Protein 7M52 (pdb70)

InterPro domains:
  IPR002552 Spike glycoprotein S2, coronavirus [PF01601] (779-1315)
  IPR018548 Spike (S) protein S1 subunit, receptor-binding domain, betacoronavirus [PF09408] (399-517)
  IPR018548 Spike (S) protein S1 subunit, receptor-binding domain, betacoronavirus [PS51921] (386-592)
  IPR032500 Spike glycoprotein S1, N-terminal domain, betacoronavirus-like [PF16451] (56-389)
  IPR032500 Spike glycoprotein S1, N-terminal domain, betacoronavirus-like [PS51922] (21-356)
  IPR036326 Spike S1 subunit, receptor binding domain superfamily, betacoronavirus [SSF143587] (387-581)
  IPR042578 Spike glycoprotein, betacoronavirus [MF_04099] (2-1352)
  IPR043002 Spike glycoprotein, N-terminal domain superfamily [G3DSA:2.60.120.960] (36-359)
  IPR043473 Spike glycoprotein S2 superfamily, coronavirus [SSF111474] (982-1099)
  IPR043473 Spike glycoprotein S2 superfamily, coronavirus [SSF111474] (1244-1295)
  IPR043614 Spike glycoprotein S2, coronavirus, C-terminal [PF19214] (1317-1352)
  IPR044337 Spike (S) protein S1 subunit, N-terminal domain, MERS-CoV-like [cd21626] (28-355)
  IPR044378 Spike (S) protein S1 subunit, receptor-binding domain, HKU4-like [cd21487] (373-591)
  IPR044873 Spike glycoprotein S2, coronavirus, heptad repeat 1 [PS51923] (969-1074)
  IPR044874 Spike glycoprotein S2, coronavirus, heptad repeat 2 [PS51924] (1227-1308)

Secondary structure (DSSP, 8-state):
-HHHHHHHHT-/--EEEE---EEE-TT--EEEEEEEESS-GGGSEEEEEEEEETTEEEEEEEE-TTT--EEE-TTTBTTEEEEEEGGGTEEEEEE-S--GGG-EEEEEEEESSTT----EE---EEEEE-SSPPBPPEEEEE---TTSEETTEEEEEEEEEEEBSSPPEEEEGGGTB-TTEEEPPPEE-TTS-EEEEEEEEEEGGGTTT---EEEEEEGGGTEEEEEE----/---EEEE-SEEEEETT--EEEEEEESS--EETTTTEE-EEEEEE-TTS--EEEEETTTEEPTT--TTEEEEEETTEEEEEESS--GGG-EEEEEEE-SSS-EE---EEEEEE---BPPEEEEEPPPHHHHHTTEEEEEEEEEEEBSS--EEEEEETTEEP-SSEEEEEPPPPTTT--EEEEEEEEEEHHHHTT-SEEEEEEE-TT-SS-EEEEEETT-

B-factor: mean 26.5, std 10.98, range [8.75, 75.26]

Solvent-accessible surface area: 19134 Å² total; per-residue (Å²): 131,32,23,90,89,0,71,78,39,22,119,163,36,83,8,54,12,41,27,28,48,40,26,116,76,59,40,56,14,144,6,26,0,100,3,44,55,42,79,9,42,87,45,31,0,0,0,0,16,16,59,113,46,60,36,13,68,4,0,0,0,0,27,2,157,71,30,34,33,19,55,6,156,91,9,59,67,43,3,60,9,62,31,52,119,113,43,25,10,0,46,0,71,1,45,66,2,59,67,128,9,37,9,46,1,12,0,0,24,0,93,16,24,13,34,0,0,34,80,12,1,107,11,1,28,2,28,7,20,83,72,79,60,79,24,14,47,9,16,29,4,18,3,38,112,18,0,54,38,87,50,45,0,0,0,0,0,6,0,20,36,0,18,1,71,42,12,80,24,42,2,42,98,41,93,33,99,81,41,40,22,51,4,59,23,29,103,25,131,79,29,32,42,11,14,5,0,1,0,39,9,72,42,107,25,33,82,112,85,61,16,50,0,16,0,66,0,123,25,26,130,22,80,48,102,45,104,2,95,59,217,126,4,116,14,87,20,52,54,74,54,40,45,14,40,65,47,77,137,5,71,1,26,0,107,8,73,98,54,0,75,10,86,96,58,119,64,22,4,0,0,0,0,8,17,51,56,94,100,24,6,103,4,1,0,35,73,3,68,44,99,43,108,72,12,46,121,42,4,53,3,50,38,76,38,50,78,2,36,0,25,0,60,49,2,73,21,68,1,10,4,23,0,0,0,0,0,0,26,21,9,7,20,20,2,37,4,0,89,2,45,4,98,84,103,74,20,42,13,46,8,2,0,0,47,12,15,122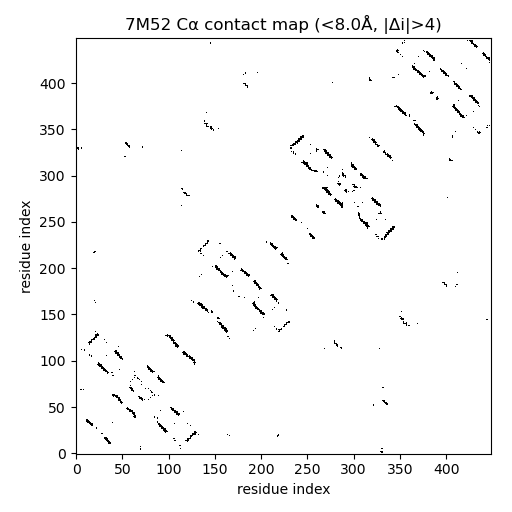,93,2,32,88,84,35,40,0,1,0,0,0,0,0,11,48,0,33,26,108,122,27,114,19,52,7,46,6,67,134,55,101,42,106,84,40,55,66,84,19,35,10,96,11,42,49,177,55,5,5,15,0,7,9,2,25,0,50,18,52,73,66,56,7,91,136,61,115,48,0,8,0,32,0,68,8,125,32,38,126,74,72,46,74,71,46,24,46,75,78,170

Organism: Bat coronavirus HKU4 (NCBI:txid694007)

Sequence (449 aa):
DFKDELEEFFKEVQLQQSGPVLVVKPGASSVRMSCKASGYTITDYYLNWVKQSSHHGGKKSLEWLGVLNPYSGGSSLYSQTFKGKATLTVDRSSSTAYLELNSLTSSEDSAVYYCCARQLGRGNGLDYWGQGTSVTVSSSVSTTKGPSVFPLAPSSKSTSGGTAALGCCLVKDYFPEPVTVSWNSGALTSSSGVHTFPAVLQSSSGLYSSSLSSSVVVTTVPSSSSLGTQTTYICCNVNNHKPSNTKVDKRRVEEPKNIMMTTQSSPSSSSLAVSAGEKVVTTMSSCKSSQSVLHSSDQKNYLAWYQQKPGQSSPKLLIYWASTRESGVPDRFTTGSGSGTDFTLTISSSVQQAEDLAVYFCHQYLSSSYTFGGGTKLEIKRTVAAPSVFIFPPSDEQLKSGTASVVCCLLNNNNFYPRREAKVQWKVDNNALQSSGNSQESVVTTEQDSSKDSTYSLSSTLTLSKADYEKHKKVYACCEVTTHQGLSSSPVTKSFNRGE

Radius of gyration: 24.26 Å; Cα contacts (8 Å, |Δi|>4): 1339; chains: 3; bounding box: 52×43×77 Å

Structure (mmCIF, N/CA/C/O backbone):
data_7M52
#
_entry.id   7M52
#
_cell.length_a   93.590
_cell.length_b   60.600
_cell.length_c   79.765
_cell.angle_alpha   90.000
_cell.angle_beta   93.800
_cell.angle_gamma   90.000
#
_symmetry.space_group_name_H-M   'C 1 2 1'
#
loop_
_entity.id
_entity.type
_entity.pdbx_description
1 polymer 'Spike glycoprotein stem helix peptide'
2 polymer 'B6 antigen-binding (Fab) fragment heavy chain'
3 polymer 'B6 antigen-binding (Fab) fragment light chain'
4 non-polymer GLYCEROL
5 water water
#
loop_
_atom_site.group_PDB
_atom_site.id
_atom_site.type_symbol
_atom_site.label_atom_id
_atom_site.label_alt_id
_atom_site.label_comp_id
_atom_site.label_asym_id
_atom_site.label_entity_id
_atom_site.label_seq_id
_atom_site.pdbx_PDB_ins_code
_atom_site.Cartn_x
_atom_site.Cartn_y
_atom_site.Cartn_z
_atom_site.occupancy
_atom_site.B_iso_or_equiv
_atom_site.auth_seq_id
_atom_site.auth_comp_id
_atom_site.auth_asym_id
_atom_site.auth_atom_id
_atom_site.pdbx_PDB_model_num
ATOM 1 N N . ASP A 1 1 ? 12.134 18.835 44.868 1.00 58.94 1231 ASP A N 1
ATOM 2 C CA . ASP A 1 1 ? 12.277 19.054 43.439 1.00 59.52 1231 ASP A CA 1
ATOM 3 C C . ASP A 1 1 ? 12.124 17.730 42.687 1.00 54.84 1231 ASP A C 1
ATOM 4 O O . ASP A 1 1 ? 11.560 16.755 43.226 1.00 48.27 1231 ASP A O 1
ATOM 9 N N . PHE A 1 2 ? 12.647 17.682 41.458 1.00 58.18 1232 PHE A N 1
ATOM 10 C CA . PHE A 1 2 ? 12.342 16.541 40.605 1.00 47.48 1232 PHE A CA 1
ATOM 11 C C . PHE A 1 2 ? 12.878 15.247 41.202 1.00 48.78 1232 PHE A C 1
ATOM 12 O O . PHE A 1 2 ? 12.204 14.208 41.166 1.00 44.76 1232 PHE A O 1
ATOM 20 N N . LYS A 1 3 ? 14.062 15.300 41.815 1.00 48.39 1233 LYS A N 1
ATOM 21 C CA . LYS A 1 3 ? 14.570 14.109 42.477 1.00 46.19 1233 LYS A CA 1
ATOM 22 C C . LYS A 1 3 ? 13.577 13.598 43.513 1.00 46.33 1233 LYS A C 1
ATOM 23 O O . LYS A 1 3 ? 13.349 12.387 43.627 1.00 45.62 1233 LYS A O 1
ATOM 25 N N . ASP A 1 4 ? 12.935 14.512 44.238 1.00 47.37 1234 ASP A N 1
ATOM 26 C CA . ASP A 1 4 ? 11.926 14.100 45.205 1.00 47.61 1234 ASP A CA 1
ATOM 27 C C . ASP A 1 4 ? 10.719 13.477 44.508 1.00 46.48 1234 ASP A C 1
ATOM 28 O O . ASP A 1 4 ? 10.183 12.461 44.972 1.00 46.20 1234 ASP A O 1
ATOM 33 N N . GLU A 1 5 ? 10.325 14.035 43.353 1.00 46.01 1235 GLU A N 1
ATOM 34 C CA . GLU A 1 5 ? 9.204 13.486 42.595 1.00 45.21 1235 GLU A CA 1
ATOM 35 C C . GLU A 1 5 ? 9.488 12.065 42.146 1.00 46.82 1235 GLU A C 1
ATOM 36 O O . GLU A 1 5 ? 8.588 11.213 42.161 1.00 44.25 1235 GLU A O 1
ATOM 42 N N . LEU A 1 6 ? 10.734 11.794 41.727 1.00 43.57 1236 LEU A N 1
ATOM 43 C CA . LEU A 1 6 ? 11.098 10.448 41.280 1.00 42.73 1236 LEU A CA 1
ATOM 44 C C . LEU A 1 6 ? 11.073 9.481 42.452 1.00 43.24 1236 LEU A C 1
ATOM 45 O O . LEU A 1 6 ? 10.673 8.320 42.310 1.00 43.01 1236 LEU A O 1
ATOM 50 N N . GLU A 1 7 ? 11.505 9.941 43.615 1.00 44.21 1237 GLU A N 1
ATOM 51 C CA . GLU A 1 7 ? 11.508 9.068 44.787 1.00 50.91 1237 GLU A CA 1
ATOM 52 C C . GLU A 1 7 ? 10.086 8.618 45.120 1.00 47.36 1237 GLU A C 1
ATOM 53 O O . GLU A 1 7 ? 9.807 7.416 45.245 1.00 46.37 1237 GLU A O 1
ATOM 59 N N . GLU A 1 8 ? 9.163 9.574 45.187 1.00 45.39 1238 GLU A N 1
ATOM 60 C CA . GLU A 1 8 ? 7.760 9.270 45.466 1.00 48.64 1238 GLU A CA 1
ATOM 61 C C . GLU A 1 8 ? 7.121 8.435 44.363 1.00 47.62 1238 GLU A C 1
ATOM 62 O O . GLU A 1 8 ? 6.293 7.568 44.655 1.00 48.14 1238 GLU A O 1
ATOM 64 N N . PHE A 1 9 ? 7.513 8.638 43.090 1.00 44.29 1239 PHE A N 1
ATOM 65 C CA . PHE A 1 9 ? 6.862 7.897 42.022 1.00 43.87 1239 PHE A CA 1
ATOM 66 C C . PHE A 1 9 ? 7.230 6.416 42.074 1.00 46.88 1239 PHE A C 1
ATOM 67 O O . PHE A 1 9 ? 6.410 5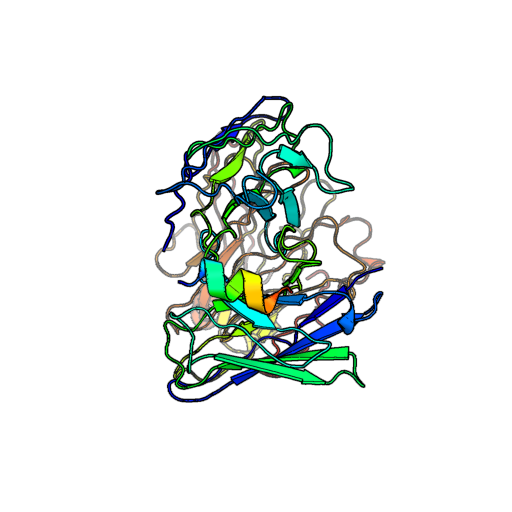.555 41.729 1.00 44.95 1239 PHE A O 1
ATOM 75 N N . PHE A 1 10 ? 8.475 6.105 42.453 1.00 43.58 1240 PHE A N 1
ATOM 76 C CA . PHE A 1 10 ? 9.022 4.762 42.435 1.00 43.65 1240 PHE A CA 1
ATOM 77 C C . PHE A 1 10 ? 8.783 4.005 43.727 1.00 46.28 1240 PHE A C 1
ATOM 78 O O . PHE A 1 10 ? 9.196 2.845 43.826 1.00 50.72 1240 PHE A O 1
ATOM 86 N N . LYS A 1 11 ? 8.099 4.625 44.671 1.00 51.32 1241 LYS A N 1
ATOM 87 C CA . LYS A 1 11 ? 7.834 4.065 46.009 1.00 58.39 1241 LYS A CA 1
ATOM 88 C C . LYS A 1 11 ? 6.973 2.796 45.995 1.00 58.20 1241 LYS A C 1
ATOM 89 O O . LYS A 1 11 ? 6.115 2.618 45.116 1.00 60.37 1241 LYS A O 1
ATOM 91 N N . GLU B 2 1 ? 11.670 -14.900 25.305 1.00 49.07 3 GLU H N 1
ATOM 92 C CA . GLU B 2 1 ? 12.595 -13.805 25.599 1.00 40.00 3 GLU H CA 1
ATOM 93 C C . GLU B 2 1 ? 11.850 -12.468 25.659 1.00 39.49 3 GLU H C 1
ATOM 94 O O . GLU B 2 1 ? 10.770 -12.324 25.090 1.00 40.02 3 GLU H O 1
ATOM 100 N N . VAL B 2 2 ? 12.430 -11.490 26.355 1.00 40.92 4 VAL H N 1
ATOM 101 C CA . VAL B 2 2 ? 11.793 -10.183 26.512 1.00 43.79 4 VAL H CA 1
ATOM 102 C C . VAL B 2 2 ? 11.727 -9.438 25.181 1.00 33.57 4 VAL H C 1
ATOM 103 O O . VAL B 2 2 ? 12.700 -9.378 24.414 1.00 33.20 4 VAL H O 1
ATOM 107 N N . GLN B 2 3 ? 10.591 -8.802 24.919 1.00 31.56 5 GLN H N 1
ATOM 108 C CA . GLN B 2 3 ? 10.460 -8.001 23.715 1.00 36.29 5 GLN H CA 1
ATOM 109 C C . GLN B 2 3 ? 9.618 -6.772 24.020 1.00 27.36 5 GLN H C 1
ATOM 110 O O . GLN B 2 3 ? 8.689 -6.846 24.837 1.00 29.52 5 GLN H O 1
ATOM 116 N N . LEU B 2 4 ? 9.976 -5.645 23.374 1.00 27.77 6 LEU H N 1
ATOM 117 C CA . LEU B 2 4 ? 9.190 -4.416 23.382 1.00 25.45 6 LEU H CA 1
ATOM 118 C C . LEU B 2 4 ? 8.969 -4.050 21.917 1.00 25.09 6 LEU H C 1
ATOM 119 O O . LEU B 2 4 ? 9.882 -3.580 21.240 1.00 27.07 6 LEU H O 1
ATOM 124 N N . GLN B 2 5 ? 7.766 -4.292 21.405 1.00 26.89 7 GLN H N 1
ATOM 125 C CA . GLN B 2 5 ? 7.454 -4.156 19.983 1.00 24.59 7 GLN H CA 1
ATOM 126 C C . GLN B 2 5 ? 6.719 -2.836 19.778 1.00 22.09 7 GLN H C 1
ATOM 127 O O . GLN B 2 5 ? 5.595 -2.677 20.263 1.00 27.93 7 GLN H O 1
ATOM 129 N N . GLN B 2 6 ? 7.355 -1.891 19.109 1.00 20.43 8 GLN H N 1
ATOM 130 C CA . GLN B 2 6 ? 6.750 -0.572 18.941 1.00 23.86 8 GLN H CA 1
ATOM 131 C C . GLN B 2 6 ? 6.089 -0.475 17.575 1.00 24.74 8 GLN H C 1
ATOM 132 O O . GLN B 2 6 ? 6.478 -1.152 16.625 1.00 26.89 8 GLN H O 1
ATOM 138 N N . SER B 2 7 ? 5.100 0.416 17.472 1.00 24.23 9 SER H N 1
ATOM 139 C CA . SER B 2 7 ? 4.375 0.558 16.220 1.00 22.58 9 SER H CA 1
ATOM 140 C C . SER B 2 7 ? 5.235 1.245 15.171 1.00 23.10 9 SER H C 1
ATOM 141 O O . SER B 2 7 ? 6.323 1.763 15.436 1.00 20.78 9 SER H O 1
ATOM 144 N N . GLY B 2 8 ? 4.730 1.240 13.952 1.00 23.67 10 GLY H N 1
ATOM 145 C CA . GLY B 2 8 ? 5.579 1.593 12.844 1.00 19.95 10 GLY H CA 1
ATOM 146 C C . GLY B 2 8 ? 5.681 3.083 12.606 1.00 21.62 10 GLY H C 1
ATOM 147 O O . GLY B 2 8 ? 5.077 3.923 13.302 1.00 18.29 10 GLY H O 1
ATOM 148 N N . PRO B 2 9 ? 6.455 3.434 11.590 1.00 18.61 11 PRO H N 1
ATOM 149 C CA . PRO B 2 9 ? 6.762 4.839 11.366 1.00 16.57 11 PRO H CA 1
ATOM 150 C C . PRO B 2 9 ? 5.543 5.570 10.836 1.00 17.20 11 PRO H C 1
ATOM 151 O O . PRO B 2 9 ? 4.647 4.995 10.191 1.00 19.72 11 PRO H O 1
ATOM 155 N N . VAL B 2 10 ? 5.502 6.871 11.102 1.00 16.97 12 VAL H N 1
ATOM 156 C CA . VAL B 2 10 ? 4.355 7.686 10.731 1.00 20.53 12 VAL H CA 1
ATOM 157 C C . VAL B 2 10 ? 4.831 9.033 10.229 1.00 23.37 12 VAL H C 1
ATOM 158 O O . VAL B 2 10 ? 5.904 9.526 10.611 1.00 23.51 12 VAL H O 1
ATOM 162 N N . LEU B 2 11 ? 4.006 9.609 9.369 1.00 18.36 13 LEU H N 1
ATOM 163 C CA . LEU B 2 11 ? 4.096 10.976 8.894 1.00 17.33 13 LEU H CA 1
ATOM 164 C C . LEU B 2 11 ? 2.892 11.724 9.410 1.00 17.75 13 LEU H C 1
ATOM 165 O O . LEU B 2 11 ? 1.760 11.256 9.225 1.00 22.84 13 LEU H O 1
ATOM 170 N N . VAL B 2 12 ? 3.115 12.876 10.049 1.00 19.56 14 VAL H N 1
ATOM 171 C CA A VAL B 2 12 ? 2.000 13.690 10.522 0.63 24.32 14 VAL H CA 1
ATOM 172 C CA B VAL B 2 12 ? 2.054 13.697 10.636 0.37 24.44 14 VAL H CA 1
ATOM 173 C C . VAL B 2 12 ? 2.282 15.153 10.250 1.00 23.24 14 VAL H C 1
ATOM 174 O O . VAL B 2 12 ? 3.427 15.572 10.077 1.00 21.62 14 VAL H O 1
ATOM 181 N N . LYS B 2 13 ? 1.192 15.931 10.138 1.00 27.09 15 LYS H N 1
ATOM 182 C CA . LYS B 2 13 ? 1.343 17.324 9.774 1.00 21.91 15 LYS H CA 1
ATOM 183 C C . LYS B 2 13 ? 1.596 18.165 11.011 1.00 24.61 15 LYS H C 1
ATOM 184 O O . LYS B 2 13 ? 1.160 17.816 12.115 1.00 26.23 15 LYS H O 1
ATOM 190 N N . PRO B 2 14 ? 2.232 19.320 10.854 1.00 21.93 16 PRO H N 1
ATOM 191 C CA . PRO B 2 14 ? 2.351 20.252 11.994 1.00 22.67 16 PRO H CA 1
ATOM 192 C C . PRO B 2 14 ? 0.995 20.568 12.590 1.00 25.27 16 PRO H C 1
ATOM 193 O O . PRO B 2 14 ? 0.026 20.814 11.864 1.00 25.76 16 PRO H O 1
ATOM 197 N N . GLY B 2 15 ? 0.956 20.605 13.927 1.00 30.52 17 GLY H N 1
ATOM 198 C CA . GLY B 2 15 ? -0.252 20.917 14.672 1.00 30.09 17 GLY H CA 1
ATOM 199 C C . GLY B 2 15 ? -1.079 19.705 15.036 1.00 30.13 17 GLY H C 1
ATOM 200 O O . GLY B 2 15 ? -1.984 19.821 15.883 1.00 36.08 17 GLY H O 1
ATOM 201 N N . ALA B 2 16 ? -0.808 18.551 14.413 1.00 29.52 18 ALA H N 1
ATOM 202 C CA . ALA B 2 16 ? -1.617 17.372 14.656 1.00 27.50 18 ALA H CA 1
ATOM 203 C C . ALA B 2 16 ? -1.090 16.670 15.898 1.00 30.74 18 ALA H C 1
ATOM 204 O O . ALA B 2 16 ? -0.100 17.103 16.491 1.00 29.54 18 ALA H O 1
ATOM 206 N N . SER B 2 17 ? -1.768 15.598 16.301 1.00 28.44 19 SER H N 1
ATOM 207 C CA A SER B 2 17 ? -1.326 14.722 17.377 0.71 30.72 19 SER H CA 1
ATOM 208 C CA B SER B 2 17 ? -1.324 14.726 17.376 0.29 30.73 19 SER H CA 1
ATOM 209 C C . SER B 2 17 ? -0.974 13.353 16.817 1.00 34.36 19 SER H C 1
ATOM 210 O O . SER B 2 17 ? -1.387 12.980 15.723 1.00 29.72 19 SER H O 1
ATOM 215 N N . VAL B 2 18 ? -0.229 12.583 17.580 1.00 25.74 20 VAL H N 1
ATOM 216 C CA . VAL B 2 18 ? 0.076 11.222 17.159 1.00 27.46 20 VAL H CA 1
ATOM 217 C C . VAL B 2 18 ? 0.099 10.342 18.395 1.00 24.32 20 VAL H C 1
ATOM 218 O O . VAL B 2 18 ? 0.603 10.760 19.438 1.00 29.87 20 VAL H O 1
ATOM 222 N N . ARG B 2 19 ? -0.395 9.110 18.258 1.00 27.49 21 ARG H N 1
ATOM 223 C CA . ARG B 2 19 ? -0.260 8.099 19.303 1.00 26.88 21 ARG H CA 1
ATOM 224 C C . ARG B 2 19 ? 0.479 6.881 18.768 1.00 26.33 21 ARG H C 1
ATOM 225 O O . ARG B 2 19 ? 0.178 6.408 17.656 1.00 27.64 21 ARG H O 1
ATOM 233 N N . MET B 2 20 ? 1.443 6.375 19.547 1.00 22.61 22 MET H N 1
ATOM 234 C CA . MET B 2 20 ? 2.233 5.207 19.165 1.00 26.13 22 MET H CA 1
ATOM 235 C C . MET B 2 20 ? 2.206 4.228 20.323 1.00 25.78 22 MET H C 1
ATOM 236 O O . MET B 2 20 ? 1.906 4.615 21.446 1.00 26.51 22 MET H O 1
ATOM 241 N N . SER B 2 21 ? 2.523 2.962 20.037 1.00 24.28 23 SER H N 1
ATOM 242 C CA . SER B 2 21 ? 2.314 1.863 20.986 1.00 24.10 23 SER H CA 1
ATOM 243 C C . SER B 2 21 ? 3.607 1.094 21.167 1.00 24.03 23 SER H C 1
ATOM 244 O O . SER B 2 21 ? 4.482 1.119 20.316 1.00 24.85 23 SER H O 1
ATOM 247 N N . CYS B 2 22 ? 3.673 0.383 22.294 1.00 26.38 24 CYS H N 1
ATOM 248 C CA . CYS B 2 22 ? 4.850 -0.353 22.739 1.00 24.81 24 CYS H CA 1
ATOM 249 C C . CYS B 2 22 ? 4.316 -1.592 23.453 1.00 25.63 24 CYS H C 1
ATOM 250 O O . CYS B 2 22 ? 3.730 -1.472 24.524 1.00 29.68 24 CYS H O 1
ATOM 253 N N . LYS B 2 23 ? 4.428 -2.771 22.822 1.00 28.97 25 LYS H N 1
ATOM 254 C CA . LYS B 2 23 ? 3.780 -3.987 23.321 1.00 28.19 25 LYS H CA 1
ATOM 255 C C . LYS B 2 23 ? 4.857 -4.840 23.956 1.00 31.96 25 LYS H C 1
ATOM 256 O O . LYS B 2 23 ? 5.811 -5.217 23.281 1.00 29.44 25 LYS H O 1
ATOM 262 N N . ALA B 2 24 ? 4.665 -5.193 25.225 1.00 29.70 26 ALA H N 1
ATOM 263 C CA . ALA B 2 24 ? 5.623 -6.004 25.947 1.00 30.06 26 ALA H CA 1
ATOM 264 C C . ALA B 2 24 ? 5.242 -7.460 25.810 1.00 32.01 26 ALA H C 1
ATOM 265 O O . ALA B 2 24 ? 4.078 -7.816 25.975 1.00 36.27 26 ALA H O 1
ATOM 267 N N . SER B 2 25 ? 6.226 -8.299 25.515 1.00 32.47 27 SER H N 1
ATOM 268 C CA . SER B 2 25 ? 6.021 -9.734 25.587 1.00 37.69 27 SER H CA 1
ATOM 269 C C . SER B 2 25 ? 7.246 -10.382 26.213 1.00 38.60 27 SER H C 1
ATOM 270 O O . SER B 2 25 ? 8.306 -9.772 26.351 1.00 32.45 27 SER H O 1
ATOM 273 N N . GLY B 2 26 ? 7.090 -11.643 26.592 1.00 42.00 28 GLY H N 1
ATOM 274 C CA . GLY B 2 26 ? 8.160 -12.344 27.255 1.00 46.38 28 GLY H CA 1
ATOM 275 C C . GLY B 2 26 ? 8.320 -11.988 28.709 1.00 37.85 28 GLY H C 1
ATOM 276 O O . GLY B 2 26 ? 9.241 -12.514 29.357 1.00 39.96 28 GLY H O 1
ATOM 277 N N . TYR B 2 27 ? 7.479 -11.099 29.237 1.00 42.24 29 TYR H N 1
ATOM 278 C CA . TYR B 2 27 ? 7.500 -10.749 30.658 1.00 38.80 29 TYR H CA 1
ATOM 279 C C . TYR B 2 27 ? 6.177 -10.078 31.003 1.00 48.70 29 TYR H C 1
ATOM 280 O O . TYR B 2 27 ? 5.366 -9.772 30.127 1.00 45.82 29 TYR H O 1
ATOM 289 N N . THR B 2 28 ? 5.959 -9.867 32.297 1.00 44.12 30 THR H N 1
ATOM 290 C CA . THR B 2 28 ? 4.715 -9.286 32.802 1.00 45.64 30 THR H CA 1
ATOM 291 C C . THR B 2 28 ? 4.846 -7.765 32.824 1.00 46.21 30 THR H C 1
ATOM 292 O O . THR B 2 28 ? 5.611 -7.214 33.620 1.00 42.38 30 THR H O 1
ATOM 296 N N . ILE B 2 29 ? 4.059 -7.084 31.987 1.00 43.08 31 ILE H N 1
ATOM 297 C CA . ILE B 2 29 ? 4.260 -5.650 31.767 1.00 41.47 31 ILE H CA 1
ATOM 298 C C . ILE B 2 29 ? 4.225 -4.838 33.072 1.00 38.43 31 ILE H C 1
ATOM 299 O O . ILE B 2 29 ? 4.941 -3.828 33.203 1.00 37.09 31 ILE H O 1
ATOM 304 N N . THR B 2 30 ? 3.408 -5.236 34.037 1.00 44.84 32 THR H N 1
ATOM 305 C CA . THR B 2 30 ? 3.301 -4.485 35.288 1.00 39.87 32 THR H CA 1
ATOM 306 C C . THR B 2 30 ? 4.504 -4.670 36.213 1.00 49.00 32 THR H C 1
ATOM 307 O O . THR B 2 30 ? 4.562 -4.016 37.263 1.00 43.46 32 THR H O 1
ATOM 311 N N . ASP B 2 31 ? 5.476 -5.514 35.854 1.00 39.33 33 ASP H N 1
ATOM 312 C CA . ASP B 2 31 ? 6.615 -5.764 36.734 1.00 40.11 33 ASP H CA 1
ATOM 313 C C . ASP B 2 31 ? 7.751 -4.753 36.575 1.00 43.59 33 ASP H C 1
ATOM 314 O O . ASP B 2 31 ? 8.689 -4.790 37.386 1.00 38.93 33 ASP H O 1
ATOM 319 N N . TYR B 2 32 ? 7.685 -3.878 35.555 1.00 34.93 34 TYR H N 1
ATOM 320 C CA . TYR B 2 32 ? 8.730 -2.920 35.175 1.00 32.72 34 TYR H CA 1
ATOM 321 C C . TYR B 2 32 ? 8.097 -1.569 34.889 1.00 31.92 34 TYR H C 1
ATOM 322 O O . TYR B 2 32 ? 7.028 -1.501 34.290 1.00 34.63 34 TYR H O 1
ATOM 331 N N . TYR B 2 33 ? 8.770 -0.486 35.263 1.00 34.94 35 TYR H N 1
ATOM 332 C CA . TYR B 2 33 ? 8.308 0.795 34.742 1.00 35.42 35 TYR H CA 1
ATOM 333 C C . TYR B 2 33 ? 8.666 0.897 33.263 1.00 28.09 35 TYR H C 1
ATOM 334 O O . TYR B 2 33 ? 9.458 0.109 32.729 1.00 27.35 35 TYR H O 1
ATOM 343 N N . LEU B 2 34 ? 8.023 1.843 32.581 1.00 27.45 36 LEU H N 1
ATOM 344 C CA . LEU B 2 34 ? 8.275 2.039 31.165 1.00 25.77 36 LEU H CA 1
ATOM 345 C C . LEU B 2 34 ? 8.593 3.499 30.902 1.00 25.13 36 LEU H C 1
ATOM 346 O O . LEU B 2 34 ? 7.733 4.361 31.114 1.00 29.40 36 LEU H O 1
ATOM 351 N N . ASN B 2 35 ? 9.787 3.763 30.359 1.00 24.15 37 ASN H N 1
ATOM 352 C CA . ASN B 2 35 ? 10.240 5.099 29.996 1.00 23.40 37 ASN H CA 1
ATOM 353 C C . ASN B 2 35 ? 10.058 5.358 28.498 1.00 21.89 37 ASN H C 1
ATOM 354 O O . ASN B 2 35 ? 10.077 4.440 27.669 1.00 21.88 37 ASN H O 1
ATOM 359 N N . TRP B 2 36 ? 9.951 6.628 28.142 1.00 21.70 38 TRP H N 1
ATOM 360 C CA . TRP B 2 36 ? 9.968 7.009 26.731 1.00 19.88 38 TRP H CA 1
ATOM 361 C C . TRP B 2 36 ? 11.091 8.016 26.530 1.00 18.59 38 TRP H C 1
ATOM 362 O O . TRP B 2 36 ? 11.267 8.925 27.356 1.00 19.63 38 TRP H O 1
ATOM 373 N N . VAL B 2 37 ? 11.887 7.816 25.491 1.00 17.75 39 VAL H N 1
ATOM 374 C CA . VAL B 2 37 ? 13.098 8.587 25.241 1.00 17.29 39 VAL H CA 1
ATOM 375 C C . VAL B 2 37 ? 13.139 8.929 23.754 1.00 21.68 39 VAL H C 1
ATOM 376 O O . VAL B 2 37 ? 12.951 8.035 22.930 1.00 22.73 39 VAL H O 1
ATOM 380 N N . LYS B 2 38 ? 13.386 10.209 23.420 1.00 17.19 40 LYS H N 1
ATOM 381 C CA . LYS B 2 38 ? 13.454 10.733 22.039 1.00 18.38 40 LYS H CA 1
ATOM 382 C C . LYS B 2 38 ? 14.898 10.677 21.556 1.00 22.16 40 LYS H C 1
ATOM 383 O O . LYS B 2 38 ? 15.817 11.052 22.295 1.00 21.44 40 LYS H O 1
ATOM 389 N N . GLN B 2 39 ? 15.095 10.261 20.299 1.00 16.17 41 GLN H N 1
ATOM 390 C CA . GLN B 2 39 ? 16.414 10.319 19.679 1.00 17.46 41 GLN H CA 1
ATOM 391 C C . GLN B 2 39 ? 16.266 11.102 18.388 1.00 17.84 41 GLN H C 1
ATOM 392 O O . GLN B 2 39 ? 15.618 10.634 17.447 1.00 17.66 41 GLN H O 1
ATOM 398 N N A SER B 2 40 ? 16.678 12.378 18.423 0.56 22.41 42 SER H N 1
ATOM 399 N N B SER B 2 40 ? 17.058 12.155 18.285 0.44 22.18 42 SER H N 1
ATOM 400 C CA A SER B 2 40 ? 16.493 13.287 17.296 0.56 27.86 42 SER H CA 1
ATOM 401 C CA B SER B 2 40 ? 17.143 12.993 17.107 0.44 24.16 42 SER H CA 1
ATOM 402 C C A SER B 2 40 ? 17.500 13.008 16.196 0.56 24.26 42 SER H C 1
ATOM 403 C C B SER B 2 40 ? 18.430 12.708 16.342 0.44 21.03 42 SER H C 1
ATOM 404 O O A SER B 2 40 ? 17.206 13.185 14.995 0.56 21.64 42 SER H O 1
ATOM 405 O O B SER B 2 40 ? 19.505 12.545 16.932 0.44 24.24 42 SER H O 1
ATOM 410 N N A HIS B 2 41 ? 18.691 12.588 16.594 0.56 19.75 43 HIS H N 1
ATOM 411 N N B HIS B 2 41 ? 18.298 12.644 15.012 0.44 27.08 43 HIS H N 1
ATOM 412 C CA A HIS B 2 41 ? 19.738 12.122 15.695 0.56 23.57 43 HIS H CA 1
ATOM 413 C CA B HIS B 2 41 ? 19.409 12.462 14.074 0.44 25.79 43 HIS H CA 1
ATOM 414 C C A HIS B 2 41 ? 20.649 11.218 16.516 0.56 19.23 43 HIS H C 1
ATOM 415 C C B HIS B 2 41 ? 20.355 11.332 14.495 0.44 24.34 43 HIS H C 1
ATOM 416 O O A HIS B 2 41 ? 20.457 11.066 17.718 0.56 17.11 43 HIS H O 1
ATOM 417 O O B HIS B 2 41 ? 21.578 11.422 14.350 0.44 28.53 43 HIS H O 1
ATOM 430 N N A GLY B 2 42 ? 21.666 10.644 15.860 0.56 22.84 44 GLY H N 1
ATOM 431 N N B GLY B 2 42 ? 19.761 10.231 14.968 0.44 22.61 44 GLY H N 1
ATOM 432 C CA A GLY B 2 42 ? 22.481 9.579 16.424 0.56 18.49 44 GLY H CA 1
ATOM 433 C CA B GLY B 2 42 ? 20.462 9.009 15.324 0.44 25.00 44 GLY H CA 1
ATOM 434 C C A GLY B 2 42 ? 23.231 9.951 17.682 0.56 24.75 44 GLY H C 1
ATOM 435 C C B GLY B 2 42 ? 21.424 9.099 16.489 0.44 17.60 44 GLY H C 1
ATOM 436 O O A GLY B 2 42 ? 23.593 9.065 18.465 0.56 20.59 44 GLY H O 1
ATOM 437 O O B GLY B 2 42 ? 22.258 8.208 16.638 0.44 24.28 44 GLY H O 1
ATOM 438 N N A LYS B 2 43 ? 23.484 11.235 17.899 0.56 20.81 45 LYS H N 1
ATOM 439 N N B LYS B 2 43 ? 21.328 10.128 17.348 0.44 21.67 45 LYS H N 1
ATOM 440 C CA A LYS B 2 43 ? 24.199 11.672 19.087 0.56 25.42 45 LYS H CA 1
ATOM 441 C CA B LYS B 2 43 ? 22.378 10.370 18.352 0.44 22.27 45 LYS H CA 1
ATOM 442 C C A LYS B 2 43 ? 23.290 12.411 20.048 0.56 19.89 45 LYS H C 1
ATOM 443 C C B LYS B 2 43 ? 21.871 10.841 19.715 0.44 20.67 45 LYS H C 1
ATOM 444 O O A LYS B 2 43 ? 23.783 13.283 20.770 0.56 21.02 45 LYS H O 1
ATOM 445 O O B LYS B 2 43 ? 21.544 10.006 20.565 0.44 18.36 45 LYS H O 1
ATOM 456 N N . SER B 2 44 ? 21.963 12.150 20.005 1.00 22.99 46 SER H N 1
ATOM 457 C CA . SER B 2 44 ? 21.116 12.818 20.991 1.00 24.23 46 SER H CA 1
ATOM 458 C C . SER B 2 44 ? 19.989 11.973 21.558 1.00 28.83 46 SER H C 1
ATOM 459 O O . SER B 2 44 ? 19.175 11.452 20.803 1.00 33.61 46 SER H O 1
ATOM 462 N N . LEU B 2 45 ? 19.905 11.882 22.881 1.00 18.54 47 LEU H N 1
ATOM 463 C CA . LEU B 2 45 ? 18.822 11.239 23.598 1.00 19.43 47 LEU H CA 1
ATOM 464 C C . LEU B 2 45 ? 18.198 12.237 24.571 1.00 19.12 47 LEU H C 1
ATOM 465 O O . LEU B 2 45 ? 18.911 12.972 25.273 1.00 22.82 47 LEU H O 1
ATOM 470 N N . GLU B 2 46 ? 16.859 12.248 24.638 1.00 20.20 48 GLU H N 1
ATOM 471 C CA . GLU B 2 46 ? 16.138 13.136 25.545 1.00 20.34 48 GLU H CA 1
ATOM 472 C C . GLU B 2 46 ? 14.959 12.406 26.202 1.00 21.02 48 GLU H C 1
ATOM 473 O O . GLU B 2 46 ? 14.176 11.762 25.497 1.00 21.34 48 GLU H O 1
ATOM 479 N N . TRP B 2 47 ? 14.866 12.432 27.551 1.00 19.43 49 TRP H N 1
ATOM 480 C CA . TRP B 2 47 ? 13.839 11.696 28.249 1.00 20.41 49 TRP H CA 1
ATOM 481 C C . TRP B 2 47 ? 12.536 12.463 28.212 1.00 23.05 49 TRP H C 1
ATOM 482 O O . TRP B 2 47 ? 12.505 13.663 28.526 1.00 23.12 49 TRP H O 1
ATOM 493 N N . LEU B 2 48 ? 11.444 11.743 27.976 1.00 23.49 50 LEU H N 1
ATOM 494 C CA . LEU B 2 48 ? 10.112 12.345 28.055 1.00 25.52 50 LEU H CA 1
ATOM 495 C C . LEU B 2 48 ? 9.441 12.161 29.405 1.00 26.19 50 LEU H C 1
ATOM 496 O O . LEU B 2 48 ? 8.784 13.087 29.920 1.00 26.74 50 LEU H O 1
ATOM 501 N N . GLY B 2 49 ? 9.579 10.982 29.978 1.00 25.68 51 GLY H N 1
ATOM 502 C CA . GLY B 2 49 ? 8.857 10.639 31.189 1.00 28.72 51 GLY H CA 1
ATOM 503 C C . GLY B 2 49 ? 8.767 9.137 31.368 1.00 24.68 51 GLY H C 1
ATOM 504 O O . GLY B 2 49 ? 9.266 8.372 30.563 1.00 23.85 51 GLY H O 1
ATOM 505 N N . VAL B 2 50 ? 8.080 8.730 32.445 1.00 27.32 52 VAL H N 1
ATOM 506 C CA . VAL B 2 50 ? 7.997 7.320 32.820 1.00 26.31 52 VAL H CA 1
ATOM 507 C C . VAL B 2 50 ? 6.578 6.953 33.279 1.00 29.01 52 VAL H C 1
ATOM 508 O O . VAL B 2 50 ? 5.904 7.716 33.981 1.00 29.67 52 VAL H O 1
ATOM 512 N N . LEU B 2 51 ? 6.129 5.767 32.852 1.00 28.04 53 LEU H N 1
ATOM 513 C CA . LEU B 2 51 ? 4.824 5.200 33.153 1.00 30.21 53 LEU H CA 1
ATOM 514 C C . LEU B 2 51 ? 5.009 4.065 34.145 1.00 31.74 53 LEU H C 1
ATOM 515 O O . LEU B 2 51 ? 5.973 3.288 34.047 1.00 32.07 53 LEU H O 1
ATOM 520 N N . ASN B 2 52 ? 4.087 3.978 35.106 1.00 33.08 54 ASN H N 1
ATOM 521 C CA . ASN B 2 52 ? 3.948 2.822 35.966 1.00 34.69 54 ASN H CA 1
ATOM 522 C C . ASN B 2 52 ? 2.830 1.975 35.383 1.00 35.70 54 ASN H C 1
ATOM 523 O O . ASN B 2 52 ? 1.653 2.360 35.496 1.00 41.53 54 ASN H O 1
ATOM 528 N N . PRO B 2 53 ? 3.124 0.865 34.690 1.00 35.52 55 PRO H N 1
ATOM 529 C CA . PRO B 2 53 ? 2.037 0.159 33.997 1.00 38.86 55 PRO H CA 1
ATOM 530 C C . PRO B 2 53 ? 1.075 -0.497 34.961 1.00 47.83 55 PRO H C 1
ATOM 531 O O . PRO B 2 53 ? -0.101 -0.702 34.617 1.00 42.97 55 PRO H O 1
ATOM 535 N N . TYR B 2 54 ? 1.537 -0.811 36.175 1.00 39.93 56 TYR H N 1
ATOM 536 C CA . TYR B 2 54 ? 0.640 -1.374 37.176 1.00 50.99 56 TYR H CA 1
ATOM 537 C C . TYR B 2 54 ? -0.445 -0.376 37.551 1.00 46.50 56 TYR H C 1
ATOM 538 O O . TYR B 2 54 ? -1.643 -0.675 37.458 1.00 53.60 56 TYR H O 1
ATOM 547 N N . SER B 2 55 ? -0.055 0.819 37.977 1.00 43.09 57 SER H N 1
ATOM 548 C CA . SER B 2 55 ? -1.049 1.787 38.430 1.00 44.46 57 SER H CA 1
ATOM 549 C C . SER B 2 55 ? -1.652 2.598 37.294 1.00 43.45 57 SER H C 1
ATOM 550 O O . SER B 2 55 ? -2.779 3.074 37.418 1.00 45.00 57 SER H O 1
ATOM 553 N N . GLY B 2 56 ? -0.898 2.810 36.205 1.00 40.98 58 GLY H N 1
ATOM 554 C CA . GLY B 2 56 ? -1.319 3.730 35.178 1.00 39.94 58 GLY H CA 1
ATOM 555 C C . GLY B 2 56 ? -0.828 5.150 35.352 1.00 38.94 58 GLY H C 1
ATOM 556 O O . GLY B 2 56 ? -1.064 5.979 34.466 1.00 40.59 58 GLY H O 1
ATOM 557 N N . GLY B 2 57 ? -0.187 5.476 36.475 1.00 39.31 59 GLY H N 1
ATOM 558 C CA . GLY B 2 57 ? 0.290 6.826 36.660 1.00 38.59 59 GLY H CA 1
ATOM 559 C C . GLY B 2 57 ? 1.615 7.079 35.953 1.00 36.12 59 GLY H C 1
ATOM 560 O O . GLY B 2 57 ? 2.377 6.159 35.646 1.00 39.46 59 GLY H O 1
ATOM 561 N N . SER B 2 58 ? 1.914 8.358 35.748 1.00 35.32 60 SER H N 1
ATOM 562 C CA A SER B 2 58 ? 3.111 8.723 35.002 0.44 36.33 60 SER H CA 1
ATOM 563 C CA B SER B 2 58 ? 3.070 8.767 34.953 0.56 36.30 60 SER H CA 1
ATOM 564 C C . SER B 2 58 ? 3.763 9.949 35.621 1.00 34.53 60 SER H C 1
ATOM 565 O O . SER B 2 58 ? 3.124 10.740 36.288 1.00 34.77 60 SER H O 1
ATOM 570 N N . LEU B 2 59 ? 5.065 10.071 35.401 1.00 34.41 61 LEU H N 1
ATOM 571 C CA . LEU B 2 59 ? 5.840 11.247 35.774 1.00 31.34 61 LEU H CA 1
ATOM 572 C C . LEU B 2 59 ? 6.539 11.789 34.533 1.00 35.10 61 LEU H C 1
ATOM 573 O O . LEU B 2 59 ? 7.227 11.041 33.823 1.00 31.04 61 LEU H O 1
ATOM 578 N N . TYR B 2 60 ? 6.323 13.065 34.227 1.00 31.35 62 TYR H N 1
ATOM 579 C CA . TYR B 2 60 ? 6.799 13.657 32.975 1.00 30.08 62 TYR H CA 1
ATOM 580 C C . TYR B 2 60 ? 7.947 14.615 33.226 1.00 34.67 62 TYR H C 1
ATOM 581 O O . TYR B 2 60 ? 7.936 15.365 34.219 1.00 31.41 62 TYR H O 1
ATOM 590 N N . SER B 2 61 ? 8.921 14.607 32.333 1.00 35.55 63 SER H N 1
ATOM 591 C CA . SER B 2 61 ? 9.877 15.708 32.289 1.00 28.62 63 SER H CA 1
ATOM 592 C C . SER B 2 61 ? 9.117 17.018 32.128 1.00 36.03 63 SER H C 1
ATOM 593 O O . SER B 2 61 ? 8.086 17.082 31.445 1.00 32.27 63 SER H O 1
ATOM 596 N N . GLN B 2 62 ? 9.587 18.053 32.829 1.00 33.46 64 GLN H N 1
ATOM 597 C CA . GLN B 2 62 ? 9.051 19.397 32.617 1.00 37.89 64 GLN H CA 1
ATOM 598 C C . GLN B 2 62 ? 9.045 19.781 31.147 1.00 42.35 64 GLN H C 1
ATOM 599 O O . GLN B 2 62 ? 8.181 20.554 30.706 1.00 38.93 64 GLN H O 1
ATOM 605 N N . THR B 2 63 ? 10.033 19.297 30.386 1.00 32.64 65 THR H N 1
ATOM 606 C CA . THR B 2 63 ? 10.115 19.628 28.971 1.00 41.18 65 THR H CA 1
ATOM 607 C C . THR B 2 63 ? 8.891 19.129 28.224 1.00 38.02 65 THR H C 1
ATOM 608 O O . THR B 2 63 ? 8.445 19.768 27.257 1.00 36.48 65 THR H O 1
ATOM 612 N N . PHE B 2 64 ? 8.320 18.008 28.663 1.00 33.74 66 PHE H N 1
ATOM 613 C CA . PHE B 2 64 ? 7.252 17.365 27.913 1.00 32.24 66 PHE H CA 1
ATOM 614 C C . PHE B 2 64 ? 5.913 17.385 28.630 1.00 30.36 66 PHE H C 1
ATOM 615 O O . PHE B 2 64 ? 4.934 16.867 28.092 1.00 38.21 66 PHE H O 1
ATOM 623 N N . LYS B 2 65 ? 5.830 17.963 29.835 1.00 33.49 67 LYS H N 1
ATOM 624 C CA . LYS B 2 65 ? 4.573 17.950 30.560 1.00 37.13 67 LYS H CA 1
ATOM 625 C C . LYS B 2 65 ? 3.537 18.706 29.744 1.00 41.70 67 LYS H C 1
ATOM 626 O O . LYS B 2 65 ? 3.811 19.792 29.210 1.00 42.78 67 LYS H O 1
ATOM 628 N N . GLY B 2 66 ? 2.379 18.067 29.549 1.00 43.71 68 GLY H N 1
ATOM 629 C CA . GLY B 2 66 ? 1.337 18.621 28.702 1.00 48.04 68 GLY H CA 1
ATOM 630 C C . GLY B 2 66 ? 1.558 18.437 27.215 1.00 46.40 68 GLY H C 1
ATOM 631 O O . GLY B 2 66 ? 0.610 18.603 26.437 1.00 54.06 68 GLY H O 1
ATOM 632 N N . LYS B 2 67 ? 2.777 18.103 26.785 1.00 37.46 69 LYS H N 1
ATOM 633 C CA . LYS B 2 67 ? 3.029 17.768 25.387 1.00 40.42 69 LYS H CA 1
ATOM 634 C C . LYS B 2 67 ? 2.866 16.273 25.133 1.00 45.41 69 LYS H C 1
ATOM 635 O O . LYS B 2 67 ? 2.351 15.860 24.091 1.00 44.00 69 LYS H O 1
ATOM 641 N N . ALA B 2 68 ? 3.338 15.459 26.063 1.00 32.69 70 ALA H N 1
ATOM 642 C CA . ALA B 2 68 ? 3.280 14.017 25.973 1.00 31.67 70 ALA H CA 1
ATOM 643 C C . ALA B 2 68 ? 2.215 13.500 26.924 1.00 29.90 70 ALA H C 1
ATOM 644 O O . ALA B 2 68 ? 1.963 14.095 27.971 1.00 35.23 70 ALA H O 1
ATOM 646 N N . THR B 2 69 ? 1.577 12.388 26.561 1.00 30.07 71 THR H N 1
ATOM 647 C CA . THR B 2 69 ? 0.632 11.729 27.467 1.00 34.52 71 THR H CA 1
ATOM 648 C C . THR B 2 69 ? 0.907 10.234 27.434 1.00 34.43 71 THR H C 1
ATOM 649 O O . THR B 2 69 ? 0.870 9.634 26.354 1.00 30.80 71 THR H O 1
ATOM 653 N N . LEU B 2 70 ? 1.180 9.631 28.598 1.00 28.86 72 LEU H N 1
ATOM 654 C CA . LEU B 2 70 ? 1.461 8.206 28.704 1.00 30.94 72 LEU H CA 1
ATOM 655 C C . LEU B 2 70 ? 0.230 7.455 29.172 1.00 30.68 72 LEU H C 1
ATOM 656 O O . LEU B 2 70 ? -0.410 7.846 30.161 1.00 32.89 72 LEU H O 1
ATOM 661 N N . THR B 2 71 ? -0.081 6.353 28.496 1.00 35.93 73 THR H N 1
ATOM 662 C CA . THR B 2 71 ? -1.158 5.489 28.937 1.00 32.71 73 THR H CA 1
ATOM 663 C C . THR B 2 71 ? -0.784 4.022 28.771 1.00 32.58 73 THR H C 1
ATOM 664 O O . THR B 2 71 ? 0.247 3.675 28.176 1.00 33.56 73 THR H O 1
ATOM 668 N N . VAL B 2 72 ? -1.664 3.146 29.290 1.00 34.63 74 VAL H N 1
ATOM 669 C CA . VAL B 2 72 ? -1.428 1.704 29.240 1.00 37.84 74 VAL H CA 1
ATOM 670 C C . VAL B 2 72 ? -2.736 0.946 29.057 1.00 37.17 74 VAL H C 1
ATOM 671 O O . VAL B 2 72 ? -3.795 1.374 29.513 1.00 42.63 74 VAL H O 1
ATOM 675 N N . ASP B 2 73 ? -2.663 -0.160 28.312 1.00 39.37 75 ASP H N 1
ATOM 676 C CA . ASP B 2 73 ? -3.731 -1.162 28.272 1.00 44.88 75 ASP H CA 1
ATOM 677 C C . ASP B 2 73 ? -3.124 -2.479 28.747 1.00 43.68 75 ASP H C 1
ATOM 678 O O . ASP B 2 73 ? -2.452 -3.182 27.982 1.00 44.70 75 ASP H O 1
ATOM 683 N N . ARG B 2 74 ? -3.394 -2.826 30.005 1.00 46.24 76 ARG H N 1
ATOM 684 C CA . ARG B 2 74 ? -2.786 -4.001 30.610 1.00 42.72 76 ARG H CA 1
ATOM 685 C C . ARG B 2 74 ? -3.300 -5.291 29.991 1.00 48.63 76 ARG H C 1
ATOM 686 O O . ARG B 2 74 ? -2.549 -6.266 29.899 1.00 46.91 76 ARG H O 1
ATOM 694 N N . SER B 2 75 ? -4.549 -5.301 29.522 1.00 45.80 77 SER H N 1
ATOM 695 C CA . SER B 2 75 ? -5.132 -6.529 28.993 1.00 47.68 77 SER H CA 1
ATOM 696 C C . SER B 2 75 ? -4.422 -6.992 27.730 1.00 52.27 77 SER H C 1
ATOM 697 O O . SER B 2 75 ? -4.373 -8.198 27.457 1.00 49.57 77 SER H O 1
ATOM 700 N N . SER B 2 76 ? -3.872 -6.060 26.951 1.00 43.34 78 SER H N 1
ATOM 701 C CA . SER B 2 76 ? -3.122 -6.390 25.746 1.00 41.60 78 SER H CA 1
ATOM 702 C C . SER B 2 76 ? -1.634 -6.091 25.913 1.00 39.24 78 SER H C 1
ATOM 703 O O . SER B 2 76 ? -0.879 -6.126 24.929 1.00 38.74 78 SER H O 1
ATOM 706 N N . SER B 2 77 ? -1.198 -5.838 27.153 1.00 41.91 79 SER H N 1
ATOM 707 C CA . SER B 2 77 ? 0.218 -5.680 27.478 1.00 41.71 79 SER H CA 1
ATOM 708 C C . SER B 2 77 ? 0.849 -4.566 26.657 1.00 39.90 79 SER H C 1
ATOM 709 O O . SER B 2 77 ? 1.979 -4.695 26.163 1.00 35.21 79 SER H O 1
ATOM 712 N N . THR B 2 78 ? 0.135 -3.451 26.511 1.00 34.45 80 THR H N 1
ATOM 713 C CA . THR B 2 78 ? 0.563 -2.417 25.558 1.00 32.23 80 THR H CA 1
ATOM 714 C C . THR B 2 78 ? 0.531 -1.032 26.194 1.00 32.12 80 THR H C 1
ATOM 715 O O . THR B 2 78 ? -0.494 -0.615 26.744 1.00 34.31 80 THR H O 1
ATOM 719 N N . ALA B 2 79 ? 1.629 -0.297 26.058 1.00 32.45 81 ALA H N 1
ATOM 720 C CA . ALA B 2 79 ? 1.717 1.086 26.497 1.00 30.31 81 ALA H CA 1
ATOM 721 C C . ALA B 2 79 ? 1.666 2.023 25.294 1.00 28.50 81 ALA H C 1
ATOM 722 O O . ALA B 2 79 ? 2.033 1.655 24.158 1.00 31.00 81 ALA H O 1
ATOM 724 N N . TYR B 2 80 ? 1.262 3.266 25.556 1.00 29.74 82 TYR H N 1
ATOM 725 C CA . TYR B 2 80 ? 1.059 4.240 24.494 1.00 29.36 82 TYR H CA 1
ATOM 726 C C . TYR B 2 80 ? 1.683 5.580 24.859 1.00 27.04 82 TYR H C 1
ATOM 727 O O . TYR B 2 80 ? 1.601 6.031 25.996 1.00 29.56 82 TYR H O 1
ATOM 736 N N . LEU B 2 81 ? 2.201 6.273 23.866 1.00 24.34 83 LEU H N 1
ATOM 737 C CA . LEU B 2 81 ? 2.662 7.640 23.996 1.00 25.58 83 LEU H CA 1
ATOM 738 C C . LEU B 2 81 ? 1.865 8.449 22.984 1.00 28.19 83 LEU H C 1
ATOM 739 O O . LEU B 2 81 ? 1.783 8.059 21.814 1.00 25.15 83 LEU H O 1
ATOM 744 N N . GLU B 2 82 ? 1.194 9.496 23.454 1.00 28.42 84 GLU H N 1
ATOM 745 C CA . GLU B 2 82 ? 0.533 10.445 22.572 1.00 25.14 84 GLU H CA 1
ATOM 746 C C . GLU B 2 82 ? 1.277 11.770 22.691 1.00 27.25 84 GLU H C 1
ATOM 747 O O . GLU B 2 82 ? 1.595 12.201 23.800 1.00 32.90 84 GLU H O 1
ATOM 753 N N . LEU B 2 83 ? 1.522 12.429 21.561 1.00 27.02 85 LEU H N 1
ATOM 754 C CA . LEU B 2 83 ? 2.195 13.722 21.522 1.00 23.16 85 LEU H CA 1
ATOM 755 C C . LEU B 2 83 ? 1.269 14.697 20.829 1.00 29.50 85 LEU H C 1
ATOM 756 O O . LEU B 2 83 ? 0.682 14.342 19.802 1.00 27.52 85 LEU H O 1
ATOM 761 N N . ASN B 2 84 ? 1.099 15.897 21.393 1.00 31.43 86 ASN H N 1
ATOM 762 C CA . ASN B 2 84 ? 0.194 16.866 20.786 1.00 26.27 86 ASN H CA 1
ATOM 763 C C . ASN B 2 84 ? 0.948 18.064 20.222 1.00 28.71 86 ASN H C 1
ATOM 764 O O . ASN B 2 84 ? 2.150 18.213 20.402 1.00 28.98 86 ASN H O 1
ATOM 769 N N . SER B 2 85 ? 0.217 18.920 19.499 1.00 28.86 87 SER H N 1
ATOM 770 C CA . SER B 2 85 ? 0.752 20.197 19.010 1.00 32.49 87 SER H CA 1
ATOM 771 C C . SER B 2 85 ? 2.083 20.012 18.276 1.00 30.31 87 SER H C 1
ATOM 772 O O . SER B 2 85 ? 3.065 20.708 18.531 1.00 31.57 87 SER H O 1
ATOM 775 N N . LEU B 2 86 ? 2.125 19.077 17.333 1.00 29.00 88 LEU H N 1
ATOM 776 C CA . LEU B 2 86 ? 3.433 18.669 16.825 1.00 23.72 88 LEU H CA 1
ATOM 777 C C . LEU B 2 86 ? 4.074 19.754 15.965 1.00 27.48 88 LEU H C 1
ATOM 778 O O . LEU B 2 86 ? 3.400 20.447 15.197 1.00 29.41 88 LEU H O 1
ATOM 783 N N . THR B 2 87 ? 5.397 19.888 16.102 1.00 24.70 89 THR H N 1
ATOM 784 C CA . THR B 2 87 ? 6.233 20.733 15.254 1.00 30.44 89 THR H CA 1
ATOM 785 C C . THR B 2 87 ? 7.317 19.831 14.733 1.00 25.66 89 THR H C 1
ATOM 786 O O . THR B 2 87 ? 7.252 18.638 14.792 1.00 26.18 89 THR H O 1
ATOM 790 N N A SER B 2 88 ? 7.979 20.512 13.791 0.66 32.29 90 SER H N 1
ATOM 791 N N B SER B 2 88 ? 8.010 20.499 13.805 0.34 32.39 90 SER H N 1
ATOM 792 C CA A SER B 2 88 ? 9.065 19.901 13.052 0.66 36.11 90 SER H CA 1
ATOM 793 C CA B SER B 2 88 ? 9.078 19.866 13.059 0.34 36.09 90 SER H CA 1
ATOM 794 C C A SER B 2 88 ? 10.227 19.640 13.979 0.66 37.55 90 SER H C 1
ATOM 795 C C B SER B 2 88 ? 10.262 19.646 13.967 0.34 37.53 90 SER H C 1
ATOM 796 O O A SER B 2 88 ? 10.978 18.681 13.774 0.66 41.36 90 SER H O 1
ATOM 797 O O B SER B 2 88 ? 11.061 18.731 13.738 0.34 41.16 90 SER H O 1
ATOM 802 N N . GLU B 2 89 ? 10.360 20.422 15.038 1.00 30.07 91 GLU H N 1
ATOM 803 C CA . GLU B 2 89 ? 11.287 19.927 16.056 1.00 33.66 91 GLU H CA 1
ATOM 804 C C . GLU B 2 89 ? 10.850 18.644 16.789 1.00 35.34 91 GLU H C 1
ATOM 805 O O . GLU B 2 89 ? 11.643 18.100 17.573 1.00 38.96 91 GLU H O 1
ATOM 811 N N . ASP B 2 90 ? 9.647 18.120 16.567 1.00 23.89 92 ASP H N 1
ATOM 812 C CA . ASP B 2 90 ? 9.261 16.874 17.204 1.00 19.48 92 ASP H CA 1
ATOM 813 C C . ASP B 2 90 ? 9.594 15.640 16.356 1.00 19.28 92 ASP H C 1
ATOM 814 O O . ASP B 2 90 ? 9.352 14.502 16.804 1.00 20.54 92 ASP H O 1
ATOM 819 N N . SER B 2 91 ? 10.112 15.809 15.122 1.00 16.97 93 SER H N 1
ATOM 820 C CA . SER B 2 91 ? 10.505 14.663 14.320 1.00 14.75 93 SER H CA 1
ATOM 821 C C . SER B 2 91 ? 11.687 13.954 14.952 1.00 19.20 93 SER H C 1
ATOM 822 O O . SER B 2 91 ? 12.712 14.593 15.244 1.00 18.21 93 SER H O 1
ATOM 825 N N . ALA B 2 92 ? 11.533 12.661 15.220 1.00 16.64 94 ALA H N 1
ATOM 826 C CA . ALA B 2 92 ? 12.551 11.932 15.951 1.00 18.16 94 ALA H CA 1
ATOM 827 C C . ALA B 2 92 ? 12.137 10.469 15.979 1.00 12.86 94 ALA H C 1
ATOM 828 O O . ALA B 2 92 ? 11.008 10.103 15.608 1.00 15.52 94 ALA H O 1
ATOM 830 N N . VAL B 2 93 ? 13.054 9.630 16.466 1.00 14.56 95 VAL H N 1
ATOM 831 C CA . VAL B 2 93 ? 12.712 8.276 16.856 1.00 14.41 95 VAL H CA 1
ATOM 832 C C . VAL B 2 93 ? 12.378 8.284 18.332 1.00 17.77 95 VAL H C 1
ATOM 833 O O . VAL B 2 93 ? 13.152 8.786 19.150 1.00 18.27 95 VAL H O 1
ATOM 837 N N . TYR B 2 94 ? 11.253 7.685 18.686 1.00 14.76 96 TYR H N 1
ATOM 838 C CA . TYR B 2 94 ? 10.808 7.602 20.078 1.00 15.43 96 TYR H CA 1
ATOM 839 C C . TYR B 2 94 ? 10.898 6.147 20.547 1.00 17.94 96 TYR H C 1
ATOM 840 O O . TYR B 2 94 ? 10.318 5.244 19.915 1.00 19.44 96 TYR H O 1
ATOM 849 N N . TYR B 2 95 ? 11.676 5.925 21.591 1.00 17.06 97 TYR H N 1
ATOM 850 C CA . TYR B 2 95 ? 1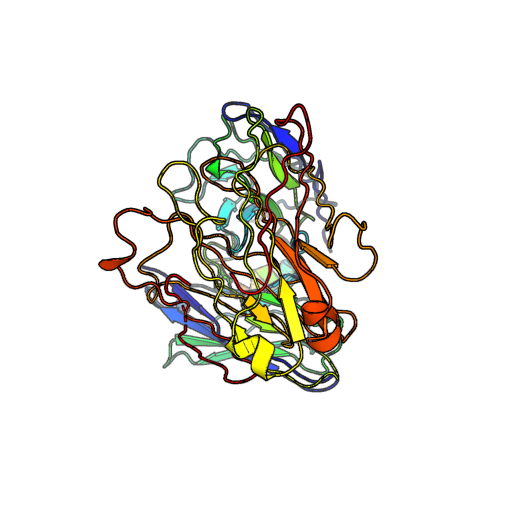1.864 4.601 22.175 1.00 16.21 97 TYR H CA 1
ATOM 851 C C . TYR B 2 95 ? 11.071 4.413 23.443 1.00 21.78 97 TYR H C 1
ATOM 852 O O . TYR B 2 95 ? 10.951 5.350 24.224 1.00 20.28 97 TYR H O 1
ATOM 861 N N . CYS B 2 96 ? 10.500 3.218 23.632 1.00 17.74 98 CYS H N 1
ATOM 862 C CA A CYS B 2 96 ? 10.050 2.824 24.965 0.80 19.44 98 CYS H CA 1
ATOM 863 C CA B CYS B 2 96 ? 10.019 2.766 24.929 0.20 19.55 98 CYS H CA 1
ATOM 864 C C . CYS B 2 96 ? 11.167 1.990 25.579 1.00 20.59 98 CYS H C 1
ATOM 865 O O . CYS B 2 96 ? 11.897 1.295 24.880 1.00 20.54 98 CYS H O 1
ATOM 870 N N . ALA B 2 97 ? 11.373 2.133 26.895 1.00 21.90 99 ALA H N 1
ATOM 871 C CA . ALA B 2 97 ? 12.465 1.370 27.519 1.00 20.27 99 ALA H CA 1
ATOM 872 C C . ALA B 2 97 ? 12.149 1.036 28.966 1.00 26.19 99 ALA H C 1
ATOM 873 O O . ALA B 2 97 ? 11.773 1.914 29.738 1.00 24.53 99 ALA H O 1
ATOM 875 N N . ARG B 2 98 ? 12.273 -0.229 29.334 1.00 22.32 100 ARG H N 1
ATOM 876 C CA . ARG B 2 98 ? 11.776 -0.633 30.636 1.00 27.15 100 ARG H CA 1
ATOM 877 C C . ARG B 2 98 ? 12.839 -0.405 31.694 1.00 25.60 100 ARG H C 1
ATOM 878 O O . ARG B 2 98 ? 14.037 -0.299 31.404 1.00 25.44 100 ARG H O 1
ATOM 886 N N . GLN B 2 99 ? 12.367 -0.245 32.917 1.00 25.63 101 GLN H N 1
ATOM 887 C CA . GLN B 2 99 ? 13.213 0.058 34.059 1.00 29.65 101 GLN H CA 1
ATOM 888 C C . GLN B 2 99 ? 12.590 -0.643 35.256 1.00 28.29 101 GLN H C 1
ATOM 889 O O . GLN B 2 99 ? 11.410 -0.391 35.554 1.00 30.64 101 GLN H O 1
ATOM 895 N N . LEU B 2 100 ? 13.366 -1.518 35.912 1.00 29.03 102 LEU H N 1
ATOM 896 C CA . LEU B 2 100 ? 12.830 -2.322 37.008 1.00 35.10 102 LEU H CA 1
ATOM 897 C C . LEU B 2 100 ? 12.398 -1.438 38.176 1.00 32.30 102 LEU H C 1
ATOM 898 O O . LEU B 2 100 ? 11.287 -1.588 38.721 1.00 38.23 102 LEU H O 1
ATOM 903 N N . GLY B 2 101 ? 13.268 -0.530 38.599 1.00 33.55 103 GLY H N 1
ATOM 904 C CA . GLY B 2 101 ? 12.997 0.270 39.773 1.00 35.03 103 GLY H CA 1
ATOM 905 C C . GLY B 2 101 ? 13.848 1.522 39.764 1.00 32.73 103 GLY H C 1
ATOM 906 O O . GLY B 2 101 ? 14.671 1.744 38.879 1.00 29.95 103 GLY H O 1
ATOM 907 N N . ARG B 2 102 ? 13.658 2.330 40.807 1.00 36.32 104 ARG H N 1
ATOM 908 C CA . ARG B 2 102 ? 14.324 3.630 40.929 1.00 32.06 104 ARG H CA 1
ATOM 909 C C . ARG B 2 102 ? 15.800 3.563 40.588 1.00 30.90 104 ARG H C 1
ATOM 910 O O . ARG B 2 102 ? 16.321 4.423 39.876 1.00 29.57 104 ARG H O 1
ATOM 918 N N . GLY B 2 103 ? 16.496 2.580 41.124 1.00 31.63 105 GLY H N 1
ATOM 919 C CA . GLY B 2 103 ? 17.927 2.636 41.011 1.00 34.01 105 GLY H CA 1
ATOM 920 C C . GLY B 2 103 ? 18.451 1.963 39.775 1.00 29.67 105 GLY H C 1
ATOM 921 O O . GLY B 2 103 ? 19.667 1.852 39.594 1.00 33.27 105 GLY H O 1
ATOM 922 N N . ASN B 2 104 ? 17.573 1.445 38.936 1.00 31.14 106 ASN H N 1
ATOM 923 C CA . ASN B 2 104 ? 18.053 0.680 37.790 1.00 31.79 106 ASN H CA 1
ATOM 924 C C . ASN B 2 104 ? 18.256 1.539 36.552 1.00 27.66 106 ASN H C 1
ATOM 925 O O . ASN B 2 104 ? 17.659 2.606 36.384 1.00 26.85 106 ASN H O 1
ATOM 930 N N . GLY B 2 105 ? 19.106 1.026 35.675 1.00 25.89 107 GLY H N 1
ATOM 931 C CA . GLY B 2 105 ? 19.233 1.528 34.319 1.00 23.03 107 GLY H CA 1
ATOM 932 C C . GLY B 2 105 ? 18.042 1.089 33.447 1.00 30.07 107 GLY H C 1
ATOM 933 O O . GLY B 2 105 ? 17.156 0.316 33.846 1.00 27.00 107 GLY H O 1
ATOM 934 N N . LEU B 2 106 ? 18.020 1.617 32.242 1.00 23.20 108 LEU H N 1
ATOM 935 C CA . LEU B 2 106 ? 16.983 1.279 31.249 1.00 23.48 108 LEU H CA 1
ATOM 936 C C . LEU B 2 106 ? 17.451 0.005 30.539 1.00 22.52 108 LEU H C 1
ATOM 937 O O . LEU B 2 106 ? 18.286 0.052 29.636 1.00 20.64 108 LEU H O 1
ATOM 942 N N . ASP B 2 107 ? 16.973 -1.151 31.023 1.00 25.35 109 ASP H N 1
ATOM 943 C CA . ASP B 2 107 ? 17.643 -2.404 30.722 1.00 22.30 109 ASP H CA 1
ATOM 944 C C . ASP B 2 107 ? 17.211 -3.027 29.409 1.00 27.53 109 ASP H C 1
ATOM 945 O O . ASP B 2 107 ? 17.917 -3.901 28.908 1.00 27.51 109 ASP H O 1
ATOM 950 N N . TYR B 2 108 ? 16.076 -2.611 28.835 1.00 22.72 110 TYR H N 1
ATOM 951 C CA . TYR B 2 108 ? 15.652 -3.162 27.551 1.00 21.03 110 TYR H CA 1
ATOM 952 C C . TYR B 2 108 ? 14.890 -2.068 26.829 1.00 23.59 110 TYR H C 1
ATOM 953 O O . TYR B 2 108 ? 13.976 -1.470 27.409 1.00 24.61 110 TYR H O 1
ATOM 962 N N . TRP B 2 109 ? 15.256 -1.855 25.570 1.00 21.64 111 TRP H N 1
ATOM 963 C CA . TRP B 2 109 ? 14.708 -0.787 24.735 1.00 19.95 111 TRP H CA 1
ATOM 964 C C . TRP B 2 109 ? 13.968 -1.383 23.546 1.00 20.63 111 TRP H C 1
ATOM 965 O O . TRP B 2 109 ? 14.476 -2.313 22.913 1.00 23.32 111 TRP H O 1
ATOM 976 N N . GLY B 2 110 ? 12.791 -0.832 23.225 1.00 20.04 112 GLY H N 1
ATOM 977 C CA . GLY B 2 110 ? 12.085 -1.209 22.009 1.00 20.46 112 GLY H CA 1
ATOM 978 C C . GLY B 2 110 ? 12.836 -0.703 20.801 1.00 20.99 112 GLY H C 1
ATOM 979 O O . GLY B 2 110 ? 13.884 -0.072 20.911 1.00 19.85 112 GLY H O 1
ATOM 980 N N . GLN B 2 111 ? 12.325 -1.045 19.604 1.00 20.32 113 GLN H N 1
ATOM 981 C CA . GLN B 2 111 ? 13.111 -0.758 18.413 1.00 18.26 113 GLN H CA 1
ATOM 982 C C . GLN B 2 111 ? 12.912 0.665 17.935 1.00 19.37 113 GLN H C 1
ATOM 983 O O . GLN B 2 111 ? 13.610 1.104 17.003 1.00 19.75 113 GLN H O 1
ATOM 989 N N . GLY B 2 112 ? 12.030 1.408 18.586 1.00 18.55 114 GLY H N 1
ATOM 990 C CA . GLY B 2 112 ? 11.815 2.817 18.231 1.00 16.63 114 GLY H CA 1
ATOM 991 C C . GLY B 2 112 ? 10.737 2.987 17.190 1.00 19.60 114 GLY H C 1
ATOM 992 O O . GLY B 2 112 ? 10.515 2.136 16.341 1.00 21.70 114 GLY H O 1
ATOM 993 N N . THR B 2 113 ? 10.020 4.099 17.295 1.00 16.52 115 THR H N 1
ATOM 994 C CA . THR B 2 113 ? 9.035 4.514 16.298 1.00 17.31 115 THR H CA 1
ATOM 995 C C . THR B 2 113 ? 9.497 5.829 15.696 1.00 17.36 115 THR H C 1
ATOM 996 O O . THR B 2 113 ? 9.671 6.802 16.428 1.00 16.06 115 THR H O 1
ATOM 1000 N N . SER B 2 114 ? 9.671 5.865 14.363 1.00 15.08 116 SER H N 1
ATOM 1001 C CA . SER B 2 114 ? 10.087 7.079 13.693 1.00 15.83 116 SER H CA 1
ATOM 1002 C C . SER B 2 114 ? 8.864 7.941 13.418 1.00 17.31 116 SER H C 1
ATOM 1003 O O . SER B 2 114 ? 7.957 7.508 12.725 1.00 18.32 116 SER H O 1
ATOM 1006 N N . VAL B 2 115 ? 8.871 9.172 13.917 1.00 14.36 117 VAL H N 1
ATOM 1007 C CA . VAL B 2 115 ? 7.807 10.143 13.637 1.00 14.56 117 VAL H CA 1
ATOM 1008 C C . VAL B 2 115 ? 8.415 11.251 12.794 1.00 14.90 117 VAL H C 1
ATOM 1009 O O . VAL B 2 115 ? 9.403 11.881 13.213 1.00 16.15 117 VAL H O 1
ATOM 1013 N N . THR B 2 116 ? 7.853 11.508 11.597 1.00 14.35 118 THR H N 1
ATOM 1014 C CA . THR B 2 116 ? 8.247 12.688 10.825 1.00 13.50 118 THR H CA 1
ATOM 1015 C C . THR B 2 116 ? 7.115 13.676 10.849 1.00 16.01 118 THR H C 1
ATOM 1016 O O . THR B 2 116 ? 5.980 13.316 10.541 1.00 16.67 118 THR H O 1
ATOM 1020 N N . VAL B 2 117 ? 7.393 14.918 11.242 1.00 16.92 119 VAL H N 1
ATOM 1021 C CA . VAL B 2 117 ? 6.387 15.969 11.208 1.00 16.21 119 VAL H CA 1
ATOM 1022 C C . VAL B 2 117 ? 6.703 16.861 10.028 1.00 21.32 119 VAL H C 1
ATOM 1023 O O . VAL B 2 117 ? 7.760 17.501 9.990 1.00 21.34 119 VAL H O 1
ATOM 1027 N N . SER B 2 118 ? 5.771 16.962 9.092 1.00 17.63 120 SER H N 1
ATOM 1028 C CA . SER B 2 118 ? 6.066 17.675 7.852 1.00 18.23 120 SER H CA 1
ATOM 1029 C C . SER B 2 118 ? 4.769 18.025 7.168 1.00 20.92 120 SER H C 1
ATOM 1030 O O . SER B 2 118 ? 3.784 17.306 7.297 1.00 21.27 120 SER H O 1
ATOM 1033 N N . SER B 2 119 ? 4.775 19.151 6.444 1.00 23.62 121 SER H N 1
ATOM 1034 C CA A SER B 2 119 ? 3.667 19.476 5.543 0.59 23.77 121 SER H CA 1
ATOM 1035 C CA B SER B 2 119 ? 3.644 19.438 5.563 0.41 23.82 121 SER H CA 1
ATOM 1036 C C . SER B 2 119 ? 3.715 18.673 4.240 1.00 24.89 121 SER H C 1
ATOM 1037 O O . SER B 2 119 ? 2.711 18.660 3.511 1.00 27.11 121 SER H O 1
ATOM 1042 N N . VAL B 2 120 ? 4.849 18.056 3.906 1.00 21.86 122 VAL H N 1
ATOM 1043 C CA . VAL B 2 120 ? 4.990 17.268 2.673 1.00 20.08 122 VAL H CA 1
ATOM 1044 C C . VAL B 2 120 ? 4.193 15.974 2.770 1.00 23.24 122 VAL H C 1
ATOM 1045 O O . VAL B 2 120 ? 4.200 15.306 3.805 1.00 24.18 122 VAL H O 1
ATOM 1049 N N . SER B 2 121 ? 3.472 15.622 1.702 1.00 23.79 123 SER H N 1
ATOM 1050 C CA . SER B 2 121 ? 2.638 14.438 1.692 1.00 26.65 123 SER H CA 1
ATOM 1051 C C . SER B 2 121 ? 3.502 13.213 1.470 1.00 18.81 123 SER H C 1
ATOM 1052 O O . SER B 2 121 ? 4.593 13.295 0.890 1.00 20.99 123 SER H O 1
ATOM 1055 N N A THR B 2 122 ? 2.986 12.064 1.905 0.65 21.58 124 THR H N 1
ATOM 1056 N N B THR B 2 122 ? 3.008 12.066 1.926 0.35 21.60 124 THR H N 1
ATOM 1057 C CA A THR B 2 122 ? 3.690 10.822 1.682 0.65 20.57 124 THR H CA 1
ATOM 1058 C CA B THR B 2 122 ? 3.754 10.848 1.697 0.35 20.78 124 THR H CA 1
ATOM 1059 C C A THR B 2 122 ? 3.795 10.510 0.203 0.65 19.67 124 THR H C 1
ATOM 1060 C C B THR B 2 122 ? 3.826 10.546 0.213 0.35 19.77 124 THR H C 1
ATOM 1061 O O A THR B 2 122 ? 2.919 10.894 -0.593 0.65 22.27 124 THR H O 1
ATOM 1062 O O B THR B 2 122 ? 2.969 10.971 -0.579 0.35 22.20 124 THR H O 1
ATOM 1069 N N . LYS B 2 123 ? 4.911 9.883 -0.160 1.00 19.58 125 LYS H N 1
ATOM 1070 C CA . LYS B 2 123 ? 5.084 9.338 -1.503 1.00 19.62 125 LYS H CA 1
ATOM 1071 C C . LYS B 2 123 ? 5.701 7.974 -1.408 1.00 16.69 125 LYS H C 1
ATOM 1072 O O . LYS B 2 123 ? 6.735 7.797 -0.759 1.00 16.73 125 LYS H O 1
ATOM 1078 N N . GLY B 2 124 ? 5.112 7.000 -2.104 1.00 18.57 126 GLY H N 1
ATOM 1079 C CA . GLY B 2 124 ? 5.671 5.673 -2.070 1.00 16.83 126 GLY H CA 1
ATOM 1080 C C . GLY B 2 124 ? 6.733 5.471 -3.141 1.00 19.79 126 GLY H C 1
ATOM 1081 O O . GLY B 2 124 ? 6.622 6.043 -4.236 1.00 23.47 126 GLY H O 1
ATOM 1082 N N . PRO B 2 125 ? 7.731 4.611 -2.874 1.00 19.96 127 PRO H N 1
ATOM 1083 C CA . PRO B 2 125 ? 8.846 4.458 -3.811 1.00 20.54 127 PRO H CA 1
ATOM 1084 C C . PRO B 2 125 ? 8.505 3.572 -4.981 1.00 20.89 127 PRO H C 1
ATOM 1085 O O . PRO B 2 125 ? 7.586 2.751 -4.934 1.00 20.09 127 PRO H O 1
ATOM 1089 N N . SER B 2 126 ? 9.226 3.801 -6.066 1.00 18.69 128 SER H N 1
ATOM 1090 C CA . SER B 2 126 ? 9.357 2.788 -7.073 1.00 16.03 128 SER H CA 1
ATOM 1091 C C . SER B 2 126 ? 10.500 1.879 -6.701 1.00 18.90 128 SER H C 1
ATOM 1092 O O . SER B 2 126 ? 11.477 2.326 -6.105 1.00 21.16 128 SER H O 1
ATOM 1095 N N . VAL B 2 127 ? 10.371 0.590 -6.998 1.00 15.52 129 VAL H N 1
ATOM 1096 C CA . VAL B 2 127 ? 11.420 -0.375 -6.711 1.00 14.28 129 VAL H CA 1
ATOM 1097 C C . VAL B 2 127 ? 11.890 -0.969 -8.023 1.00 15.53 129 VAL H C 1
ATOM 1098 O O . VAL B 2 127 ? 11.084 -1.529 -8.779 1.00 20.67 129 VAL H O 1
ATOM 1102 N N . PHE B 2 128 ? 13.204 -0.847 -8.290 1.00 15.96 130 PHE H N 1
ATOM 1103 C CA . PHE B 2 128 ? 13.775 -1.284 -9.557 1.00 13.99 130 PHE H CA 1
ATOM 1104 C C . PHE B 2 128 ? 14.901 -2.247 -9.266 1.00 14.59 130 PHE H C 1
ATOM 1105 O O . PHE B 2 128 ? 15.652 -2.073 -8.296 1.00 14.57 130 PHE H O 1
ATOM 1113 N N . PRO B 2 129 ? 15.047 -3.293 -10.046 1.00 14.61 131 PRO H N 1
ATOM 1114 C CA . PRO B 2 129 ? 16.149 -4.217 -9.829 1.00 14.70 131 PRO H CA 1
ATOM 1115 C C . PRO B 2 129 ? 17.472 -3.572 -10.223 1.00 14.06 131 PRO H C 1
ATOM 1116 O O . PRO B 2 129 ? 17.557 -2.816 -11.189 1.00 16.86 131 PRO H O 1
ATOM 1120 N N . LEU B 2 130 ? 18.532 -4.019 -9.539 1.00 13.96 132 LEU H N 1
ATOM 1121 C CA . LEU B 2 130 ? 19.930 -3.786 -9.890 1.00 15.10 132 LEU H CA 1
ATOM 1122 C C . LEU B 2 130 ? 20.453 -5.160 -10.282 1.00 14.68 132 LEU H C 1
ATOM 1123 O O . LEU B 2 130 ? 20.836 -5.966 -9.458 1.00 14.45 132 LEU H O 1
ATOM 1128 N N . ALA B 2 131 ? 20.436 -5.419 -11.579 1.00 17.69 133 ALA H N 1
ATOM 1129 C CA . ALA B 2 131 ? 20.594 -6.833 -11.948 1.00 19.75 133 ALA H CA 1
ATOM 1130 C C . ALA B 2 131 ? 22.061 -7.193 -12.127 1.00 23.23 133 ALA H C 1
ATOM 1131 O O . ALA B 2 131 ? 22.804 -6.451 -12.816 1.00 27.33 133 ALA H O 1
ATOM 1133 N N . PRO B 2 132 ? 22.408 -8.407 -11.676 1.00 25.92 134 PRO H N 1
ATOM 1134 C CA . PRO B 2 132 ? 23.805 -8.836 -11.759 1.00 31.59 134 PRO H CA 1
ATOM 1135 C C . PRO B 2 132 ? 24.171 -9.066 -13.201 1.00 33.94 134 PRO H C 1
ATOM 1136 O O . PRO B 2 132 ? 23.377 -9.595 -13.992 1.00 28.88 134 PRO H O 1
ATOM 1140 N N . SER B 2 133 ? 25.385 -8.675 -13.541 1.00 35.95 135 SER H N 1
ATOM 1141 C CA . SER B 2 133 ? 25.815 -8.765 -14.920 1.00 35.90 135 SER H CA 1
ATOM 1142 C C . SER B 2 133 ? 27.306 -9.064 -14.951 1.00 52.67 135 SER H C 1
ATOM 1143 O O . SER B 2 133 ? 27.951 -9.223 -13.911 1.00 40.14 135 SER H O 1
ATOM 1146 N N . SER B 2 134 ? 27.860 -9.111 -16.167 1.00 39.72 136 SER H N 1
ATOM 1147 C CA . SER B 2 134 ? 29.297 -9.219 -16.290 1.00 38.67 136 SER H CA 1
ATOM 1148 C C . SER B 2 134 ? 30.033 -8.014 -15.708 1.00 48.66 136 SER H C 1
ATOM 1149 O O . SER B 2 134 ? 31.259 -8.077 -15.554 1.00 57.38 136 SER H O 1
ATOM 1152 N N . LYS B 2 135 ? 29.343 -6.916 -15.396 1.00 38.40 137 LYS H N 1
ATOM 1153 C CA . LYS B 2 135 ? 30.024 -5.742 -14.857 1.00 35.53 137 LYS H CA 1
ATOM 1154 C C . LYS B 2 135 ? 29.684 -5.543 -13.398 1.00 43.25 137 LYS H C 1
ATOM 1155 O O . LYS B 2 135 ? 29.997 -4.490 -12.822 1.00 25.14 137 LYS H O 1
ATOM 1157 N N . SER B 2 136 ? 29.035 -6.537 -12.795 1.00 34.34 138 SER H N 1
ATOM 1158 C CA . SER B 2 136 ? 28.862 -6.568 -11.360 1.00 30.22 138 SER H CA 1
ATOM 1159 C C . SER B 2 136 ? 29.357 -7.912 -10.825 1.00 49.32 138 SER H C 1
ATOM 1160 O O . SER B 2 136 ? 28.730 -8.518 -9.937 1.00 33.90 138 SER H O 1
ATOM 1163 N N . THR B 2 137 ? 30.520 -8.376 -11.328 1.00 38.48 139 THR H N 1
ATOM 1164 C CA . THR B 2 137 ? 31.128 -9.596 -10.803 1.00 47.12 139 THR H CA 1
ATOM 1165 C C . THR B 2 137 ? 32.573 -9.340 -10.413 1.00 49.34 139 THR H C 1
ATOM 1166 O O . THR B 2 137 ? 33.325 -8.675 -11.128 1.00 43.38 139 THR H O 1
ATOM 1170 N N . SER B 2 138 ? 32.977 -9.929 -9.309 1.00 31.60 140 SER H N 1
ATOM 1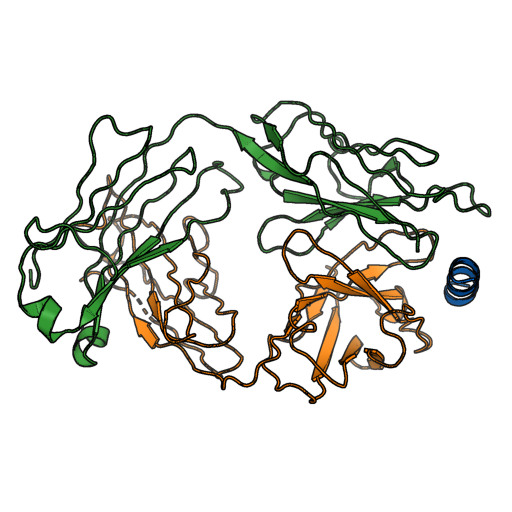171 C CA . SER B 2 138 ? 34.369 -9.844 -8.895 1.00 40.04 140 SER H CA 1
ATOM 1172 C C . SER B 2 138 ? 34.746 -11.245 -8.456 1.00 37.86 140 SER H C 1
ATOM 1173 O O . SER B 2 138 ? 34.189 -11.751 -7.478 1.00 31.00 140 SER H O 1
ATOM 1175 N N . GLY B 2 139 ? 35.624 -11.896 -9.224 1.00 43.38 141 GLY H N 1
ATOM 1176 C CA . GLY B 2 139 ? 36.288 -13.084 -8.772 1.00 33.78 141 GLY H CA 1
ATOM 1177 C C . GLY B 2 139 ? 35.324 -14.095 -8.203 1.00 38.31 141 GLY H C 1
ATOM 1178 O O . GLY B 2 139 ? 35.466 -14.515 -7.047 1.00 26.70 141 GLY H O 1
ATOM 1179 N N . GLY B 2 140 ? 34.340 -14.487 -9.029 1.00 27.31 142 GLY H N 1
ATOM 1180 C CA . GLY B 2 140 ? 33.382 -15.507 -8.711 1.00 23.29 142 GLY H CA 1
ATOM 1181 C C . GLY B 2 140 ? 32.202 -15.011 -7.920 1.00 24.71 142 GLY H C 1
ATOM 1182 O O . GLY B 2 140 ? 31.378 -15.829 -7.472 1.00 26.22 142 GLY H O 1
ATOM 1183 N N . THR B 2 141 ? 32.101 -13.714 -7.672 1.00 24.10 143 THR H N 1
ATOM 1184 C CA . THR B 2 141 ? 30.976 -13.164 -6.931 1.00 20.82 143 THR H CA 1
ATOM 1185 C C . THR B 2 141 ? 30.234 -12.214 -7.837 1.00 20.01 143 THR H C 1
ATOM 1186 O O . THR B 2 141 ? 30.808 -11.646 -8.777 1.00 25.07 143 THR H O 1
ATOM 1190 N N . ALA B 2 142 ? 28.954 -12.113 -7.579 1.00 16.09 144 ALA H N 1
ATOM 1191 C CA . ALA B 2 142 ? 28.081 -11.203 -8.284 1.00 19.74 144 ALA H CA 1
ATOM 1192 C C . ALA B 2 142 ? 27.417 -10.300 -7.276 1.00 17.90 144 ALA H C 1
ATOM 1193 O O . ALA B 2 142 ? 26.947 -10.751 -6.247 1.00 17.23 144 ALA H O 1
ATOM 1195 N N . ALA B 2 143 ? 27.324 -9.034 -7.611 1.00 16.33 145 ALA H N 1
ATOM 1196 C CA . ALA B 2 143 ? 26.515 -8.109 -6.831 1.00 12.97 145 ALA H CA 1
ATOM 1197 C C . ALA B 2 143 ? 25.148 -7.937 -7.487 1.00 12.31 145 ALA H C 1
ATOM 1198 O O . ALA B 2 143 ? 25.037 -7.888 -8.714 1.00 15.68 145 ALA H O 1
ATOM 1200 N N . LEU B 2 144 ? 24.113 -7.874 -6.670 1.00 13.01 146 LEU H N 1
ATOM 1201 C CA . LEU B 2 144 ? 22.784 -7.585 -7.167 1.00 11.58 146 LEU H CA 1
ATOM 1202 C C . LEU B 2 144 ? 22.065 -6.684 -6.159 1.00 14.34 146 LEU H C 1
ATOM 1203 O O . LEU B 2 144 ? 22.526 -6.550 -5.040 1.00 14.75 146 LEU H O 1
ATOM 1208 N N . GLY B 2 145 ? 20.939 -6.075 -6.508 1.00 10.76 147 GLY H N 1
ATOM 1209 C CA . GLY B 2 145 ? 20.350 -5.159 -5.540 1.00 13.15 147 GLY H CA 1
ATOM 1210 C C . GLY B 2 145 ? 18.984 -4.699 -5.972 1.00 14.21 147 GLY H C 1
ATOM 1211 O O . GLY B 2 145 ? 18.418 -5.169 -6.976 1.00 14.53 147 GLY H O 1
ATOM 1212 N N . CYS B 2 146 ? 18.483 -3.726 -5.218 1.00 12.33 148 CYS H N 1
ATOM 1213 C CA A CYS B 2 146 ? 17.270 -3.025 -5.592 0.80 13.41 148 CYS H CA 1
ATOM 1214 C CA B CYS B 2 146 ? 17.302 -3.017 -5.666 0.20 13.38 148 CYS H CA 1
ATOM 1215 C C . CYS B 2 146 ? 17.467 -1.553 -5.328 1.00 13.95 148 CYS H C 1
ATOM 1216 O O . CYS B 2 146 ? 18.066 -1.193 -4.314 1.00 14.06 148 CYS H O 1
ATOM 1221 N N . LEU B 2 147 ? 16.946 -0.736 -6.213 1.00 12.76 149 LEU H N 1
ATOM 1222 C CA . LEU B 2 147 ? 16.954 0.721 -6.090 1.00 12.83 149 LEU H CA 1
ATOM 1223 C C . LEU B 2 147 ? 15.543 1.112 -5.686 1.00 14.15 149 LEU H C 1
ATOM 1224 O O . LEU B 2 147 ? 14.575 0.779 -6.365 1.00 16.07 149 LEU H O 1
ATOM 1229 N N . VAL B 2 148 ? 15.430 1.788 -4.565 1.00 12.07 150 VAL H N 1
ATOM 1230 C CA . VAL B 2 148 ? 14.153 2.204 -3.962 1.00 12.11 150 VAL H CA 1
ATOM 1231 C C . VAL B 2 148 ? 14.100 3.716 -4.132 1.00 14.76 150 VAL H C 1
ATOM 1232 O O . VAL B 2 148 ? 14.683 4.463 -3.348 1.00 14.58 150 VAL H O 1
ATOM 1236 N N . LYS B 2 149 ? 13.389 4.200 -5.132 1.00 13.75 151 LYS H N 1
ATOM 1237 C CA . LYS B 2 149 ? 13.535 5.567 -5.605 1.00 15.04 151 LYS H CA 1
ATOM 1238 C C . LYS B 2 149 ? 12.287 6.376 -5.355 1.00 19.30 151 LYS H C 1
ATOM 1239 O O . LYS B 2 149 ? 11.163 5.904 -5.586 1.00 19.37 151 LYS H O 1
ATOM 1245 N N . ASP B 2 150 ? 12.495 7.607 -4.886 1.00 19.29 152 ASP H N 1
ATOM 1246 C CA . ASP B 2 150 ? 11.472 8.656 -4.844 1.00 17.77 152 ASP H CA 1
ATOM 1247 C C . ASP B 2 150 ? 10.402 8.412 -3.777 1.00 17.25 152 ASP H C 1
ATOM 1248 O O . ASP B 2 150 ? 9.233 8.202 -4.111 1.00 21.14 152 ASP H O 1
ATOM 1253 N N . TYR B 2 151 ? 10.754 8.438 -2.495 1.00 17.42 153 TYR H N 1
ATOM 1254 C CA . TYR B 2 151 ? 9.742 8.231 -1.454 1.00 16.79 153 TYR H CA 1
ATOM 1255 C C . TYR B 2 151 ? 9.846 9.304 -0.391 1.00 15.44 153 TYR H C 1
ATOM 1256 O O . TYR B 2 151 ? 10.842 10.020 -0.287 1.00 16.87 153 TYR H O 1
ATOM 1265 N N . PHE B 2 152 ? 8.785 9.381 0.422 1.00 15.31 154 PHE H N 1
ATOM 1266 C CA . PHE B 2 152 ? 8.803 10.291 1.548 1.00 16.28 154 PHE H CA 1
ATOM 1267 C C . PHE B 2 152 ? 7.783 9.817 2.553 1.00 14.52 154 PHE H C 1
ATOM 1268 O O . PHE B 2 152 ? 6.667 9.477 2.162 1.00 14.54 154 PHE H O 1
ATOM 1276 N N . PRO B 2 153 ? 8.085 9.861 3.861 1.00 13.22 155 PRO H N 1
ATOM 1277 C CA . PRO B 2 153 ? 9.305 10.251 4.570 1.00 15.99 155 PRO H CA 1
ATOM 1278 C C . PRO B 2 153 ? 10.192 9.018 4.695 1.00 14.87 155 PRO H C 1
ATOM 1279 O O . PRO B 2 153 ? 9.877 7.940 4.187 1.00 16.24 155 PRO H O 1
ATOM 1283 N N . GLU B 2 154 ? 11.280 9.121 5.444 1.00 13.12 156 GLU H N 1
ATOM 1284 C CA . GLU B 2 154 ? 11.947 7.949 5.897 1.00 12.89 156 GLU H CA 1
ATOM 1285 C C . GLU B 2 154 ? 11.135 7.326 7.008 1.00 14.09 156 GLU H C 1
ATOM 1286 O O . GLU B 2 154 ? 10.305 8.009 7.619 1.00 16.70 156 GLU H O 1
ATOM 1292 N N . PRO B 2 155 ? 11.327 6.023 7.265 1.00 15.12 157 PRO H N 1
ATOM 1293 C CA . PRO B 2 155 ? 12.253 5.091 6.627 1.00 12.07 157 PRO H CA 1
ATOM 1294 C C . PRO B 2 155 ? 11.600 4.148 5.658 1.00 16.77 157 PRO H C 1
ATOM 1295 O O . PRO B 2 155 ? 10.398 3.938 5.731 1.00 17.65 157 PRO H O 1
ATOM 1299 N N . VAL B 2 156 ? 12.418 3.618 4.705 1.00 20.01 158 VAL H N 1
ATOM 1300 C CA . VAL B 2 156 ? 12.144 2.393 3.950 1.00 16.25 158 VAL H CA 1
ATOM 1301 C C . VAL B 2 156 ? 12.903 1.291 4.670 1.00 25.68 158 VAL H C 1
ATOM 1302 O O . VAL B 2 156 ? 14.078 1.510 5.033 1.00 23.87 158 VAL H O 1
ATOM 1306 N N . THR B 2 157 ? 12.296 0.101 4.819 1.00 20.11 159 THR H N 1
ATOM 1307 C CA . THR B 2 157 ? 13.045 -1.080 5.266 1.00 20.01 159 THR H CA 1
ATOM 1308 C C . THR B 2 157 ? 13.167 -2.046 4.108 1.00 20.24 159 THR H C 1
ATOM 1309 O O . THR B 2 157 ? 12.228 -2.190 3.301 1.00 19.58 159 THR H O 1
ATOM 1313 N N . VAL B 2 158 ? 14.311 -2.712 4.020 1.00 13.94 160 VAL H N 1
ATOM 1314 C CA . VAL B 2 158 ? 14.544 -3.660 2.958 1.00 11.29 160 VAL H CA 1
ATOM 1315 C C . VAL B 2 158 ? 15.057 -4.927 3.577 1.00 16.81 160 VAL H C 1
ATOM 1316 O O . VAL B 2 158 ? 15.971 -4.889 4.408 1.00 18.13 160 VAL H O 1
ATOM 1320 N N . SER B 2 159 ? 14.432 -6.053 3.221 1.00 14.31 161 SER H N 1
ATOM 1321 C CA . SER B 2 159 ? 15.051 -7.335 3.537 1.00 16.88 161 SER H CA 1
ATOM 1322 C C . SER B 2 159 ? 15.246 -8.083 2.239 1.00 17.04 161 SER H C 1
ATOM 1323 O O . SER B 2 159 ? 14.791 -7.656 1.184 1.00 14.60 161 SER H O 1
ATOM 1326 N N . TRP B 2 160 ? 15.953 -9.193 2.330 1.00 13.82 162 TRP H N 1
A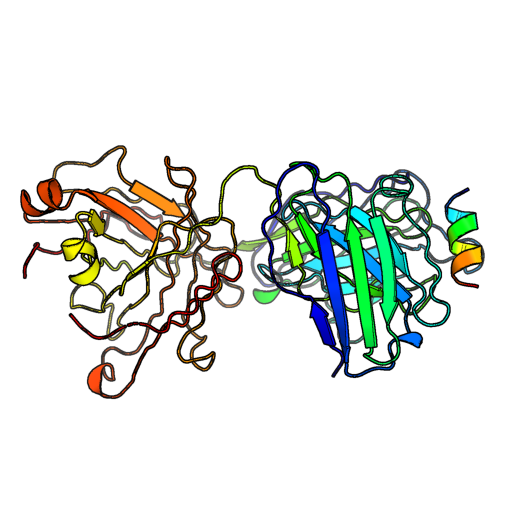TOM 1327 C CA . TRP B 2 160 ? 16.190 -10.079 1.191 1.00 13.72 162 TRP H CA 1
ATOM 1328 C C . TRP B 2 160 ? 15.665 -11.459 1.534 1.00 13.95 162 TRP H C 1
ATOM 1329 O O . TRP B 2 160 ? 15.941 -11.996 2.609 1.00 15.34 162 TRP H O 1
ATOM 1340 N N . ASN B 2 161 ? 14.936 -12.064 0.591 1.00 13.11 163 ASN H N 1
ATOM 1341 C CA . ASN B 2 161 ? 14.361 -13.421 0.767 1.00 15.58 163 ASN H CA 1
ATOM 1342 C C . ASN B 2 161 ? 13.674 -13.564 2.120 1.00 18.41 163 ASN H C 1
ATOM 1343 O O . ASN B 2 161 ? 13.880 -14.542 2.861 1.00 20.01 163 ASN H O 1
ATOM 1348 N N . SER B 2 162 ? 12.860 -12.555 2.435 1.00 18.18 164 SER H N 1
ATOM 1349 C CA . SER B 2 162 ? 12.084 -12.537 3.669 1.00 19.06 164 SER H CA 1
ATOM 1350 C C . SER B 2 162 ? 12.959 -12.744 4.894 1.00 20.41 164 SER H C 1
ATOM 1351 O O . SER B 2 162 ? 12.501 -13.349 5.878 1.00 27.44 164 SER H O 1
ATOM 1354 N N . GLY B 2 163 ? 14.184 -12.225 4.854 1.00 18.86 165 GLY H N 1
ATOM 1355 C CA . GLY B 2 163 ? 15.083 -12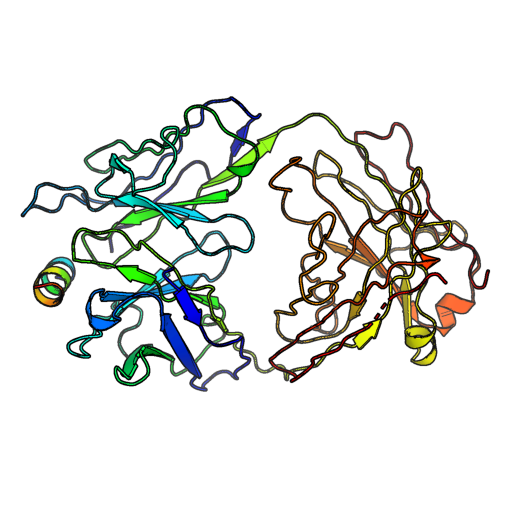.257 6.003 1.00 20.22 165 GLY H CA 1
ATOM 1356 C C . GLY B 2 163 ? 15.968 -13.485 6.034 1.00 20.79 165 GLY H C 1
ATOM 1357 O O . GLY B 2 163 ? 16.805 -13.598 6.947 1.00 25.35 165 GLY H O 1
ATOM 1358 N N . ALA B 2 164 ? 15.831 -14.402 5.057 1.00 20.64 166 ALA H N 1
ATOM 1359 C CA . ALA B 2 164 ? 16.760 -15.520 5.045 1.00 20.60 166 ALA H CA 1
ATOM 1360 C C . ALA B 2 164 ? 18.130 -15.192 4.479 1.00 18.78 166 ALA H C 1
ATOM 1361 O O . ALA B 2 164 ? 19.070 -16.013 4.593 1.00 17.87 166 ALA H O 1
ATOM 1363 N N . LEU B 2 165 ? 18.281 -14.025 3.826 1.00 15.97 167 LEU H N 1
ATOM 1364 C CA . LEU B 2 165 ? 19.542 -13.660 3.230 1.00 15.24 167 LEU H CA 1
ATOM 1365 C C . LEU B 2 165 ? 19.933 -12.369 3.932 1.00 17.90 167 LEU H C 1
ATOM 1366 O O . LEU B 2 165 ? 19.284 -11.342 3.713 1.00 19.62 167 LEU H O 1
ATOM 1371 N N . THR B 2 166 ? 20.899 -12.450 4.833 1.00 18.50 168 THR H N 1
ATOM 1372 C CA . THR B 2 166 ? 21.454 -11.260 5.486 1.00 16.80 168 THR H CA 1
ATOM 1373 C C . THR B 2 166 ? 22.935 -11.104 5.256 1.00 21.32 168 THR H C 1
ATOM 1374 O O . THR B 2 166 ? 23.453 -9.975 5.293 1.00 19.26 168 THR H O 1
ATOM 1378 N N . SER B 2 167 ? 23.660 -12.170 5.045 1.00 17.95 169 SER H N 1
ATOM 1379 C CA A SER B 2 167 ? 25.105 -12.033 4.879 0.28 20.99 169 SER H CA 1
ATOM 1380 C CA B SER B 2 167 ? 25.093 -12.026 4.886 0.22 21.01 169 SER H CA 1
ATOM 1381 C CA C SER B 2 167 ? 25.103 -12.020 4.892 0.50 20.90 169 SER H CA 1
ATOM 1382 C C . SER B 2 167 ? 25.402 -11.264 3.600 1.00 23.84 169 SER H C 1
ATOM 1383 O O . SER B 2 167 ? 24.770 -11.493 2.557 1.00 22.61 169 SER H O 1
ATOM 1390 N N . GLY B 2 168 ? 26.337 -10.313 3.687 1.00 21.15 170 GLY H N 1
ATOM 1391 C CA . GLY B 2 168 ? 26.740 -9.653 2.449 1.00 21.05 170 GLY H CA 1
ATOM 1392 C C . GLY B 2 168 ? 25.804 -8.538 1.984 1.00 20.38 170 GLY H C 1
ATOM 1393 O O . GLY B 2 168 ? 25.985 -8.021 0.867 1.00 20.15 170 GLY H O 1
ATOM 1394 N N . VAL B 2 169 ? 24.803 -8.179 2.783 1.00 16.31 171 VAL H N 1
ATOM 1395 C CA . VAL B 2 169 ? 23.824 -7.168 2.396 1.00 14.64 171 VAL H CA 1
ATOM 1396 C C . VAL B 2 169 ? 24.336 -5.818 2.832 1.00 15.53 171 VAL H C 1
ATOM 1397 O O . VAL B 2 169 ? 24.828 -5.671 3.943 1.00 18.01 171 VAL H O 1
ATOM 1401 N N . HIS B 2 170 ? 24.185 -4.801 1.973 1.00 13.79 172 HIS H N 1
ATOM 1402 C CA . HIS B 2 170 ? 24.428 -3.432 2.393 1.00 14.23 172 HIS H CA 1
ATOM 1403 C C . HIS B 2 170 ? 23.226 -2.619 1.977 1.00 13.99 172 HIS H C 1
ATOM 1404 O O . HIS B 2 170 ? 22.916 -2.519 0.780 1.00 12.84 172 HIS H O 1
ATOM 1411 N N . THR B 2 171 ? 22.491 -2.077 2.941 1.00 13.18 173 THR H N 1
ATOM 1412 C CA . THR B 2 171 ? 21.393 -1.206 2.646 1.00 12.66 173 THR H CA 1
ATOM 1413 C C . THR B 2 171 ? 21.856 0.172 3.007 1.00 14.71 173 THR H C 1
ATOM 1414 O O . THR B 2 171 ? 22.151 0.470 4.182 1.00 16.57 173 THR H O 1
ATOM 1418 N N . PHE B 2 172 ? 21.968 1.010 2.017 1.00 11.23 174 PHE H N 1
ATOM 1419 C CA . PHE B 2 172 ? 22.654 2.282 2.192 1.00 13.08 174 PHE H CA 1
ATOM 1420 C C . PHE B 2 172 ? 21.749 3.333 2.842 1.00 11.80 174 PHE H C 1
ATOM 1421 O O . PHE B 2 172 ? 20.521 3.275 2.702 1.00 12.96 174 PHE H O 1
ATOM 1429 N N . PRO B 2 173 ? 22.350 4.305 3.507 1.00 12.79 175 PRO H N 1
ATOM 1430 C CA . PRO B 2 173 ? 21.580 5.474 3.944 1.00 12.91 175 PRO H CA 1
ATOM 1431 C C . PRO B 2 173 ? 20.908 6.113 2.749 1.00 14.63 175 PRO H C 1
ATOM 1432 O O . PRO B 2 173 ? 21.493 6.222 1.678 1.00 15.04 175 PRO H O 1
ATOM 1436 N N . ALA B 2 174 ? 19.675 6.544 2.942 1.00 12.94 176 ALA H N 1
ATOM 1437 C CA . ALA B 2 174 ? 18.984 7.250 1.882 1.00 12.83 176 ALA H CA 1
ATOM 1438 C C . ALA B 2 174 ? 19.658 8.584 1.574 1.00 12.64 176 ALA H C 1
ATOM 1439 O O . ALA B 2 174 ? 20.297 9.231 2.416 1.00 14.91 176 ALA H O 1
ATOM 1441 N N . VAL B 2 175 ? 19.471 9.041 0.322 1.00 12.73 177 VAL H N 1
ATOM 1442 C CA . VAL B 2 175 ? 19.900 10.388 -0.074 1.00 13.88 177 VAL H CA 1
ATOM 1443 C C . VAL B 2 175 ? 18.643 11.203 -0.303 1.00 15.18 177 VAL H C 1
ATOM 1444 O O . VAL B 2 175 ? 17.598 10.671 -0.700 1.00 14.95 177 VAL H O 1
ATOM 1448 N N . LEU B 2 176 ? 18.749 12.482 -0.034 1.00 14.53 178 LEU H N 1
ATOM 1449 C CA . LEU B 2 176 ? 17.638 13.412 -0.231 1.00 14.62 178 LEU H CA 1
ATOM 1450 C C . LEU B 2 176 ? 17.831 14.054 -1.588 1.00 17.33 178 LEU H C 1
ATOM 1451 O O . LEU B 2 176 ? 18.836 14.733 -1.807 1.00 21.91 178 LEU H O 1
ATOM 1456 N N . GLN B 2 177 ? 16.864 13.854 -2.483 1.00 20.24 179 GLN H N 1
ATOM 1457 C CA . GLN B 2 177 ? 16.960 14.408 -3.842 1.00 21.50 179 GLN H CA 1
ATOM 1458 C C . GLN B 2 177 ? 16.512 15.849 -3.850 1.00 23.93 179 GLN H C 1
ATOM 1459 O O . GLN B 2 177 ? 15.881 16.330 -2.902 1.00 23.43 179 GLN H O 1
ATOM 1465 N N . SER B 2 178 ? 16.846 16.560 -4.939 1.00 25.00 180 SER H N 1
ATOM 1466 C CA A SER B 2 178 ? 16.486 17.975 -4.975 0.62 30.76 180 SER H CA 1
ATOM 1467 C CA B SER B 2 178 ? 16.488 17.975 -4.989 0.38 30.73 180 SER H CA 1
ATOM 1468 C C . SER B 2 178 ? 14.978 18.160 -4.879 1.00 29.64 180 SER H C 1
ATOM 1469 O O . SER B 2 178 ? 14.518 19.193 -4.393 1.00 34.10 180 SER H O 1
ATOM 1474 N N . SER B 2 179 ? 14.207 17.146 -5.298 1.00 27.43 181 SER H N 1
ATOM 1475 C CA . SER B 2 179 ? 12.750 17.140 -5.183 1.00 27.24 181 SER H CA 1
ATOM 1476 C C . SER B 2 179 ? 12.251 17.093 -3.747 1.00 34.08 181 SER H C 1
ATOM 1477 O O . SER B 2 179 ? 11.047 17.220 -3.531 1.00 30.41 181 SER H O 1
ATOM 1480 N N . GLY B 2 180 ? 13.111 16.859 -2.765 1.00 26.19 182 GLY H N 1
ATOM 1481 C CA . GLY B 2 180 ? 12.604 16.582 -1.451 1.00 22.93 182 GLY H CA 1
ATOM 1482 C C . GLY B 2 180 ? 12.233 15.132 -1.215 1.00 21.54 182 GLY H C 1
ATOM 1483 O O . GLY B 2 180 ? 11.838 14.785 -0.086 1.00 21.46 182 GLY H O 1
ATOM 1484 N N . LEU B 2 181 ? 12.411 14.265 -2.194 1.00 19.82 183 LEU H N 1
ATOM 1485 C CA . LEU B 2 181 ? 12.148 12.842 -2.034 1.00 18.08 183 LEU H CA 1
ATOM 1486 C C . LEU B 2 181 ? 13.436 12.067 -1.805 1.00 17.82 183 LEU H C 1
ATOM 1487 O O . LEU B 2 181 ? 14.508 12.464 -2.268 1.00 21.62 183 LEU H O 1
ATOM 1492 N N . TYR B 2 182 ? 13.309 10.950 -1.098 1.00 15.24 184 TYR H N 1
ATOM 1493 C CA . TYR B 2 182 ? 14.453 10.119 -0.826 1.00 13.73 184 TYR H CA 1
ATOM 1494 C C . TYR B 2 182 ? 14.646 9.023 -1.835 1.00 14.90 184 TYR H C 1
ATOM 1495 O O . TYR B 2 182 ? 13.710 8.597 -2.517 1.00 15.53 184 TYR H O 1
ATOM 1504 N N . SER B 2 183 ? 15.879 8.514 -1.911 1.00 13.61 185 SER H N 1
ATOM 1505 C CA A SER B 2 183 ? 16.143 7.283 -2.638 0.30 14.36 185 SER H CA 1
ATOM 1506 C CA B SER B 2 183 ? 16.157 7.296 -2.657 0.20 14.38 185 SER H CA 1
ATOM 1507 C CA C SER B 2 183 ? 16.120 7.273 -2.628 0.50 14.31 185 SER H CA 1
ATOM 1508 C C . SER B 2 183 ? 17.197 6.506 -1.884 1.00 13.73 185 SER H C 1
ATOM 1509 O O . SER B 2 183 ? 18.091 7.095 -1.249 1.00 14.24 185 SER H O 1
ATOM 1516 N N . LEU B 2 184 ? 17.094 5.185 -1.952 1.00 12.88 186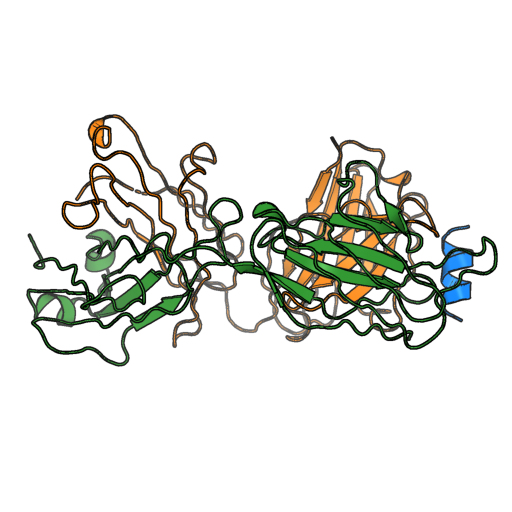 LEU H N 1
ATOM 1517 C CA . LEU B 2 184 ? 18.170 4.393 -1.379 1.00 13.37 186 LEU H CA 1
ATOM 1518 C C . LEU B 2 184 ? 18.402 3.179 -2.241 1.00 15.52 186 LEU H C 1
ATOM 1519 O O . LEU B 2 184 ? 17.559 2.825 -3.069 1.00 14.66 186 LEU H O 1
ATOM 1524 N N . SER B 2 185 ? 19.555 2.553 -2.053 1.00 13.21 187 SER H N 1
ATOM 1525 C CA A SER B 2 185 ? 19.828 1.263 -2.669 0.71 13.86 187 SER H CA 1
ATOM 1526 C CA B SER B 2 185 ? 19.836 1.267 -2.674 0.29 13.98 187 SER H CA 1
ATOM 1527 C C . SER B 2 185 ? 20.139 0.218 -1.628 1.00 11.64 187 SER H C 1
ATOM 1528 O O . SER B 2 185 ? 20.642 0.548 -0.533 1.00 12.58 187 SER H O 1
ATOM 1533 N N . SER B 2 186 ? 19.828 -1.059 -1.969 1.00 10.42 188 SER H N 1
ATOM 1534 C CA . SER B 2 186 ? 20.212 -2.195 -1.106 1.00 10.18 188 SER H CA 1
ATOM 1535 C C . SER B 2 186 ? 20.843 -3.212 -2.025 1.00 12.60 188 SER H C 1
ATOM 1536 O O . SER B 2 186 ? 20.269 -3.511 -3.069 1.00 13.39 188 SER H O 1
ATOM 1539 N N . VAL B 2 187 ? 22.022 -3.722 -1.662 1.00 11.85 189 VAL H N 1
ATOM 1540 C CA . VAL B 2 187 ? 22.735 -4.646 -2.536 1.00 13.26 189 VAL H CA 1
ATOM 1541 C C . VAL B 2 187 ? 23.182 -5.847 -1.723 1.00 12.90 189 VAL H C 1
ATOM 1542 O O . VAL B 2 187 ? 23.236 -5.830 -0.481 1.00 14.66 189 VAL H O 1
ATOM 1546 N N . VAL B 2 188 ? 23.515 -6.911 -2.431 1.00 12.08 190 VAL H N 1
ATOM 1547 C CA A VAL B 2 188 ? 24.080 -8.085 -1.787 0.73 11.80 190 VAL H CA 1
ATOM 1548 C CA B VAL B 2 188 ? 23.970 -8.175 -1.837 0.27 12.03 190 VAL H CA 1
ATOM 1549 C C . VAL B 2 188 ? 25.039 -8.732 -2.756 1.00 14.37 190 VAL H C 1
ATOM 1550 O O . VAL B 2 188 ? 24.877 -8.641 -3.972 1.00 14.11 190 VAL H O 1
ATOM 1557 N N . THR B 2 189 ? 26.083 -9.341 -2.213 1.00 13.21 191 THR H N 1
ATOM 1558 C CA A THR B 2 189 ? 27.024 -10.084 -3.041 0.61 15.63 191 THR H CA 1
ATOM 1559 C CA B THR B 2 189 ? 27.070 -10.084 -2.999 0.39 15.62 191 THR H CA 1
ATOM 1560 C C . THR B 2 189 ? 26.751 -11.556 -2.813 1.00 18.40 191 THR H C 1
ATOM 1561 O O . THR B 2 189 ? 26.618 -12.004 -1.674 1.00 18.03 191 THR H O 1
ATOM 1568 N N . VAL B 2 190 ? 26.673 -12.301 -3.911 1.00 15.20 192 VAL H N 1
ATOM 1569 C CA . VAL B 2 190 ? 26.337 -13.728 -3.867 1.00 16.13 192 VAL H CA 1
ATOM 1570 C C . VAL B 2 190 ? 27.266 -14.510 -4.801 1.00 15.44 192 VAL H C 1
ATOM 1571 O O . VAL B 2 190 ? 28.020 -13.930 -5.586 1.00 16.45 192 VAL H O 1
ATOM 1575 N N . PRO B 2 191 ? 27.242 -15.839 -4.767 1.00 15.87 193 PRO H N 1
ATOM 1576 C CA . PRO B 2 191 ? 28.087 -16.607 -5.702 1.00 15.97 193 PRO H CA 1
ATOM 1577 C C . PRO B 2 191 ? 27.601 -16.376 -7.128 1.00 15.20 193 PRO H C 1
ATOM 1578 O O . PRO B 2 191 ? 26.396 -16.444 -7.392 1.00 15.33 193 PRO H O 1
ATOM 1582 N N . SER B 2 192 ? 28.543 -16.153 -8.072 1.00 15.72 194 SER H N 1
ATOM 1583 C CA A SER B 2 192 ? 28.084 -16.143 -9.457 0.64 17.45 194 SER H CA 1
ATOM 1584 C CA B SER B 2 192 ? 28.150 -16.166 -9.479 0.36 17.61 194 SER H CA 1
ATOM 1585 C C . SER B 2 192 ? 27.648 -17.532 -9.897 1.00 18.19 194 SER H C 1
ATOM 1586 O O . SER B 2 192 ? 26.798 -17.652 -10.782 1.00 20.75 194 SER H O 1
ATOM 1591 N N . SER B 2 193 ? 28.217 -18.586 -9.317 1.00 16.47 195 SER H N 1
ATOM 1592 C CA . SER B 2 193 ? 27.954 -19.940 -9.814 1.00 14.97 195 SER H CA 1
ATOM 1593 C C . SER B 2 193 ? 26.523 -20.379 -9.630 1.00 17.63 195 SER H C 1
ATOM 1594 O O . SER B 2 193 ? 26.078 -21.287 -10.332 1.00 20.32 195 SER H O 1
ATOM 1597 N N . SER B 2 194 ? 25.798 -19.798 -8.683 1.00 14.91 196 SER H N 1
ATOM 1598 C CA . SER B 2 194 ? 24.465 -20.302 -8.368 1.00 17.68 196 SER H CA 1
ATOM 1599 C C . SER B 2 194 ? 23.373 -19.307 -8.754 1.00 14.04 196 SER H C 1
ATOM 1600 O O . SER B 2 194 ? 22.220 -19.414 -8.302 1.00 14.05 196 SER H O 1
ATOM 1603 N N . LEU B 2 195 ? 23.701 -18.315 -9.611 1.00 15.61 197 LEU H N 1
ATOM 1604 C CA . LEU B 2 195 ? 22.667 -17.376 -10.018 1.00 14.84 197 LEU H CA 1
ATOM 1605 C C . LEU B 2 195 ? 21.496 -18.059 -10.688 1.00 16.29 197 LEU H C 1
ATOM 1606 O O . LEU B 2 195 ? 20.383 -17.499 -10.648 1.00 20.62 197 LEU H O 1
ATOM 1611 N N . GLY B 2 196 ? 21.713 -19.240 -11.304 1.00 15.41 198 GLY H N 1
ATOM 1612 C CA . GLY B 2 196 ? 20.612 -19.952 -11.949 1.00 18.48 198 GLY H CA 1
ATOM 1613 C C . GLY B 2 196 ? 19.763 -20.837 -11.049 1.00 21.82 198 GLY H C 1
ATOM 1614 O O . GLY B 2 196 ? 18.648 -21.243 -11.442 1.00 26.55 198 GLY H O 1
ATOM 1615 N N . THR B 2 197 ? 20.265 -21.172 -9.863 1.00 14.55 199 THR H N 1
ATOM 1616 C CA . THR B 2 197 ? 19.496 -22.018 -8.991 1.00 15.11 199 THR H CA 1
ATOM 1617 C C . THR B 2 197 ? 18.931 -21.279 -7.798 1.00 13.22 199 THR H C 1
ATOM 1618 O O . THR B 2 197 ? 17.974 -21.793 -7.225 1.00 14.32 199 THR H O 1
ATOM 1622 N N . GLN B 2 198 ? 19.479 -20.119 -7.400 1.00 12.41 200 GLN H N 1
ATOM 1623 C CA . GLN B 2 198 ? 18.945 -19.373 -6.271 1.00 11.98 200 GLN H CA 1
ATOM 1624 C C . GLN B 2 198 ? 18.042 -18.254 -6.724 1.00 16.03 200 GLN H C 1
ATOM 1625 O O . GLN B 2 198 ? 18.179 -17.732 -7.836 1.00 17.60 200 GLN H O 1
ATOM 1631 N N . THR B 2 199 ? 17.109 -17.889 -5.864 1.00 14.30 201 THR H N 1
ATOM 1632 C CA A THR B 2 199 ? 16.165 -16.815 -6.160 0.79 14.34 201 THR H CA 1
ATOM 1633 C CA B THR B 2 199 ? 16.176 -16.818 -6.163 0.21 14.42 201 THR H CA 1
ATOM 1634 C C . THR B 2 199 ? 16.403 -15.697 -5.173 1.00 16.42 201 THR H C 1
ATOM 1635 O O . THR B 2 199 ? 16.445 -15.941 -3.967 1.00 17.31 201 THR H O 1
ATOM 1642 N N . TYR B 2 200 ? 16.520 -14.474 -5.675 1.00 13.51 202 TYR H N 1
ATOM 1643 C CA . TYR B 2 200 ? 16.825 -13.334 -4.825 1.00 11.02 202 TYR H CA 1
ATOM 1644 C C . TYR B 2 200 ? 15.702 -12.339 -4.987 1.00 14.06 202 TYR H C 1
ATOM 1645 O O . TYR B 2 200 ? 15.471 -11.858 -6.095 1.00 14.61 202 TYR H O 1
ATOM 1654 N N . ILE B 2 201 ? 15.034 -12.018 -3.886 1.00 13.72 203 ILE H N 1
ATOM 1655 C CA . ILE B 2 201 ? 13.878 -11.118 -3.885 1.00 11.28 203 ILE H CA 1
ATOM 1656 C C . ILE B 2 201 ? 14.153 -10.084 -2.809 1.00 12.79 203 ILE H C 1
ATOM 1657 O O . ILE B 2 201 ? 14.440 -10.417 -1.652 1.00 14.39 203 ILE H O 1
ATOM 1662 N N . CYS B 2 202 ? 14.061 -8.818 -3.177 1.00 12.07 204 CYS H N 1
ATOM 1663 C CA A CYS B 2 202 ? 14.159 -7.766 -2.178 0.80 13.84 204 CYS H CA 1
ATOM 1664 C CA B CYS B 2 202 ? 14.164 -7.750 -2.200 0.20 13.91 204 CYS H CA 1
ATOM 1665 C C . CYS B 2 202 ? 12.753 -7.389 -1.722 1.00 14.37 204 CYS H C 1
ATOM 1666 O O . CYS B 2 202 ? 11.831 -7.242 -2.535 1.00 15.19 204 CYS H O 1
ATOM 1671 N N . ASN B 2 203 ? 12.574 -7.330 -0.407 1.00 13.93 205 ASN H N 1
ATOM 1672 C CA . ASN B 2 203 ? 11.271 -7.054 0.171 1.00 13.02 205 ASN H CA 1
ATOM 1673 C C . ASN B 2 203 ? 11.359 -5.633 0.692 1.00 14.48 205 ASN H C 1
ATOM 1674 O O . ASN B 2 203 ? 12.063 -5.377 1.661 1.00 15.72 205 ASN H O 1
ATOM 1679 N N . VAL B 2 204 ? 10.626 -4.733 0.078 1.00 14.14 206 VAL H N 1
ATOM 1680 C CA . VAL B 2 204 ? 10.678 -3.320 0.415 1.00 12.82 206 VAL H CA 1
ATOM 1681 C C . VAL B 2 204 ? 9.397 -2.924 1.105 1.00 15.15 206 VAL H C 1
ATOM 1682 O O . VAL B 2 204 ? 8.294 -3.153 0.585 1.00 19.30 206 VAL H O 1
ATOM 1686 N N . ASN B 2 205 ? 9.529 -2.302 2.284 1.00 15.84 207 ASN H N 1
ATOM 1687 C CA A ASN B 2 205 ? 8.386 -1.802 3.017 0.50 19.96 207 ASN H CA 1
ATOM 1688 C CA B ASN B 2 205 ? 8.380 -1.810 3.025 0.50 19.97 207 ASN H CA 1
ATOM 1689 C C . ASN B 2 205 ? 8.551 -0.305 3.221 1.00 22.21 207 ASN H C 1
ATOM 1690 O O . ASN B 2 205 ? 9.625 0.166 3.615 1.00 21.26 207 ASN H O 1
ATOM 1699 N N . HIS B 2 206 ? 7.503 0.463 2.910 1.00 17.36 208 HIS H N 1
ATOM 1700 C CA . HIS B 2 206 ? 7.479 1.885 3.220 1.00 16.73 208 HIS H CA 1
ATOM 1701 C C . HIS B 2 206 ? 6.121 2.113 3.860 1.00 18.77 208 HIS H C 1
ATOM 1702 O O . HIS B 2 206 ? 5.109 2.371 3.183 1.00 20.09 208 HIS H O 1
ATOM 1709 N N . LYS B 2 207 ? 6.050 1.965 5.183 1.00 17.62 209 LYS H N 1
ATOM 1710 C CA . LYS B 2 207 ? 4.755 1.986 5.846 1.00 19.02 209 LYS H CA 1
ATOM 1711 C C . LYS B 2 207 ? 3.938 3.264 5.615 1.00 18.70 209 LYS H C 1
ATOM 1712 O O . LYS B 2 207 ? 2.717 3.153 5.417 1.00 20.37 209 LYS H O 1
ATOM 1718 N N . PRO B 2 208 ? 4.491 4.468 5.630 1.00 16.80 210 PRO H N 1
ATOM 1719 C CA . PRO B 2 208 ? 3.624 5.651 5.462 1.00 20.16 210 PRO H CA 1
ATOM 1720 C C . PRO B 2 208 ? 2.851 5.682 4.150 1.00 17.74 210 PRO H C 1
ATOM 1721 O O . PRO B 2 208 ? 1.854 6.434 4.085 1.00 18.92 210 PRO H O 1
ATOM 1725 N N . SER B 2 209 ? 3.338 4.990 3.112 1.00 18.96 211 SER H N 1
ATOM 1726 C CA . SER B 2 209 ? 2.646 4.955 1.816 1.00 17.77 211 SER H CA 1
ATOM 1727 C C . SER B 2 209 ? 1.965 3.644 1.561 1.00 21.58 211 SER H C 1
ATOM 1728 O O . SER B 2 209 ? 1.461 3.438 0.442 1.00 22.16 211 SER H O 1
ATOM 1731 N N . ASN B 2 210 ? 1.900 2.756 2.569 1.00 19.22 212 ASN H N 1
ATOM 1732 C CA . ASN B 2 210 ? 1.372 1.408 2.406 1.00 20.34 212 ASN H CA 1
ATOM 1733 C C . ASN B 2 210 ? 2.086 0.627 1.315 1.00 19.37 212 ASN H C 1
ATOM 1734 O O . ASN B 2 210 ? 1.484 -0.281 0.736 1.00 22.60 212 ASN H O 1
ATOM 1739 N N . THR B 2 211 ? 3.353 0.920 1.028 1.00 18.80 213 THR H N 1
ATOM 1740 C CA . THR B 2 211 ? 4.083 0.183 0.013 1.00 17.74 213 THR H CA 1
ATOM 1741 C C . THR B 2 211 ? 4.625 -1.082 0.611 1.00 18.76 213 THR H C 1
ATOM 1742 O O . THR B 2 211 ? 5.343 -1.032 1.616 1.00 17.96 213 THR H O 1
ATOM 1746 N N . LYS B 2 212 ? 4.352 -2.220 -0.038 1.00 21.45 214 LYS H N 1
ATOM 1747 C CA . LYS B 2 212 ? 4.978 -3.468 0.368 1.00 21.02 214 LYS H CA 1
ATOM 1748 C C . LYS B 2 212 ? 5.212 -4.167 -0.958 1.00 20.92 214 LYS H C 1
ATOM 1749 O O . LYS B 2 212 ? 4.255 -4.634 -1.579 1.00 24.25 214 LYS H O 1
ATOM 1751 N N . VAL B 2 213 ? 6.460 -4.170 -1.414 1.00 18.63 215 VAL H N 1
ATOM 1752 C CA . VAL B 2 213 ? 6.812 -4.665 -2.727 1.00 17.89 215 VAL H CA 1
ATOM 1753 C C . VAL B 2 213 ? 7.809 -5.783 -2.556 1.00 15.55 215 VAL H C 1
ATOM 1754 O O . VAL B 2 213 ? 8.768 -5.645 -1.801 1.00 18.06 215 VAL H O 1
ATOM 1758 N N . ASP B 2 214 ? 7.619 -6.890 -3.285 1.00 16.99 216 ASP H N 1
ATOM 1759 C CA . ASP B 2 214 ? 8.656 -7.891 -3.447 1.00 20.18 216 ASP H CA 1
ATOM 1760 C C . ASP B 2 214 ? 9.096 -7.826 -4.892 1.00 22.49 216 ASP H C 1
ATOM 1761 O O . ASP B 2 214 ? 8.258 -7.896 -5.806 1.00 28.99 216 ASP H O 1
ATOM 1766 N N . LYS B 2 215 ? 10.386 -7.652 -5.101 1.00 15.07 217 LYS H N 1
ATOM 1767 C CA . LYS B 2 215 ? 10.972 -7.604 -6.441 1.00 16.87 217 LYS H CA 1
ATOM 1768 C C . LYS B 2 215 ? 12.004 -8.710 -6.655 1.00 16.54 217 LYS H C 1
ATOM 1769 O O . LYS B 2 215 ? 13.027 -8.766 -5.969 1.00 15.47 217 LYS H O 1
ATOM 1775 N N . ARG B 2 216 ? 11.765 -9.556 -7.642 1.00 17.02 218 ARG H N 1
ATOM 1776 C CA B ARG B 2 216 ? 12.741 -10.577 -7.992 0.48 16.52 218 ARG H CA 1
ATOM 1777 C CA C ARG B 2 216 ? 12.731 -10.581 -8.016 0.52 16.50 218 ARG H CA 1
ATOM 1778 C C . ARG B 2 216 ? 13.854 -9.912 -8.768 1.00 17.28 218 ARG H C 1
ATOM 1779 O O . ARG B 2 216 ? 13.589 -9.099 -9.673 1.00 21.06 218 ARG H O 1
ATOM 1794 N N . VAL B 2 217 ? 15.082 -10.228 -8.421 1.00 15.33 219 VAL H N 1
ATOM 1795 C CA . VAL B 2 217 ? 16.225 -9.664 -9.106 1.00 14.19 219 VAL H CA 1
ATOM 1796 C C . VAL B 2 217 ? 16.953 -10.802 -9.800 1.00 17.67 219 VAL H C 1
ATOM 1797 O O . VAL B 2 217 ? 17.506 -11.673 -9.125 1.00 17.84 219 VAL H O 1
ATOM 1801 N N . GLU B 2 218 ? 16.965 -10.793 -11.125 1.00 22.59 220 GLU H N 1
ATOM 1802 C CA A GLU B 2 218 ? 17.608 -11.842 -11.900 0.39 26.61 220 GLU H CA 1
ATOM 1803 C CA B GLU B 2 218 ? 17.567 -11.836 -11.953 0.61 26.51 220 GLU H CA 1
ATOM 1804 C C . GLU B 2 218 ? 18.639 -11.250 -12.847 1.00 21.56 220 GLU H C 1
ATOM 1805 O O . GLU B 2 218 ? 18.560 -10.065 -13.191 1.00 22.95 220 GLU H O 1
ATOM 1816 N N . PRO B 2 219 ? 19.624 -12.076 -13.292 1.00 23.08 221 PRO H N 1
ATOM 1817 C CA . PRO B 2 219 ? 20.607 -11.618 -14.272 1.00 37.79 221 PRO H CA 1
ATOM 1818 C C . PRO B 2 219 ? 19.934 -10.990 -15.468 1.00 35.86 221 PRO H C 1
ATOM 1819 O O . PRO B 2 219 ? 18.894 -11.468 -15.909 1.00 32.70 221 PRO H O 1
ATOM 1823 N N . LYS B 2 220 ? 20.577 -9.937 -15.989 1.00 43.40 222 LYS H N 1
ATOM 1824 C CA . LYS B 2 220 ? 20.203 -9.067 -17.127 1.00 43.12 222 LYS H CA 1
ATOM 1825 C C . LYS B 2 220 ? 19.533 -7.764 -16.702 1.00 59.60 222 LYS H C 1
ATOM 1826 O O . LYS B 2 220 ? 19.606 -6.757 -17.427 1.00 64.29 222 LYS H O 1
ATOM 1832 N N . ASN C 3 1 ? 18.412 21.326 35.209 1.00 44.31 3 ASN L N 1
ATOM 1833 C CA . ASN C 3 1 ? 18.717 19.912 35.047 1.00 43.68 3 ASN L CA 1
ATOM 1834 C C . ASN C 3 1 ? 20.198 19.636 35.305 1.00 51.31 3 ASN L C 1
ATOM 1835 O O . ASN C 3 1 ? 21.028 20.543 35.297 1.00 57.63 3 ASN L O 1
ATOM 1840 N N . ILE C 3 2 ? 20.529 18.368 35.509 1.00 36.91 4 ILE L N 1
ATOM 1841 C CA . ILE C 3 2 ? 21.923 17.938 35.551 1.00 36.74 4 ILE L CA 1
ATOM 1842 C C . ILE C 3 2 ? 22.416 17.736 34.125 1.00 28.56 4 ILE L C 1
ATOM 1843 O O . ILE C 3 2 ? 21.911 16.871 33.401 1.00 36.10 4 ILE L O 1
ATOM 1848 N N . MET C 3 3 ? 23.447 18.480 33.728 1.00 33.80 5 MET L N 1
ATOM 1849 C CA . MET C 3 3 ? 24.006 18.365 32.379 1.00 29.57 5 MET L CA 1
ATOM 1850 C C . MET C 3 3 ? 25.127 17.335 32.308 1.00 30.00 5 MET L C 1
ATOM 1851 O O . MET C 3 3 ? 26.013 17.300 33.171 1.00 28.09 5 MET L O 1
ATOM 1856 N N . MET C 3 4 ? 25.066 16.461 31.320 1.00 24.77 6 MET L N 1
ATOM 1857 C CA . MET C 3 4 ? 26.065 15.428 31.133 1.00 24.80 6 MET L CA 1
ATOM 1858 C C . MET C 3 4 ? 26.903 15.775 29.920 1.00 28.10 6 MET L C 1
ATOM 1859 O O . MET C 3 4 ? 26.347 16.055 28.860 1.00 28.40 6 MET L O 1
ATOM 1864 N N . THR C 3 5 ? 28.227 15.723 30.053 1.00 26.23 7 THR L N 1
ATOM 1865 C CA A THR C 3 5 ? 29.165 16.033 28.973 0.72 23.30 7 THR L CA 1
ATOM 1866 C CA B THR C 3 5 ? 29.103 15.990 28.918 0.28 23.37 7 THR L CA 1
ATOM 1867 C C . THR C 3 5 ? 30.106 14.861 28.759 1.00 23.22 7 THR L C 1
ATOM 1868 O O . THR C 3 5 ? 30.799 14.468 29.713 1.00 25.52 7 THR L O 1
ATOM 1875 N N . GLN C 3 6 ? 30.183 14.355 27.547 1.00 21.92 8 GLN L N 1
ATOM 1876 C CA . GLN C 3 6 ? 31.067 13.252 27.193 1.00 20.57 8 GLN L CA 1
ATOM 1877 C C . GLN C 3 6 ? 32.214 13.735 26.339 1.00 24.71 8 GLN L C 1
ATOM 1878 O O . GLN C 3 6 ? 32.070 14.653 25.522 1.00 27.72 8 GLN L O 1
ATOM 1884 N N . SER C 3 7 ? 33.334 13.058 26.486 1.00 20.60 9 SER L N 1
ATOM 1885 C CA A SER C 3 7 ? 34.516 13.353 25.707 0.55 23.35 9 SER L CA 1
ATOM 1886 C CA B SER C 3 7 ? 34.548 13.368 25.750 0.45 23.35 9 SER L CA 1
ATOM 1887 C C . SER C 3 7 ? 35.334 12.076 25.600 1.00 24.87 9 SER L C 1
ATOM 1888 O O . SER C 3 7 ? 35.245 11.203 26.469 1.00 22.85 9 SER L O 1
ATOM 1893 N N . PRO C 3 8 ? 36.037 11.874 24.487 1.00 23.65 10 PRO L N 1
ATOM 1894 C CA . PRO C 3 8 ? 35.934 12.711 23.290 1.00 26.43 10 PRO L CA 1
ATOM 1895 C C . PRO C 3 8 ? 34.656 12.412 22.516 1.00 20.40 10 PRO L C 1
ATOM 1896 O O . PRO C 3 8 ? 33.935 11.449 22.782 1.00 20.04 10 PRO L O 1
ATOM 1900 N N . SER C 3 9 ? 34.390 13.250 21.526 1.00 22.04 11 SER L N 1
ATOM 1901 C CA A SER C 3 9 ? 33.197 13.075 20.708 0.37 22.53 11 SER L CA 1
ATOM 1902 C CA B SER C 3 9 ? 33.166 13.028 20.778 0.63 22.53 11 SER L CA 1
ATOM 1903 C C . SER C 3 9 ? 33.281 11.799 19.905 1.00 20.21 11 SER L C 1
ATOM 1904 O O . SER C 3 9 ? 32.272 11.176 19.636 1.00 19.18 11 SER L O 1
ATOM 1909 N N . SER C 3 10 ? 34.493 11.442 19.482 1.00 20.36 12 SER L N 1
ATOM 1910 C CA A SER C 3 10 ? 34.724 10.208 18.755 0.83 20.36 12 SER L CA 1
ATOM 1911 C CA B SER C 3 10 ? 34.720 10.214 18.745 0.17 20.36 12 SER L CA 1
ATOM 1912 C C . SER C 3 10 ? 36.164 9.791 18.945 1.00 17.68 12 SER L C 1
ATOM 1913 O O . SER C 3 10 ? 37.038 10.618 19.230 1.00 21.89 12 SER L O 1
ATOM 1918 N N . LEU C 3 11 ? 36.400 8.511 18.803 1.00 16.22 13 LEU L N 1
ATOM 1919 C CA . LEU C 3 11 ? 37.778 8.071 18.692 1.00 21.39 13 LEU L CA 1
ATOM 1920 C C . LEU C 3 11 ? 37.828 6.785 17.877 1.00 15.50 13 LEU L C 1
ATOM 1921 O O . LEU C 3 11 ? 36.812 6.123 17.649 1.00 16.41 13 LEU L O 1
ATOM 1926 N N . ALA C 3 12 ? 39.014 6.498 17.396 1.00 20.31 14 ALA L N 1
ATOM 1927 C CA . ALA C 3 12 ? 39.207 5.369 16.497 1.00 18.23 14 ALA L CA 1
ATOM 1928 C C . ALA C 3 12 ? 40.382 4.579 17.020 1.00 19.58 14 ALA L C 1
ATOM 1929 O O . ALA C 3 12 ? 41.398 5.172 17.394 1.00 23.95 14 ALA L O 1
ATOM 1931 N N . VAL C 3 13 ? 40.214 3.272 17.173 1.00 18.33 15 VAL L N 1
ATOM 1932 C CA . VAL C 3 13 ? 41.320 2.412 17.591 1.00 21.07 15 VAL L CA 1
ATOM 1933 C C . VAL C 3 13 ? 41.298 1.128 16.775 1.00 20.51 15 VAL L C 1
ATOM 1934 O O . VAL C 3 13 ? 40.267 0.720 16.251 1.00 18.20 15 VAL L O 1
ATOM 1938 N N . SER C 3 14 ? 42.420 0.440 16.796 1.00 20.93 16 SER L N 1
ATOM 1939 C CA . SER C 3 14 ? 42.523 -0.893 16.223 1.00 20.94 16 SER L CA 1
ATOM 1940 C C . SER C 3 14 ? 41.990 -1.904 17.218 1.00 20.97 16 SER L C 1
ATOM 1941 O O . SER C 3 14 ? 42.070 -1.720 18.443 1.00 23.00 16 SER L O 1
ATOM 1944 N N . ALA C 3 15 ? 41.500 -3.008 16.687 1.00 20.83 17 ALA L N 1
ATOM 1945 C CA . ALA C 3 15 ? 41.065 -4.086 17.547 1.00 20.27 17 ALA L CA 1
ATOM 1946 C C . ALA C 3 15 ? 42.193 -4.493 18.481 1.00 21.56 17 ALA L C 1
ATOM 1947 O O . ALA C 3 15 ? 43.372 -4.614 18.075 1.00 23.36 17 ALA L O 1
ATOM 1949 N N . GLY C 3 16 ? 41.833 -4.722 19.756 1.00 24.56 18 GLY L N 1
ATOM 1950 C CA . GLY C 3 16 ? 42.758 -5.135 20.785 1.00 27.41 18 GLY L CA 1
ATOM 1951 C C . GLY C 3 16 ? 43.308 -4.011 21.633 1.00 27.34 18 GLY L C 1
ATOM 1952 O O . GLY C 3 16 ? 43.936 -4.291 22.679 1.00 29.90 18 GLY L O 1
ATOM 1953 N N . GLU C 3 17 ? 43.077 -2.764 21.255 1.00 22.91 19 GLU L N 1
ATOM 1954 C CA . GLU C 3 17 ? 43.538 -1.644 22.057 1.00 24.23 19 GLU L CA 1
ATOM 1955 C C . GLU C 3 17 ? 42.562 -1.362 23.199 1.00 22.36 19 GLU L C 1
ATOM 1956 O O . GLU C 3 17 ? 41.389 -1.742 23.154 1.00 24.06 19 GLU L O 1
ATOM 1962 N N . LYS C 3 18 ? 43.048 -0.622 24.185 1.00 24.11 20 LYS L N 1
ATOM 1963 C CA . LYS C 3 18 ? 42.245 -0.165 25.310 1.00 26.13 20 LYS L CA 1
ATOM 1964 C C . LYS C 3 18 ? 41.736 1.225 24.985 1.00 32.45 20 LYS L C 1
ATOM 1965 O O . LYS C 3 18 ? 42.479 2.053 24.462 1.00 31.88 20 LYS L O 1
ATOM 1971 N N . VAL C 3 19 ? 40.462 1.480 25.277 1.00 21.43 21 VAL L N 1
ATOM 1972 C CA A VAL C 3 19 ? 40.000 2.855 25.176 0.64 20.25 21 VAL L CA 1
ATOM 1973 C CA B VAL C 3 19 ? 39.818 2.781 25.102 0.36 19.38 21 VAL L CA 1
ATOM 1974 C C . VAL C 3 19 ? 39.348 3.268 26.470 1.00 24.16 21 VAL L C 1
ATOM 1975 O O . VAL C 3 19 ? 38.850 2.461 27.256 1.00 23.82 21 VAL L O 1
ATOM 1982 N N A THR C 3 20 ? 39.444 4.560 26.725 0.61 21.58 22 THR L N 1
ATOM 1983 N N B THR C 3 20 ? 39.411 4.581 26.704 0.39 21.59 22 THR L N 1
ATOM 1984 C CA A THR C 3 20 ? 38.783 5.207 27.843 0.61 21.85 22 THR L CA 1
ATOM 1985 C CA B THR C 3 20 ? 38.780 5.189 27.873 0.39 21.91 22 THR L CA 1
ATOM 1986 C C A THR C 3 20 ? 37.894 6.303 27.269 0.61 21.52 22 THR L C 1
ATOM 1987 C C B THR C 3 20 ? 38.004 6.439 27.467 0.39 21.35 22 THR L C 1
ATOM 1988 O O A THR C 3 20 ? 38.224 6.906 26.239 0.61 19.44 22 THR L O 1
ATOM 1989 O O B THR C 3 20 ? 38.559 7.339 26.815 0.39 20.83 22 THR L O 1
ATOM 1996 N N . MET C 3 21 ? 36.739 6.519 27.866 1.00 20.14 23 MET L N 1
ATOM 1997 C CA . MET C 3 21 ? 35.960 7.690 27.525 1.00 21.35 23 MET L CA 1
ATOM 1998 C C . MET C 3 21 ? 35.357 8.271 28.790 1.00 22.84 23 MET L C 1
ATOM 1999 O O . MET C 3 21 ? 35.119 7.545 29.768 1.00 24.03 23 MET L O 1
ATOM 2004 N N . SER C 3 22 ? 35.164 9.585 28.778 1.00 20.62 24 SER L N 1
ATOM 2005 C CA A SER C 3 22 ? 34.824 10.392 29.945 0.68 22.86 24 SER L CA 1
ATOM 2006 C CA B SER C 3 22 ? 34.790 10.304 29.986 0.32 22.78 24 SER L CA 1
ATOM 2007 C C . SER C 3 22 ? 33.362 10.823 29.900 1.00 20.49 24 SER L C 1
ATOM 2008 O O . SER C 3 22 ? 32.862 11.150 28.836 1.00 21.84 24 SER L O 1
ATOM 2013 N N . CYS C 3 23 ? 32.724 10.891 31.067 1.00 19.98 25 CYS L N 1
ATOM 2014 C CA . CYS C 3 23 ? 31.377 11.424 31.241 1.00 20.41 25 CYS L CA 1
ATOM 2015 C C . CYS C 3 23 ? 31.409 12.292 32.483 1.00 24.21 25 CYS L C 1
ATOM 2016 O O . CYS C 3 23 ? 31.792 11.810 33.546 1.00 26.07 25 CYS L O 1
ATOM 2019 N N . LYS C 3 24 ? 31.105 13.571 32.338 1.00 23.97 26 LYS L N 1
ATOM 2020 C CA . LYS C 3 24 ? 31.094 14.477 33.475 1.00 24.67 26 LYS L CA 1
ATOM 2021 C C . LYS C 3 24 ? 29.701 15.043 33.729 1.00 29.34 26 LYS L C 1
ATOM 2022 O O . LYS C 3 24 ? 29.018 15.479 32.800 1.00 28.90 26 LYS L O 1
ATOM 2028 N N . SER C 3 25 ? 29.271 15.038 34.982 1.00 26.27 27 SER L N 1
ATOM 2029 C CA . SER C 3 25 ? 27.995 15.615 35.346 1.00 25.27 27 SER L CA 1
ATOM 2030 C C . SER C 3 25 ? 28.215 17.003 35.928 1.00 32.73 27 SER L C 1
ATOM 2031 O O . SER C 3 25 ? 29.223 17.275 36.592 1.00 34.28 27 SER L O 1
ATOM 2034 N N . SER C 3 26 ? 27.258 17.895 35.674 1.00 31.23 28 SER L N 1
ATOM 2035 C CA . SER C 3 26 ? 27.387 19.256 36.182 1.00 29.34 28 SER L CA 1
ATOM 2036 C C . SER C 3 26 ? 27.159 19.345 37.685 1.00 34.46 28 SER L C 1
ATOM 2037 O O . SER C 3 26 ? 27.425 20.385 38.297 1.00 34.99 28 SER L O 1
ATOM 2040 N N . GLN C 3 27 ? 26.626 18.305 38.297 1.00 34.56 29 GLN L N 1
ATOM 2041 C CA . GLN C 3 27 ? 26.512 18.249 39.737 1.00 33.72 29 GLN L CA 1
ATOM 2042 C C . GLN C 3 27 ? 26.506 16.779 40.106 1.00 29.13 29 GLN L C 1
ATOM 2043 O O . GLN C 3 27 ? 26.471 15.904 39.246 1.00 30.76 29 GLN L O 1
ATOM 2049 N N . SER C 3 28 ? 26.534 16.521 41.412 1.00 32.02 30 SER L N 1
ATOM 2050 C CA . SER C 3 28 ? 26.582 15.154 41.900 1.00 28.95 30 SER L CA 1
ATOM 2051 C C . SER C 3 28 ? 25.354 14.355 41.454 1.00 34.49 30 SER L C 1
ATOM 2052 O O . SER C 3 28 ? 24.231 14.874 41.382 1.00 36.32 30 SER L O 1
ATOM 2055 N N . VAL C 3 29 ? 25.585 13.090 41.142 1.00 31.84 31 VAL L N 1
ATOM 2056 C CA . VAL C 3 29 ? 24.541 12.122 40.848 1.00 25.83 31 VAL L CA 1
ATOM 2057 C C . VAL C 3 29 ? 24.468 11.063 41.951 1.00 25.53 31 VAL L C 1
ATOM 2058 O O . VAL C 3 29 ? 23.881 9.994 41.753 1.00 28.68 31 VAL L O 1
ATOM 2062 N N . LEU C 3 30 ? 25.016 11.380 43.126 1.00 28.75 32 LEU L N 1
ATOM 2063 C CA . LEU C 3 30 ? 25.010 10.481 44.274 1.00 33.20 32 LEU L CA 1
ATOM 2064 C C . LEU C 3 30 ? 23.615 10.399 44.893 1.00 30.39 32 LEU L C 1
ATOM 2065 O O . LEU C 3 30 ? 23.082 11.406 45.348 1.00 33.25 32 LEU L O 1
ATOM 2070 N N . HIS C 3 31 ? 23.001 9.213 44.870 1.00 29.86 33 HIS L N 1
ATOM 2071 C CA . HIS C 3 31 ? 21.688 8.998 45.482 1.00 29.13 33 HIS L CA 1
ATOM 2072 C C . HIS C 3 31 ? 21.893 8.675 46.967 1.00 32.26 33 HIS L C 1
ATOM 2073 O O . HIS C 3 31 ? 22.507 7.655 47.302 1.00 30.65 33 HIS L O 1
ATOM 2080 N N . SER C 3 32 ? 21.349 9.517 47.849 1.00 32.37 34 SER L N 1
ATOM 2081 C CA . SER C 3 32 ? 21.750 9.475 49.267 1.00 34.06 34 SER L CA 1
ATOM 2082 C C . SER C 3 32 ? 21.226 8.240 49.980 1.00 34.78 34 SER L C 1
ATOM 2083 O O . SER C 3 32 ? 21.908 7.691 50.870 1.00 35.66 34 SER L O 1
ATOM 2086 N N . SER C 3 33 ? 20.016 7.790 49.640 1.00 34.73 35 SER L N 1
ATOM 2087 C CA . SER C 3 33 ? 19.402 6.755 50.471 1.00 36.46 35 SER L CA 1
ATOM 2088 C C . SER C 3 33 ? 20.097 5.408 50.314 1.00 35.38 35 SER L C 1
ATOM 2089 O O . SER C 3 33 ? 20.022 4.577 51.225 1.00 36.77 35 SER L O 1
ATOM 2092 N N . ASP C 3 34 ? 20.769 5.168 49.174 1.00 33.50 36 ASP L N 1
ATOM 2093 C CA . ASP C 3 34 ? 21.573 3.969 49.044 1.00 33.11 36 ASP L CA 1
ATOM 2094 C C . ASP C 3 34 ? 23.037 4.255 48.729 1.00 37.56 36 ASP L C 1
ATOM 2095 O O . ASP C 3 34 ? 23.805 3.299 48.543 1.00 34.15 36 ASP L O 1
ATOM 2100 N N . GLN C 3 35 ? 23.453 5.523 48.682 1.00 31.95 37 GLN L N 1
ATOM 2101 C CA . GLN C 3 35 ? 24.852 5.888 48.420 1.00 31.41 37 GLN L CA 1
ATOM 2102 C C . GLN C 3 35 ? 25.367 5.308 47.097 1.00 29.58 37 GLN L C 1
ATOM 2103 O O . GLN C 3 35 ? 26.536 4.896 46.972 1.00 30.28 37 GLN L O 1
ATOM 2109 N N . LYS C 3 36 ? 24.472 5.269 46.111 1.00 28.39 38 LYS L N 1
ATOM 2110 C CA . LYS C 3 36 ? 24.791 4.856 44.740 1.00 26.65 38 LYS L CA 1
ATOM 2111 C C . LYS C 3 36 ? 24.822 6.067 43.826 1.00 25.62 38 LYS L C 1
ATOM 2112 O O . LYS C 3 36 ? 23.939 6.921 43.893 1.00 28.24 38 LYS L O 1
ATOM 2118 N N . ASN C 3 37 ? 25.793 6.093 42.902 1.00 27.21 39 ASN L N 1
ATOM 2119 C CA . ASN C 3 37 ? 25.821 7.070 41.819 1.00 27.12 39 ASN L CA 1
ATOM 2120 C C . ASN C 3 37 ? 24.870 6.580 40.746 1.00 24.83 39 ASN L C 1
ATOM 2121 O O . ASN C 3 37 ? 25.061 5.505 40.201 1.00 26.83 39 ASN L O 1
ATOM 2126 N N . TYR C 3 38 ? 23.792 7.331 40.520 1.00 23.58 40 TYR L N 1
ATOM 2127 C CA . TYR C 3 38 ? 22.761 6.931 39.584 1.00 22.10 40 TYR L CA 1
ATOM 2128 C C . TYR C 3 38 ? 23.242 7.329 38.186 1.00 26.08 40 TYR L C 1
ATOM 2129 O O . TYR C 3 38 ? 22.805 8.314 37.572 1.00 23.57 40 TYR L O 1
ATOM 2138 N N . LEU C 3 39 ? 24.181 6.539 37.672 1.00 22.89 41 LEU L N 1
ATOM 2139 C CA . LEU C 3 39 ? 24.881 6.824 36.418 1.00 18.72 41 LEU L CA 1
ATOM 2140 C C . LEU C 3 39 ? 24.910 5.522 35.630 1.00 22.60 41 LEU L C 1
ATOM 2141 O O . LEU C 3 39 ? 25.380 4.496 36.142 1.00 22.33 41 LEU L O 1
ATOM 2146 N N . ALA C 3 40 ? 24.438 5.552 34.392 1.00 19.97 42 ALA L N 1
ATOM 2147 C CA . ALA C 3 40 ? 24.356 4.349 33.583 1.00 20.04 42 ALA L CA 1
ATOM 2148 C C . ALA C 3 40 ? 25.093 4.606 32.293 1.00 19.86 42 ALA L C 1
ATOM 2149 O O . ALA C 3 40 ? 25.174 5.748 31.869 1.00 18.85 42 ALA L O 1
ATOM 2151 N N . TRP C 3 41 ? 25.627 3.546 31.694 1.00 16.71 43 TRP L N 1
ATOM 2152 C CA . TRP C 3 41 ? 26.206 3.639 30.358 1.00 15.45 43 TRP L CA 1
ATOM 2153 C C . TRP C 3 41 ? 25.438 2.744 29.413 1.00 19.82 43 TRP L C 1
ATOM 2154 O O . TRP C 3 41 ? 25.102 1.627 29.774 1.00 19.71 43 TRP L O 1
ATOM 2165 N N . TYR C 3 42 ? 25.310 3.179 28.153 1.00 15.66 44 TYR L N 1
ATOM 2166 C CA . TYR C 3 42 ? 24.609 2.427 27.129 1.00 15.21 44 TYR L CA 1
ATOM 2167 C C . TYR C 3 42 ? 25.505 2.344 25.911 1.00 15.30 44 TYR L C 1
ATOM 2168 O O . TYR C 3 42 ? 26.296 3.258 25.643 1.00 15.17 44 TYR L O 1
ATOM 2177 N N . GLN C 3 43 ? 25.332 1.264 25.176 1.00 15.63 45 GLN L N 1
ATOM 2178 C CA . GLN C 3 43 ? 25.991 1.080 23.877 1.00 13.29 45 GLN L CA 1
ATOM 2179 C C . GLN C 3 43 ? 24.914 1.067 22.811 1.00 14.96 45 GLN L C 1
ATOM 2180 O O . GLN C 3 43 ? 23.967 0.297 22.911 1.00 16.41 45 GLN L O 1
ATOM 2186 N N . GLN C 3 44 ? 25.057 1.882 21.784 1.00 13.59 46 GLN L N 1
ATOM 2187 C CA . GLN C 3 44 ? 24.106 1.856 20.667 1.00 15.75 46 GLN L CA 1
ATOM 2188 C C . GLN C 3 44 ? 24.877 1.573 19.397 1.00 14.95 46 GLN L C 1
ATOM 2189 O O . GLN C 3 44 ? 25.566 2.447 18.859 1.00 16.21 46 GLN L O 1
ATOM 2195 N N . LYS C 3 45 ? 24.736 0.351 18.930 1.00 15.07 47 LYS L N 1
ATOM 2196 C CA . LYS C 3 45 ? 25.320 -0.033 17.640 1.00 18.53 47 LYS L CA 1
ATOM 2197 C C . LYS C 3 45 ? 24.496 0.508 16.477 1.00 17.56 47 LYS L C 1
ATOM 2198 O O . LYS C 3 45 ? 23.318 0.814 16.631 1.00 18.37 47 LYS L O 1
ATOM 2204 N N . PRO C 3 46 ? 25.124 0.716 15.317 1.00 21.70 48 PRO L N 1
ATOM 2205 C CA . PRO C 3 46 ? 24.370 1.233 14.169 1.00 20.81 48 PRO L CA 1
ATOM 2206 C C . PRO C 3 46 ? 23.076 0.503 13.893 1.00 21.10 48 PRO L C 1
ATOM 2207 O O . PRO C 3 46 ? 23.045 -0.720 13.767 1.00 23.89 48 PRO L O 1
ATOM 2211 N N . GLY C 3 47 ? 22.001 1.272 13.762 1.00 20.54 49 GLY L N 1
ATOM 2212 C CA . GLY C 3 47 ? 20.694 0.765 13.412 1.00 27.54 49 GLY L CA 1
ATOM 2213 C C . GLY C 3 47 ? 20.046 -0.048 14.496 1.00 28.61 49 GLY L C 1
ATOM 2214 O O . GLY C 3 47 ? 18.993 -0.658 14.285 1.00 25.68 49 GLY L O 1
ATOM 2215 N N . GLN C 3 48 ? 20.614 -0.023 15.683 1.00 20.35 50 GLN L N 1
ATOM 2216 C CA . GLN C 3 48 ? 20.060 -0.782 16.776 1.00 18.30 50 GLN L CA 1
ATOM 2217 C C . GLN C 3 48 ? 19.546 0.162 17.839 1.00 21.05 50 GLN L C 1
ATOM 2218 O O . GLN C 3 48 ? 19.898 1.351 17.856 1.00 19.48 50 GLN L O 1
ATOM 2224 N N . SER C 3 49 ? 18.822 -0.406 18.819 1.00 22.12 51 SER L N 1
ATOM 2225 C CA A SER C 3 49 ? 18.430 0.359 19.987 0.63 22.55 51 SER L CA 1
ATOM 2226 C CA B SER C 3 49 ? 18.433 0.373 19.976 0.37 22.58 51 SER L CA 1
ATOM 2227 C C . SER C 3 49 ? 19.537 0.342 21.026 1.00 21.97 51 SER L C 1
ATOM 2228 O O . SER C 3 49 ? 20.378 -0.545 21.026 1.00 20.87 51 SER L O 1
ATOM 2233 N N . PRO C 3 50 ? 19.586 1.314 21.937 1.00 20.17 52 PRO L N 1
ATOM 2234 C CA . PRO C 3 50 ? 20.609 1.271 22.988 1.00 19.01 52 PRO L CA 1
ATOM 2235 C C . PRO C 3 50 ? 20.478 0.008 23.825 1.00 18.86 52 PRO L C 1
ATOM 2236 O O . PRO C 3 50 ? 19.381 -0.533 24.013 1.00 23.36 52 PRO L O 1
ATOM 2240 N N . LYS C 3 51 ? 21.639 -0.434 24.309 1.00 16.81 53 LYS L N 1
ATOM 2241 C CA . LYS C 3 51 ? 21.775 -1.556 25.234 1.00 21.32 53 LYS L CA 1
ATOM 2242 C C . LYS C 3 51 ? 22.431 -1.073 26.523 1.00 17.38 53 LYS L C 1
ATOM 2243 O O . LYS C 3 51 ? 23.456 -0.383 26.490 1.00 17.90 53 LYS L O 1
ATOM 2249 N N . LEU C 3 52 ? 21.860 -1.481 27.646 1.00 17.43 54 LEU L N 1
ATOM 2250 C CA . LEU C 3 52 ? 22.410 -1.087 28.953 1.00 16.10 54 LEU L CA 1
ATOM 2251 C C . LEU C 3 52 ? 23.696 -1.846 29.229 1.00 19.98 54 LEU L C 1
ATOM 2252 O O . LEU C 3 52 ? 23.694 -3.067 29.182 1.00 23.08 54 LEU L O 1
ATOM 2257 N N . LEU C 3 53 ? 24.785 -1.134 29.505 1.00 19.59 55 LEU L N 1
ATOM 2258 C CA . LEU C 3 53 ? 26.048 -1.772 29.882 1.00 18.78 55 LEU L CA 1
ATOM 2259 C C . LEU C 3 53 ? 26.302 -1.774 31.380 1.00 22.18 55 LEU L C 1
ATOM 2260 O O . LEU C 3 53 ? 26.685 -2.800 31.965 1.00 22.67 55 LEU L O 1
ATOM 2265 N N . ILE C 3 54 ? 26.110 -0.617 32.014 1.00 20.22 56 ILE L N 1
ATOM 2266 C CA . ILE C 3 54 ? 26.595 -0.342 33.371 1.00 19.76 56 ILE L CA 1
ATOM 2267 C C . ILE C 3 54 ? 25.511 0.457 34.069 1.00 20.53 56 ILE L C 1
ATOM 2268 O O . ILE C 3 54 ? 24.947 1.382 33.469 1.00 21.23 56 ILE L O 1
ATOM 2273 N N . TYR C 3 55 ? 25.247 0.151 35.350 1.00 19.80 57 TYR L N 1
ATOM 2274 C CA . TYR C 3 55 ? 24.430 1.072 36.145 1.00 22.21 57 TYR L CA 1
ATOM 2275 C C . TYR C 3 55 ? 25.104 1.257 37.511 1.00 23.25 57 TYR L C 1
ATOM 2276 O O . TYR C 3 55 ? 26.062 0.569 37.840 1.00 24.35 57 TYR L O 1
ATOM 2285 N N . TRP C 3 56 ? 24.620 2.210 38.313 1.00 24.72 58 TRP L N 1
ATOM 2286 C CA . TRP C 3 56 ? 25.279 2.565 39.598 1.00 25.21 58 TRP L CA 1
ATOM 2287 C C . TRP C 3 56 ? 26.737 2.951 39.344 1.00 27.92 58 TRP L C 1
ATOM 2288 O O . TRP C 3 56 ? 27.616 2.676 40.146 1.00 25.67 58 TRP L O 1
ATOM 2299 N N . ALA C 3 57 ? 27.007 3.486 38.145 1.00 22.46 59 ALA L N 1
ATOM 2300 C CA . ALA C 3 57 ? 28.358 3.860 37.691 1.00 24.09 59 ALA L CA 1
ATOM 2301 C C . ALA C 3 57 ? 29.339 2.733 37.445 1.00 22.69 59 ALA L C 1
ATOM 2302 O O . ALA C 3 57 ? 30.192 2.841 36.543 1.00 23.54 59 ALA L O 1
ATOM 2304 N N . SER C 3 58 ? 29.266 1.644 38.199 1.00 23.09 60 SER L N 1
ATOM 2305 C CA . SER C 3 58 ? 30.301 0.635 38.077 1.00 27.17 60 SER L CA 1
ATOM 2306 C C . SER C 3 58 ? 29.777 -0.788 38.113 1.00 31.37 60 SER L C 1
ATOM 2307 O O . SER C 3 58 ? 30.586 -1.718 38.069 1.00 31.15 60 SER L O 1
ATOM 2310 N N . THR C 3 59 ? 28.468 -0.996 38.163 1.00 25.32 61 THR L N 1
ATOM 2311 C CA . THR C 3 59 ? 27.939 -2.349 38.166 1.00 32.04 61 THR L CA 1
ATOM 2312 C C . THR C 3 59 ? 27.639 -2.776 36.733 1.00 29.86 61 THR L C 1
ATOM 2313 O O . THR C 3 59 ? 26.869 -2.104 36.026 1.00 27.07 61 THR L O 1
ATOM 2317 N N . ARG C 3 60 ? 28.215 -3.895 36.296 1.00 25.33 62 ARG L N 1
ATOM 2318 C CA . ARG C 3 60 ? 27.962 -4.347 34.931 1.00 25.73 62 ARG L CA 1
ATOM 2319 C C . ARG C 3 60 ? 26.614 -5.062 34.895 1.00 28.49 62 ARG L C 1
ATOM 2320 O O . ARG C 3 60 ? 26.284 -5.852 35.778 1.00 33.46 62 ARG L O 1
ATOM 2328 N N . GLU C 3 61 ? 25.817 -4.728 33.889 1.00 26.79 63 GLU L N 1
ATOM 2329 C CA . GLU C 3 61 ? 24.580 -5.448 33.641 1.00 25.53 63 GLU L CA 1
ATOM 2330 C C . GLU C 3 61 ? 24.867 -6.906 33.283 1.00 28.00 63 GLU L C 1
ATOM 2331 O O . GLU C 3 61 ? 25.877 -7.231 32.657 1.00 30.53 63 GLU L O 1
ATOM 2337 N N . SER C 3 62 ? 23.910 -7.772 33.598 1.00 30.36 64 SER L N 1
ATOM 2338 C CA . SER C 3 62 ? 24.035 -9.179 33.237 1.00 41.39 64 SER L CA 1
ATOM 2339 C C . SER C 3 62 ? 24.249 -9.367 31.738 1.00 39.51 64 SER L C 1
ATOM 2340 O O . SER C 3 62 ? 23.618 -8.707 30.908 1.00 41.70 64 SER L O 1
ATOM 2343 N N . GLY C 3 63 ? 25.162 -10.270 31.378 1.00 36.31 65 GLY L N 1
ATOM 2344 C CA . GLY C 3 63 ? 25.447 -10.533 29.986 1.00 35.23 65 GLY L CA 1
ATOM 2345 C C . GLY C 3 63 ? 26.464 -9.614 29.348 1.00 37.70 65 GLY L C 1
ATOM 2346 O O . GLY C 3 63 ? 26.949 -9.920 28.251 1.00 41.27 65 GLY L O 1
ATOM 2347 N N . VAL C 3 64 ? 26.778 -8.489 29.973 1.00 34.91 66 VAL L N 1
ATOM 2348 C CA . VAL C 3 64 ? 27.769 -7.566 29.416 1.00 35.25 66 VAL L CA 1
ATOM 2349 C C . VAL C 3 64 ? 29.157 -8.178 29.558 1.00 29.78 66 VAL L C 1
ATOM 2350 O O . VAL C 3 64 ? 29.510 -8.636 30.651 1.00 36.85 66 VAL L O 1
ATOM 2354 N N . PRO C 3 65 ? 29.951 -8.226 28.490 1.00 35.06 67 PRO L N 1
ATOM 2355 C CA . PRO C 3 65 ? 31.311 -8.765 28.587 1.00 37.89 67 PRO L CA 1
ATOM 2356 C C . PRO C 3 65 ? 32.117 -8.064 29.661 1.00 36.09 67 PRO L C 1
ATOM 2357 O O . PRO C 3 65 ? 31.919 -6.882 29.941 1.00 33.80 67 PRO L O 1
ATOM 2361 N N . ASP C 3 66 ? 33.071 -8.795 30.218 1.00 34.51 68 ASP L N 1
ATOM 2362 C CA . ASP C 3 66 ? 33.945 -8.258 31.269 1.00 33.79 68 ASP L CA 1
ATOM 2363 C C . ASP C 3 66 ? 34.825 -7.081 30.806 1.00 32.64 68 ASP L C 1
ATOM 2364 O O . ASP C 3 66 ? 35.301 -6.302 31.651 1.00 30.53 68 ASP L O 1
ATOM 2369 N N . ARG C 3 67 ? 35.062 -6.949 29.504 1.00 34.32 69 ARG L N 1
ATOM 2370 C CA . ARG C 3 67 ? 35.966 -5.923 28.991 1.00 30.02 69 ARG L CA 1
ATOM 2371 C C . ARG C 3 67 ? 35.423 -4.502 29.171 1.00 26.09 69 ARG L C 1
ATOM 2372 O O . ARG C 3 67 ? 36.197 -3.536 29.030 1.00 22.69 69 ARG L O 1
ATOM 2380 N N . PHE C 3 68 ? 34.121 -4.355 29.435 1.00 24.86 70 PHE L N 1
ATOM 2381 C CA . PHE C 3 68 ? 33.497 -3.064 29.729 1.00 21.60 70 PHE L CA 1
ATOM 2382 C C . PHE C 3 68 ? 33.489 -2.800 31.216 1.00 23.23 70 PHE L C 1
ATOM 2383 O O . PHE C 3 68 ? 32.896 -3.580 31.984 1.00 26.65 70 PHE L O 1
ATOM 2391 N N . THR C 3 69 ? 34.114 -1.710 31.652 1.00 22.45 71 THR L N 1
ATOM 2392 C CA A THR C 3 69 ? 34.167 -1.384 33.075 0.83 25.01 71 THR L CA 1
ATOM 2393 C CA B THR C 3 69 ? 34.153 -1.389 33.077 0.17 25.12 71 THR L CA 1
ATOM 2394 C C . THR C 3 69 ? 33.860 0.084 33.278 1.00 27.41 71 THR L C 1
ATOM 2395 O O . THR C 3 69 ? 34.451 0.936 32.606 1.00 24.29 71 THR L O 1
ATOM 2402 N N . GLY C 3 70 ? 32.960 0.365 34.217 1.00 22.11 72 GLY L N 1
ATOM 2403 C CA . GLY C 3 70 ? 32.571 1.716 34.554 1.00 22.31 72 GLY L CA 1
ATOM 2404 C C . GLY C 3 70 ? 33.240 2.073 35.872 1.00 24.42 72 GLY L C 1
ATOM 2405 O O . GLY C 3 70 ? 33.354 1.241 36.788 1.00 25.37 72 GLY L O 1
ATOM 2406 N N . SER C 3 71 ? 33.691 3.315 35.956 1.00 22.62 73 SER L N 1
ATOM 2407 C CA . SER C 3 71 ? 34.328 3.777 37.174 1.00 21.47 73 SER L CA 1
ATOM 2408 C C . SER C 3 71 ? 34.024 5.252 37.361 1.00 27.03 73 SER L C 1
ATOM 2409 O O . SER C 3 71 ? 33.451 5.909 36.488 1.00 25.54 73 SER L O 1
ATOM 2412 N N . GLY C 3 72 ? 34.404 5.761 38.524 1.00 27.24 74 GLY L N 1
ATOM 2413 C CA . GLY C 3 72 ? 34.252 7.167 38.809 1.00 30.20 74 GLY L CA 1
ATOM 2414 C C . GLY C 3 72 ? 33.338 7.419 39.986 1.00 37.33 74 GLY L C 1
ATOM 2415 O O . GLY C 3 72 ? 32.624 6.544 40.474 1.00 33.33 74 GLY L O 1
ATOM 2416 N N . SER C 3 73 ? 33.355 8.667 40.393 1.00 30.62 75 SER L N 1
ATOM 2417 C CA . SER C 3 73 ? 32.550 9.119 41.506 1.00 32.77 75 SER L CA 1
ATOM 2418 C C . SER C 3 73 ? 32.463 10.629 41.420 1.00 36.74 75 SER L C 1
ATOM 2419 O O . SER C 3 73 ? 33.203 11.271 40.669 1.00 36.53 75 SER L O 1
ATOM 2422 N N . GLY C 3 74 ? 31.613 11.197 42.258 1.00 41.96 76 GLY L N 1
ATOM 2423 C CA . GLY C 3 74 ? 31.485 12.635 42.255 1.00 34.64 76 GLY L CA 1
ATOM 2424 C C . GLY C 3 74 ? 30.852 13.087 40.965 1.00 36.28 76 GLY L C 1
ATOM 2425 O O . GLY C 3 74 ? 29.698 12.748 40.680 1.00 33.22 76 GLY L O 1
ATOM 2426 N N . THR C 3 75 ? 31.588 13.859 40.174 1.00 29.89 77 THR L N 1
ATOM 2427 C CA . THR C 3 75 ? 31.051 14.298 38.895 1.00 27.20 77 THR L CA 1
ATOM 2428 C C . THR C 3 75 ? 31.802 13.715 37.715 1.00 32.42 77 THR L C 1
ATOM 2429 O O . THR C 3 75 ? 31.478 14.051 36.583 1.00 32.67 77 THR L O 1
ATOM 2433 N N . ASP C 3 76 ? 32.796 12.853 37.938 1.00 28.57 78 ASP L N 1
ATOM 2434 C CA . ASP C 3 76 ? 33.693 12.378 36.878 1.00 26.79 78 ASP L CA 1
ATOM 2435 C C . ASP C 3 76 ? 33.633 10.860 36.740 1.00 25.91 78 ASP L C 1
ATOM 2436 O O . ASP C 3 76 ? 34.058 10.117 37.633 1.00 29.03 78 ASP L O 1
ATOM 2441 N N . PHE C 3 77 ? 33.166 10.394 35.596 1.00 25.03 79 PHE L N 1
ATOM 2442 C CA . PHE C 3 77 ? 32.947 8.984 35.344 1.00 23.92 79 PHE L CA 1
ATOM 2443 C C . PHE C 3 77 ? 33.704 8.587 34.090 1.00 23.54 79 PHE L C 1
ATOM 2444 O O . PHE C 3 77 ? 33.984 9.415 33.220 1.00 24.96 79 PHE L O 1
ATOM 2452 N N . THR C 3 78 ? 33.980 7.293 33.990 1.00 23.34 80 THR L N 1
ATOM 2453 C CA . THR C 3 78 ? 34.769 6.757 32.896 1.00 23.03 80 THR L CA 1
ATOM 2454 C C . THR C 3 78 ? 34.196 5.418 32.507 1.00 25.75 80 THR L C 1
ATOM 2455 O O . THR C 3 78 ? 33.789 4.647 33.373 1.00 22.95 80 THR L O 1
ATOM 2459 N N . LEU C 3 79 ? 34.125 5.169 31.208 1.00 20.02 81 LEU L N 1
ATOM 2460 C CA . LEU C 3 79 ? 33.877 3.847 30.661 1.00 23.07 81 LEU L CA 1
ATOM 2461 C C . LEU C 3 79 ? 35.200 3.425 30.052 1.00 21.03 81 LEU L C 1
ATOM 2462 O O . LEU C 3 79 ? 35.749 4.162 29.222 1.00 22.57 81 LEU L O 1
ATOM 2467 N N . THR C 3 80 ? 35.675 2.241 30.412 1.00 19.46 82 THR L N 1
ATOM 2468 C CA . THR C 3 80 ? 36.870 1.667 29.818 1.00 21.24 82 THR L CA 1
ATOM 2469 C C . THR C 3 80 ? 36.498 0.394 29.066 1.00 22.41 82 THR L C 1
ATOM 2470 O O . THR C 3 80 ? 35.701 -0.416 29.560 1.00 21.39 82 THR L O 1
ATOM 2474 N N . ILE C 3 81 ? 37.020 0.230 27.846 1.00 18.69 83 ILE L N 1
ATOM 2475 C CA . ILE C 3 81 ? 36.925 -1.024 27.135 1.00 19.53 83 ILE L CA 1
ATOM 2476 C C . ILE C 3 81 ? 38.330 -1.591 27.054 1.00 20.64 83 ILE L C 1
ATOM 2477 O O . ILE C 3 81 ? 39.211 -1.015 26.386 1.00 25.09 83 ILE L O 1
ATOM 2482 N N . SER C 3 82 ? 38.546 -2.718 27.716 1.00 23.66 84 SER L N 1
ATOM 2483 C CA . SER C 3 82 ? 39.933 -3.116 27.983 1.00 29.56 84 SER L CA 1
ATOM 2484 C C . SER C 3 82 ? 40.630 -3.558 26.718 1.00 38.73 84 SER L C 1
ATOM 2485 O O . SER C 3 82 ? 41.849 -3.350 26.578 1.00 37.99 84 SER L O 1
ATOM 2488 N N . SER C 3 83 ? 39.902 -4.237 25.822 1.00 27.78 85 SER L N 1
ATOM 2489 C CA A SER C 3 83 ? 40.502 -4.746 24.590 0.64 24.83 85 SER L CA 1
ATOM 2490 C CA B SER C 3 83 ? 40.501 -4.749 24.589 0.36 24.90 85 SER L CA 1
ATOM 2491 C C . SER C 3 83 ? 39.421 -4.679 23.509 1.00 23.43 85 SER L C 1
ATOM 2492 O O . SER C 3 83 ? 38.561 -5.563 23.433 1.00 30.86 85 SER L O 1
ATOM 2497 N N . VAL C 3 84 ? 39.489 -3.657 22.660 1.00 21.87 86 VAL L N 1
ATOM 2498 C CA . VAL C 3 84 ? 38.343 -3.388 21.796 1.00 21.47 86 VAL L CA 1
ATOM 2499 C C . VAL C 3 84 ? 38.208 -4.485 20.728 1.00 21.15 86 VAL L C 1
ATOM 2500 O O . VAL C 3 84 ? 39.212 -4.998 20.192 1.00 23.15 86 VAL L O 1
ATOM 2504 N N . GLN C 3 85 ? 36.956 -4.916 20.483 1.00 21.38 87 GLN L N 1
ATOM 2505 C CA A GLN C 3 85 ? 36.693 -5.858 19.399 0.54 20.65 87 GLN L CA 1
ATOM 2506 C CA B GLN C 3 85 ? 36.606 -5.874 19.438 0.46 20.77 87 GLN L CA 1
ATOM 2507 C C . GLN C 3 85 ? 35.967 -5.141 18.265 1.00 15.17 87 GLN L C 1
ATOM 2508 O O . GLN C 3 85 ? 35.389 -4.065 18.433 1.00 17.52 87 GLN L O 1
ATOM 2519 N N . ALA C 3 86 ? 36.106 -5.715 17.061 1.00 16.78 88 ALA L N 1
ATOM 2520 C CA . ALA C 3 86 ? 35.504 -5.076 15.897 1.00 20.43 88 ALA L CA 1
ATOM 2521 C C . ALA C 3 86 ? 34.030 -4.810 16.095 1.00 21.29 88 ALA L C 1
ATOM 2522 O O . ALA C 3 86 ? 33.535 -3.769 15.631 1.00 17.12 88 ALA L O 1
ATOM 2524 N N . GLU C 3 87 ? 33.337 -5.674 16.846 1.00 16.41 89 GLU L N 1
ATOM 2525 C CA . GLU C 3 87 ? 31.894 -5.498 17.024 1.00 17.28 89 GLU L CA 1
ATOM 2526 C C . GLU C 3 87 ? 31.572 -4.443 18.059 1.00 16.88 89 GLU L C 1
ATOM 2527 O O . GLU C 3 87 ? 30.373 -4.191 18.294 1.00 17.89 89 GLU L O 1
ATOM 2533 N N . ASP C 3 88 ? 32.580 -3.812 18.649 1.00 15.11 90 ASP L N 1
ATOM 2534 C CA . ASP C 3 88 ? 32.282 -2.819 19.654 1.00 13.25 90 ASP L CA 1
ATOM 2535 C C . ASP C 3 88 ? 32.012 -1.459 19.055 1.00 18.48 90 ASP L C 1
ATOM 2536 O O . ASP C 3 88 ? 31.725 -0.524 19.796 1.00 15.83 90 ASP L O 1
ATOM 2541 N N . LEU C 3 89 ? 32.086 -1.303 17.727 1.00 13.69 91 LEU L N 1
ATOM 2542 C CA . LEU C 3 89 ? 31.826 0.016 17.206 1.00 12.75 91 LEU L CA 1
ATOM 2543 C C . LEU C 3 89 ? 30.360 0.389 17.523 1.00 14.69 91 LEU L C 1
ATOM 2544 O O . LEU C 3 89 ? 29.441 -0.418 17.376 1.00 15.95 91 LEU L O 1
ATOM 2549 N N . ALA C 3 90 ? 30.169 1.606 17.983 1.00 12.20 92 ALA L N 1
ATOM 2550 C CA . ALA C 3 90 ? 28.892 2.010 18.571 1.00 13.64 92 ALA L CA 1
ATOM 2551 C C . ALA C 3 90 ? 29.073 3.451 19.021 1.00 13.65 92 ALA L C 1
ATOM 2552 O O . ALA C 3 90 ? 30.202 3.964 19.087 1.00 14.04 92 ALA L O 1
ATOM 2554 N N . VAL C 3 91 ? 27.965 4.089 19.320 1.00 13.31 93 VAL L N 1
ATOM 2555 C CA . VAL C 3 91 ? 27.979 5.300 20.125 1.00 13.33 93 VAL L CA 1
ATOM 2556 C C . VAL C 3 91 ? 27.694 4.914 21.587 1.00 15.48 93 VAL L C 1
ATOM 2557 O O . VAL C 3 91 ? 26.751 4.157 21.856 1.00 15.17 93 VAL L O 1
ATOM 2561 N N . TYR C 3 92 ? 28.538 5.375 22.509 1.00 14.24 94 TYR L N 1
ATOM 2562 C CA . TYR C 3 92 ? 28.406 5.040 23.932 1.00 15.26 94 TYR L CA 1
ATOM 2563 C C . TYR C 3 92 ? 27.864 6.275 24.620 1.00 16.97 94 TYR L C 1
ATOM 2564 O O . TYR C 3 92 ? 28.425 7.357 24.456 1.00 16.50 94 TYR L O 1
ATOM 2573 N N . PHE C 3 93 ? 26.762 6.129 25.347 1.00 15.64 95 PHE L N 1
ATOM 2574 C CA . PHE C 3 93 ? 26.119 7.237 26.049 1.00 14.68 95 PHE L CA 1
ATOM 2575 C C . PHE C 3 93 ? 26.187 7.047 27.532 1.00 18.52 95 PHE L C 1
ATOM 2576 O O . PHE C 3 93 ? 25.977 5.940 28.028 1.00 16.71 95 PHE L O 1
ATOM 2584 N N . CYS C 3 94 ? 26.391 8.146 28.248 1.00 17.11 96 CYS L N 1
ATOM 2585 C CA . CYS C 3 94 ? 26.096 8.086 29.684 1.00 16.03 96 CYS L CA 1
ATOM 2586 C C . CYS C 3 94 ? 24.732 8.713 30.000 1.00 17.07 96 CYS L C 1
ATOM 2587 O O . CYS C 3 94 ? 24.139 9.455 29.213 1.00 19.16 96 CYS L O 1
ATOM 2590 N N . HIS C 3 95 ? 24.276 8.476 31.231 1.00 18.92 97 HIS L N 1
ATOM 2591 C CA . HIS C 3 95 ? 22.905 8.762 31.593 1.00 18.71 97 HIS L CA 1
ATOM 2592 C C . HIS C 3 95 ? 22.887 8.979 33.079 1.00 17.78 97 HIS L C 1
ATOM 2593 O O . HIS C 3 95 ? 23.370 8.114 33.813 1.00 19.57 97 HIS L O 1
ATOM 2600 N N . GLN C 3 96 ? 22.371 10.112 33.533 1.00 19.53 98 GLN L N 1
ATOM 2601 C CA . GLN C 3 96 ? 22.122 10.182 34.962 1.00 21.14 98 GLN L CA 1
ATOM 2602 C C . GLN C 3 96 ? 20.620 10.069 35.203 1.00 22.86 98 GLN L C 1
ATOM 2603 O O . GLN C 3 96 ? 19.801 10.627 34.457 1.00 23.53 98 GLN L O 1
ATOM 2609 N N . TYR C 3 97 ? 20.252 9.389 36.301 1.00 22.62 99 TYR L N 1
ATOM 2610 C CA . TYR C 3 97 ? 18.849 9.231 36.658 1.00 22.89 99 TYR L CA 1
ATOM 2611 C C . TYR C 3 97 ? 18.614 9.586 38.123 1.00 31.44 99 TYR L C 1
ATOM 2612 O O . TYR C 3 97 ? 17.582 9.217 38.705 1.00 28.94 99 TYR L O 1
ATOM 2621 N N . LEU C 3 98 ? 19.529 10.342 38.719 1.00 25.21 100 LEU L N 1
ATOM 2622 C CA . LEU C 3 98 ? 19.236 10.913 40.028 1.00 26.17 100 LEU L CA 1
ATOM 2623 C C . LEU C 3 98 ? 18.056 11.885 39.950 1.00 27.58 100 LEU L C 1
ATOM 2624 O O . LEU C 3 98 ? 17.085 11.804 40.746 1.00 32.09 100 LEU L O 1
ATOM 2629 N N . SER C 3 99 ? 18.126 12.829 39.014 1.00 28.39 101 SER L N 1
ATOM 2630 C CA A SER C 3 99 ? 17.081 13.813 38.822 0.61 30.11 101 SER L CA 1
ATOM 2631 C CA B SER C 3 99 ? 17.015 1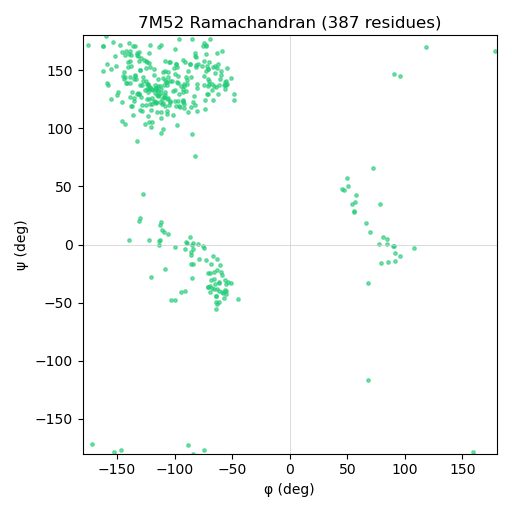3.755 38.850 0.39 30.00 101 SER L CA 1
ATOM 2632 C C . SER C 3 99 ? 16.482 13.590 37.435 1.00 28.43 101 SER L C 1
ATOM 2633 O O . SER C 3 99 ? 16.698 12.544 36.841 1.00 29.26 101 SER L O 1
ATOM 2638 N N . SER C 3 100 ? 15.729 14.570 36.937 1.00 29.25 102 SER L N 1
ATOM 2639 C CA . SER C 3 100 ? 15.063 14.410 35.646 1.00 28.96 102 SER L CA 1
ATOM 2640 C C . SER C 3 100 ? 16.078 13.891 34.656 1.00 29.90 102 SER L C 1
ATOM 2641 O O . SER C 3 100 ? 17.169 14.472 34.530 1.00 29.11 102 SER L O 1
ATOM 2644 N N . TYR C 3 101 ? 15.761 12.747 34.020 1.00 28.12 103 TYR L N 1
ATOM 2645 C CA . TYR C 3 101 ? 16.818 11.971 33.373 1.00 24.43 103 TYR L CA 1
ATOM 2646 C C . TYR C 3 101 ? 17.477 12.779 32.280 1.00 23.86 103 TYR L C 1
ATOM 2647 O O . TYR C 3 101 ? 16.791 13.447 31.496 1.00 24.65 103 TYR L O 1
ATOM 2656 N N . THR C 3 102 ? 18.810 12.719 32.207 1.00 25.83 104 THR L N 1
ATOM 2657 C CA . THR C 3 102 ? 19.539 13.390 31.129 1.00 26.48 104 THR L CA 1
ATOM 2658 C C . THR C 3 102 ? 20.644 12.480 30.639 1.00 22.20 104 THR L C 1
ATOM 2659 O O . THR C 3 102 ? 21.107 11.605 31.370 1.00 22.04 104 THR L O 1
ATOM 2663 N N . PHE C 3 103 ? 21.022 12.662 29.366 1.00 19.51 105 PHE L N 1
ATOM 2664 C CA . PHE C 3 103 ? 22.067 11.870 28.755 1.00 18.19 105 PHE L CA 1
ATOM 2665 C C . PHE C 3 103 ? 23.201 12.754 28.248 1.00 20.62 105 PHE L C 1
ATOM 2666 O O . PHE C 3 103 ? 22.977 13.893 27.827 1.00 23.02 105 PHE L O 1
ATOM 2674 N N . GLY C 3 104 ? 24.405 12.180 28.187 1.00 22.06 106 GLY L N 1
ATOM 2675 C CA . GLY C 3 104 ? 25.489 12.835 27.492 1.00 19.43 106 GLY L CA 1
ATOM 2676 C C . GLY C 3 104 ? 25.272 12.769 25.990 1.00 20.43 106 GLY L C 1
ATOM 2677 O O . GLY C 3 104 ? 24.408 12.052 25.501 1.00 21.21 106 GLY L O 1
ATOM 2678 N N . GLY C 3 105 ? 26.105 13.489 25.242 1.00 19.74 107 GLY L N 1
ATOM 2679 C CA . GLY C 3 105 ? 25.977 13.536 23.787 1.00 19.11 107 GLY L CA 1
ATOM 2680 C C . GLY C 3 105 ? 26.628 12.402 23.045 1.00 19.04 107 GLY L C 1
ATOM 2681 O O . GLY C 3 105 ? 26.574 12.368 21.802 1.00 23.54 107 GLY L O 1
ATOM 2682 N N . GLY C 3 106 ? 27.227 11.453 23.731 1.00 15.83 108 GLY L N 1
ATOM 2683 C CA . GLY C 3 106 ? 27.740 10.283 23.057 1.00 20.07 108 GLY L CA 1
ATOM 2684 C C . GLY C 3 106 ? 29.222 10.395 22.712 1.00 18.84 108 GLY L C 1
ATOM 2685 O O . GLY C 3 106 ? 29.730 11.465 22.345 1.00 18.75 108 GLY L O 1
ATOM 2686 N N . THR C 3 107 ? 29.906 9.261 22.789 1.00 17.67 109 THR L N 1
ATOM 2687 C CA . THR C 3 107 ? 31.230 9.094 22.198 1.00 15.32 109 THR L CA 1
ATOM 2688 C C . THR C 3 107 ? 31.113 8.031 21.126 1.00 13.98 109 THR L C 1
ATOM 2689 O O . THR C 3 107 ? 30.724 6.907 21.421 1.00 15.09 109 THR L O 1
ATOM 2693 N N . LYS C 3 108 ? 31.478 8.371 19.889 1.00 14.17 110 LYS L N 1
ATOM 2694 C CA . LYS C 3 108 ? 31.426 7.374 18.814 1.00 14.19 110 LYS L CA 1
ATOM 2695 C C . LYS C 3 108 ? 32.767 6.643 18.674 1.00 15.18 110 LYS L C 1
ATOM 2696 O O . LYS C 3 108 ? 33.823 7.282 18.483 1.00 17.35 110 LYS L O 1
ATOM 2702 N N . LEU C 3 109 ? 32.755 5.331 18.892 1.00 13.94 111 LEU L N 1
ATOM 2703 C CA . LEU C 3 109 ? 33.947 4.486 18.805 1.00 14.81 111 LEU L CA 1
ATOM 2704 C C . LEU C 3 109 ? 33.978 3.879 17.417 1.00 13.01 111 LEU L C 1
ATOM 2705 O O . LEU C 3 109 ? 33.036 3.144 17.059 1.00 14.07 111 LEU L O 1
ATOM 2710 N N . GLU C 3 110 ? 35.027 4.205 16.680 1.00 13.67 112 GLU L N 1
ATOM 2711 C CA . GLU C 3 110 ? 35.279 3.704 15.341 1.00 13.20 112 GLU L CA 1
ATOM 2712 C C . GLU C 3 110 ? 36.439 2.719 15.383 1.00 15.63 112 GLU L C 1
ATOM 2713 O O . GLU C 3 110 ? 37.318 2.783 16.258 1.00 16.12 112 GLU L O 1
ATOM 2719 N N . ILE C 3 111 ? 36.516 1.837 14.389 1.00 11.91 113 ILE L N 1
ATOM 2720 C CA . ILE C 3 111 ? 37.564 0.842 14.366 1.00 13.32 113 ILE L CA 1
ATOM 2721 C C . ILE C 3 111 ? 38.577 1.157 13.248 1.00 15.73 113 ILE L C 1
ATOM 2722 O O . ILE C 3 111 ? 38.190 1.471 12.118 1.00 14.91 113 ILE L O 1
ATOM 2727 N N . LYS C 3 112 ? 39.865 1.018 13.534 1.00 14.63 114 LYS L N 1
ATOM 2728 C CA . LYS C 3 112 ? 40.899 1.111 12.520 1.00 15.17 114 LYS L CA 1
ATOM 2729 C C . LYS C 3 112 ? 41.272 -0.292 12.064 1.00 16.61 114 LYS L C 1
ATOM 2730 O O . LYS C 3 112 ? 41.264 -1.225 12.857 1.00 15.99 114 LYS L O 1
ATOM 2736 N N . ARG C 3 113 ? 41.592 -0.445 10.788 1.00 15.80 115 ARG L N 1
ATOM 2737 C CA . ARG C 3 113 ? 42.030 -1.733 10.249 1.00 15.23 115 ARG L CA 1
ATOM 2738 C C . ARG C 3 113 ? 42.935 -1.459 9.051 1.00 16.15 115 ARG L C 1
ATOM 2739 O O . ARG C 3 113 ? 43.248 -0.310 8.753 1.00 16.95 115 ARG L O 1
ATOM 2747 N N . THR C 3 114 ? 43.401 -2.518 8.414 1.00 12.54 116 THR L N 1
ATOM 2748 C CA . THR C 3 114 ? 44.318 -2.372 7.254 1.00 14.18 116 THR L CA 1
ATOM 2749 C C . THR C 3 114 ? 43.576 -1.801 6.055 1.00 15.93 116 THR L C 1
ATOM 2750 O O . THR C 3 114 ? 42.328 -1.897 5.933 1.00 13.73 116 THR L O 1
ATOM 2754 N N . VAL C 3 115 ? 44.350 -1.191 5.148 1.00 13.27 117 VAL L N 1
ATOM 2755 C CA . VAL C 3 115 ? 43.766 -0.732 3.891 1.00 11.73 117 VAL L CA 1
ATOM 2756 C C . VAL C 3 115 ? 43.102 -1.871 3.151 1.00 15.57 117 VAL L C 1
ATOM 2757 O O . VAL C 3 115 ? 43.637 -2.968 3.060 1.00 16.73 117 VAL L O 1
ATOM 2761 N N . ALA C 3 116 ? 41.921 -1.590 2.607 1.00 13.10 118 ALA L N 1
ATOM 2762 C CA . ALA C 3 116 ? 41.223 -2.541 1.736 1.00 13.75 118 ALA L CA 1
ATOM 2763 C C . ALA C 3 116 ? 40.643 -1.784 0.552 1.00 9.94 118 ALA L C 1
ATOM 2764 O O . ALA C 3 116 ? 39.835 -0.849 0.754 1.00 12.92 118 ALA L O 1
ATOM 2766 N N . ALA C 3 117 ? 41.068 -2.132 -0.661 1.00 15.36 119 ALA L N 1
ATOM 2767 C CA . ALA C 3 117 ? 40.521 -1.484 -1.834 1.00 13.91 119 ALA L CA 1
ATOM 2768 C C . ALA C 3 117 ? 39.083 -1.942 -2.059 1.00 14.17 119 ALA L C 1
ATOM 2769 O O . ALA C 3 117 ? 38.733 -3.089 -1.758 1.00 15.93 119 ALA L O 1
ATOM 2771 N N . PRO C 3 118 ? 38.261 -1.090 -2.656 1.00 12.61 120 PRO L N 1
ATOM 2772 C CA . PRO C 3 118 ? 36.878 -1.470 -2.957 1.00 14.17 120 PRO L CA 1
ATOM 2773 C C . PRO C 3 118 ? 36.778 -2.451 -4.096 1.00 13.51 120 PRO L C 1
ATOM 2774 O O . PRO C 3 118 ? 37.617 -2.486 -5.009 1.00 16.25 120 PRO L O 1
ATOM 2778 N N . SER C 3 119 ? 35.735 -3.277 -4.004 1.00 13.65 121 SER L N 1
ATOM 2779 C CA . SER C 3 119 ? 35.287 -4.052 -5.163 1.00 14.44 121 SER L CA 1
ATOM 2780 C C . SER C 3 119 ? 34.220 -3.237 -5.852 1.00 13.94 121 SER L C 1
ATOM 2781 O O . SER C 3 119 ? 33.256 -2.830 -5.199 1.00 17.05 121 SER L O 1
ATOM 2784 N N . VAL C 3 120 ? 34.417 -2.944 -7.158 1.00 14.42 122 VAL L N 1
ATOM 2785 C CA . VAL C 3 120 ? 33.527 -1.986 -7.837 1.00 14.30 122 VAL L CA 1
ATOM 2786 C C . VAL C 3 120 ? 32.598 -2.731 -8.782 1.00 15.62 122 VAL L C 1
ATOM 2787 O O . VAL C 3 120 ? 33.033 -3.630 -9.520 1.00 21.02 122 VAL L O 1
ATOM 2791 N N . PHE C 3 121 ? 31.314 -2.327 -8.776 1.00 15.27 123 PHE L N 1
ATOM 2792 C CA . PHE C 3 121 ? 30.301 -2.897 -9.643 1.00 14.26 123 PHE L CA 1
ATOM 2793 C C . PHE C 3 121 ? 29.498 -1.762 -10.236 1.00 11.54 123 PHE L C 1
ATOM 2794 O O . PHE C 3 121 ? 29.273 -0.739 -9.597 1.00 15.39 123 PHE L O 1
ATOM 2802 N N . ILE C 3 122 ? 29.040 -1.924 -11.472 1.00 14.27 124 ILE L N 1
ATOM 2803 C CA . ILE C 3 122 ? 28.153 -0.929 -12.061 1.00 14.77 124 ILE L CA 1
ATOM 2804 C C . ILE C 3 122 ? 26.897 -1.633 -12.582 1.00 15.35 124 ILE L C 1
ATOM 2805 O O . ILE C 3 122 ? 26.922 -2.796 -13.038 1.00 17.30 124 ILE L O 1
ATOM 2810 N N . PHE C 3 123 ? 25.781 -0.924 -12.435 1.00 13.15 125 PHE L N 1
ATOM 2811 C CA . PHE C 3 123 ? 24.454 -1.420 -12.844 1.00 15.01 125 PHE L CA 1
ATOM 2812 C C . PHE C 3 123 ? 23.773 -0.459 -13.794 1.00 14.04 125 PHE L C 1
ATOM 2813 O O . PHE C 3 123 ? 23.533 0.695 -13.407 1.00 12.90 125 PHE L O 1
ATOM 2821 N N . PRO C 3 124 ? 23.444 -0.869 -14.991 1.00 15.23 126 PRO L N 1
ATOM 2822 C CA . PRO C 3 124 ? 22.635 -0.046 -15.886 1.00 15.77 126 PRO L CA 1
ATOM 2823 C C . PRO C 3 124 ? 21.254 0.170 -15.287 1.00 16.56 126 PRO L C 1
ATOM 2824 O O . PRO C 3 124 ? 20.853 -0.573 -14.380 1.00 18.59 126 PRO L O 1
ATOM 2828 N N . PRO C 3 125 ? 20.502 1.124 -15.786 1.00 17.49 127 PRO L N 1
ATOM 2829 C CA . PRO C 3 125 ? 19.095 1.240 -15.415 1.00 15.82 127 PRO L CA 1
ATOM 2830 C C . PRO C 3 125 ? 18.327 -0.013 -15.787 1.00 20.06 127 PRO L C 1
ATOM 2831 O O . PRO C 3 125 ? 18.599 -0.675 -16.801 1.00 21.52 127 PRO L O 1
ATOM 2835 N N . SER C 3 126 ? 17.347 -0.334 -14.957 1.00 18.88 128 SER L N 1
ATOM 2836 C CA . SER C 3 126 ? 16.401 -1.400 -15.327 1.00 20.43 128 SER L CA 1
ATOM 2837 C C . SER C 3 126 ? 15.549 -1.016 -16.518 1.00 20.46 128 SER L C 1
ATOM 2838 O O . SER C 3 126 ? 15.218 0.155 -16.752 1.00 23.01 128 SER L O 1
ATOM 2841 N N . ASP C 3 127 ? 15.094 -2.040 -17.270 1.00 25.82 129 ASP L N 1
ATOM 2842 C CA . ASP C 3 127 ? 14.137 -1.751 -18.333 1.00 24.79 129 ASP L CA 1
ATOM 2843 C C . ASP C 3 127 ? 12.846 -1.150 -17.794 1.00 23.42 129 ASP L C 1
ATOM 2844 O O . ASP C 3 127 ? 12.259 -0.271 -18.442 1.00 29.99 129 ASP L O 1
ATOM 2849 N N . GLU C 3 128 ? 12.439 -1.570 -16.577 1.00 27.97 130 GLU L N 1
ATOM 2850 C CA . GLU C 3 128 ? 11.196 -1.054 -16.021 1.00 30.59 130 GLU L CA 1
ATOM 2851 C C . GLU C 3 128 ? 11.310 0.446 -15.787 1.00 25.85 130 GLU L C 1
ATOM 2852 O O . GLU C 3 128 ? 10.410 1.217 -16.144 1.00 27.80 130 GLU L O 1
ATOM 2858 N N . GLN C 3 129 ? 12.435 0.876 -15.222 1.00 22.18 131 GLN L N 1
ATOM 2859 C CA . GLN C 3 129 ? 12.621 2.309 -14.986 1.00 19.39 131 GLN L CA 1
ATOM 2860 C C . GLN C 3 129 ? 12.673 3.072 -16.289 1.00 22.76 131 GLN L C 1
ATOM 2861 O O . GLN C 3 129 ? 12.028 4.115 -16.428 1.00 23.15 131 GLN L O 1
ATOM 2867 N N . LEU C 3 130 ? 13.408 2.543 -17.272 1.00 20.86 132 LEU L N 1
ATOM 2868 C CA . LEU C 3 130 ? 13.476 3.218 -18.572 1.00 23.14 132 LEU L CA 1
ATOM 2869 C C . LEU C 3 130 ? 12.104 3.460 -19.175 1.00 28.13 132 LEU L C 1
ATOM 2870 O O . LEU C 3 130 ? 11.857 4.532 -19.743 1.00 28.23 132 LEU L O 1
ATOM 2875 N N . LYS C 3 131 ? 11.189 2.487 -19.048 1.00 26.15 133 LYS L N 1
ATOM 2876 C CA . LYS C 3 131 ? 9.860 2.640 -19.635 1.00 30.17 133 LYS L CA 1
ATOM 2877 C C . LYS C 3 131 ? 9.157 3.846 -19.048 1.00 27.47 133 LYS L C 1
ATOM 2878 O O . LYS C 3 131 ? 8.240 4.376 -19.672 1.00 36.15 133 LYS L O 1
ATOM 2880 N N . SER C 3 132 ? 9.619 4.355 -17.910 1.00 31.39 134 SER L N 1
ATOM 2881 C CA . SER C 3 132 ? 8.968 5.476 -17.251 1.00 30.61 134 SER L CA 1
ATOM 2882 C C . SER C 3 132 ? 9.630 6.820 -17.506 1.00 29.84 134 SER L C 1
ATOM 2883 O O . SER C 3 132 ? 9.146 7.830 -16.976 1.00 36.77 134 SER L O 1
ATOM 2886 N N . GLY C 3 133 ? 10.728 6.872 -18.250 1.00 27.53 135 GLY L N 1
ATOM 2887 C CA . GLY C 3 133 ? 11.286 8.150 -18.645 1.00 29.11 135 GLY L CA 1
ATOM 2888 C C . GLY C 3 133 ? 12.576 8.571 -17.971 1.00 22.29 135 GLY L C 1
ATOM 2889 O O . GLY C 3 133 ? 13.133 9.625 -18.367 1.00 25.33 135 GLY L O 1
ATOM 2890 N N . THR C 3 134 ? 13.083 7.772 -17.008 1.00 21.52 136 THR L N 1
ATOM 2891 C CA . THR C 3 134 ? 14.266 8.139 -16.246 1.00 23.08 136 THR L CA 1
ATOM 2892 C C . THR C 3 134 ? 15.257 6.998 -16.254 1.00 21.81 136 THR L C 1
ATOM 2893 O O . THR C 3 134 ? 14.895 5.828 -16.433 1.00 23.86 136 THR L O 1
ATOM 2897 N N . ALA C 3 135 ? 16.534 7.351 -16.163 1.00 16.88 137 ALA L N 1
ATOM 2898 C CA . ALA C 3 135 ? 17.602 6.353 -16.145 1.00 15.91 137 ALA L CA 1
ATOM 2899 C C . ALA C 3 135 ? 18.481 6.630 -14.963 1.00 17.16 137 ALA L C 1
ATOM 2900 O O . ALA C 3 135 ? 19.183 7.649 -14.928 1.00 19.59 137 ALA L O 1
ATOM 2902 N N . SER C 3 136 ? 18.494 5.697 -14.014 1.00 14.30 138 SER L N 1
ATOM 2903 C CA . SER C 3 136 ? 19.397 5.736 -12.875 1.00 13.34 138 SER L CA 1
ATOM 2904 C C . SER C 3 136 ? 20.460 4.681 -13.083 1.00 14.94 138 SER L C 1
ATOM 2905 O O . SER C 3 136 ? 20.126 3.499 -13.287 1.00 17.08 138 SER L O 1
ATOM 2908 N N . VAL C 3 137 ? 21.722 5.090 -13.035 1.00 12.09 139 VAL L N 1
ATOM 2909 C CA . VAL C 3 137 ? 22.869 4.202 -13.200 1.00 11.97 139 VAL L CA 1
ATOM 2910 C C . VAL C 3 137 ? 23.542 4.159 -11.830 1.00 13.77 139 VAL L C 1
ATOM 2911 O O . VAL C 3 137 ? 23.727 5.214 -11.205 1.00 14.02 139 VAL L O 1
ATOM 2915 N N . VAL C 3 138 ? 23.836 2.963 -11.315 1.00 12.72 140 VAL L N 1
ATOM 2916 C CA . VAL C 3 138 ? 24.351 2.839 -9.957 1.00 12.68 140 VAL L CA 1
ATOM 2917 C C . VAL C 3 138 ? 25.750 2.266 -9.980 1.00 10.89 140 VAL L C 1
ATOM 2918 O O . VAL C 3 138 ? 26.045 1.285 -10.686 1.00 12.89 140 VAL L O 1
ATOM 2922 N N . CYS C 3 139 ? 26.629 2.880 -9.207 1.00 13.68 141 CYS L N 1
ATOM 2923 C CA A CYS C 3 139 ? 28.001 2.408 -9.012 0.54 11.98 141 CYS L CA 1
ATOM 2924 C CA B CYS C 3 139 ? 27.970 2.358 -9.019 0.46 12.01 141 CYS L CA 1
ATOM 2925 C C . CYS C 3 139 ? 28.122 1.996 -7.553 1.00 11.33 141 CYS L C 1
ATOM 2926 O O . CYS C 3 139 ? 27.816 2.797 -6.668 1.00 12.57 141 CYS L O 1
ATOM 2931 N N . LEU C 3 140 ? 28.624 0.795 -7.295 1.00 11.27 142 LEU L N 1
ATOM 2932 C CA . LEU C 3 140 ? 28.773 0.272 -5.932 1.00 11.41 142 LEU L CA 1
ATOM 2933 C C . LEU C 3 140 ? 30.258 0.067 -5.672 1.00 10.96 142 LEU L C 1
ATOM 2934 O O . LEU C 3 140 ? 30.952 -0.620 -6.442 1.00 13.15 142 LEU L O 1
ATOM 2939 N N . LEU C 3 141 ? 30.698 0.591 -4.522 1.00 10.87 143 LEU L N 1
ATOM 2940 C CA . LEU C 3 141 ? 32.047 0.375 -4.033 1.00 13.58 143 LEU L CA 1
ATOM 2941 C C . LEU C 3 141 ? 31.889 -0.486 -2.784 1.00 12.68 143 LEU L C 1
ATOM 2942 O O . LEU C 3 141 ? 31.413 0.005 -1.761 1.00 13.06 143 LEU L O 1
ATOM 2947 N N . ASN C 3 142 ? 32.284 -1.756 -2.835 1.00 11.62 144 ASN L N 1
ATOM 2948 C CA A ASN C 3 142 ? 32.026 -2.640 -1.714 0.57 11.25 144 ASN L CA 1
ATOM 2949 C CA B ASN C 3 142 ? 32.020 -2.685 -1.728 0.43 11.29 144 ASN L CA 1
ATOM 2950 C C . ASN C 3 142 ? 33.244 -2.905 -0.840 1.00 13.24 144 ASN L C 1
ATOM 2951 O O . ASN C 3 142 ? 34.339 -3.196 -1.341 1.00 13.95 144 ASN L O 1
ATOM 2960 N N . ASN C 3 143 ? 33.031 -2.775 0.478 1.00 11.95 145 ASN L N 1
ATOM 2961 C CA A ASN C 3 143 ? 33.908 -3.304 1.543 0.56 11.76 145 ASN L CA 1
ATOM 2962 C CA B ASN C 3 143 ? 33.914 -3.315 1.523 0.44 11.74 145 ASN L CA 1
ATOM 2963 C C . ASN C 3 143 ? 35.343 -2.778 1.446 1.00 10.82 145 ASN L C 1
ATOM 2964 O O . ASN C 3 143 ? 36.302 -3.541 1.273 1.00 13.96 145 ASN L O 1
ATOM 2973 N N . PHE C 3 144 ? 35.475 -1.459 1.638 1.00 10.97 146 PHE L N 1
ATOM 2974 C CA . PHE C 3 144 ? 36.768 -0.813 1.523 1.00 11.54 146 PHE L CA 1
ATOM 2975 C C . PHE C 3 144 ? 37.105 -0.109 2.840 1.00 12.46 146 PHE L C 1
ATOM 2976 O O . PHE C 3 144 ? 36.243 0.152 3.697 1.00 11.41 146 PHE L O 1
ATOM 2984 N N . TYR C 3 145 ? 38.390 0.262 2.982 1.00 11.46 147 TYR L N 1
ATOM 2985 C CA . TYR C 3 145 ? 38.854 0.972 4.160 1.00 10.96 147 TYR L CA 1
ATOM 2986 C C . TYR C 3 145 ? 40.147 1.690 3.760 1.00 11.59 147 TYR L C 1
ATOM 2987 O O . TYR C 3 145 ? 41.022 1.034 3.164 1.00 13.07 147 TYR L O 1
ATOM 2996 N N . PRO C 3 146 ? 40.366 2.949 4.146 1.00 12.21 148 PRO L N 1
ATOM 2997 C CA . PRO C 3 146 ? 39.493 3.822 4.968 1.00 12.27 148 PRO L CA 1
ATOM 2998 C C . PRO C 3 146 ? 38.313 4.322 4.210 1.00 12.95 148 PRO L C 1
ATOM 2999 O O . PRO C 3 146 ? 38.052 3.953 3.053 1.00 12.79 148 PRO L O 1
ATOM 3003 N N . ARG C 3 147 ? 37.525 5.174 4.895 1.00 14.43 149 ARG L N 1
ATOM 3004 C CA A ARG C 3 147 ? 36.213 5.529 4.352 0.51 14.98 149 ARG L CA 1
ATOM 3005 C CA B ARG C 3 147 ? 36.211 5.591 4.395 0.49 15.15 149 ARG L CA 1
ATOM 3006 C C . ARG C 3 147 ? 36.293 6.515 3.190 1.00 14.32 149 ARG L C 1
ATOM 3007 O O . ARG C 3 147 ? 35.353 6.572 2.376 1.00 15.74 149 ARG L O 1
ATOM 3022 N N . GLU C 3 148 ? 37.390 7.224 3.047 1.00 15.37 150 GLU L N 1
ATOM 3023 C CA . GLU C 3 148 ? 37.483 8.219 1.989 1.00 14.37 150 GLU L CA 1
ATOM 3024 C C . GLU C 3 148 ? 37.591 7.538 0.633 1.00 17.47 150 GLU L C 1
ATOM 3025 O O . GLU C 3 148 ? 38.363 6.600 0.460 1.00 19.79 150 GLU L O 1
ATOM 3031 N N . ALA C 3 149 ? 36.756 7.961 -0.298 1.00 17.14 151 ALA L N 1
ATOM 3032 C CA . ALA C 3 149 ? 36.723 7.357 -1.646 1.00 14.01 151 ALA L CA 1
ATOM 3033 C C . ALA C 3 149 ? 36.180 8.417 -2.554 1.00 18.41 151 ALA L C 1
ATOM 3034 O O . ALA C 3 149 ? 35.386 9.259 -2.135 1.00 19.92 151 ALA L O 1
ATOM 3036 N N . LYS C 3 150 ? 36.570 8.380 -3.816 1.00 16.16 152 LYS L N 1
ATOM 3037 C CA . LYS C 3 150 ? 35.974 9.339 -4.728 1.00 15.79 152 LYS L CA 1
ATOM 3038 C C . LYS C 3 150 ? 35.430 8.598 -5.947 1.00 19.69 152 LYS L C 1
ATOM 3039 O O . LYS C 3 150 ? 36.049 7.673 -6.478 1.00 17.61 152 LYS L O 1
ATOM 3045 N N . VAL C 3 151 ? 34.239 8.986 -6.379 1.00 15.57 153 VAL L N 1
ATOM 3046 C CA . VAL C 3 151 ? 33.621 8.440 -7.590 1.00 13.96 153 VAL L CA 1
ATOM 3047 C C . VAL C 3 151 ? 33.513 9.565 -8.577 1.00 16.42 153 VAL L C 1
ATOM 3048 O O . VAL C 3 151 ? 33.070 10.663 -8.208 1.00 18.01 153 VAL L O 1
ATOM 3052 N N . GLN C 3 152 ? 33.910 9.307 -9.814 1.00 15.91 154 GLN L N 1
ATOM 3053 C CA . GLN C 3 152 ? 33.615 10.234 -10.890 1.00 17.53 154 GLN L CA 1
ATOM 3054 C C . GLN C 3 152 ? 32.846 9.470 -11.970 1.00 19.01 154 GLN L C 1
ATOM 3055 O O . GLN C 3 152 ? 33.242 8.381 -12.362 1.00 19.01 154 GLN L O 1
ATOM 3061 N N . TRP C 3 153 ? 31.743 10.035 -12.424 1.00 15.53 155 TRP L N 1
ATOM 3062 C CA . TRP C 3 153 ? 30.975 9.439 -13.508 1.00 17.96 155 TRP L CA 1
ATOM 3063 C C . TRP C 3 153 ? 31.448 10.003 -14.843 1.00 15.55 155 TRP L C 1
ATOM 3064 O O . TRP C 3 153 ? 31.671 11.207 -14.969 1.00 16.96 155 TRP L O 1
ATOM 3075 N N . LYS C 3 154 ? 31.614 9.120 -15.848 1.00 15.55 156 LYS L N 1
ATOM 3076 C CA . LYS C 3 154 ? 31.978 9.559 -17.213 1.00 17.75 156 LYS L CA 1
ATOM 3077 C C . LYS C 3 154 ? 31.028 8.912 -18.202 1.00 19.21 156 LYS L C 1
ATOM 3078 O O . LYS C 3 154 ? 30.703 7.721 -18.100 1.00 21.44 156 LYS L O 1
ATOM 3084 N N . VAL C 3 155 ? 30.587 9.707 -19.169 1.00 19.59 157 VAL L N 1
ATOM 3085 C CA . VAL C 3 155 ? 29.643 9.270 -20.175 1.00 22.10 157 VAL L CA 1
ATOM 3086 C C . VAL C 3 155 ? 30.360 9.528 -21.502 1.00 21.97 157 VAL L C 1
ATOM 3087 O O . VAL C 3 155 ? 30.622 10.695 -21.876 1.00 23.47 157 VAL L O 1
ATOM 3091 N N . ASP C 3 156 ? 30.745 8.454 -22.184 1.00 24.63 158 ASP L N 1
ATOM 3092 C CA . ASP C 3 156 ? 31.637 8.554 -23.349 1.00 24.82 158 ASP L CA 1
ATOM 3093 C C . ASP C 3 156 ? 32.821 9.497 -23.077 1.00 25.51 158 ASP L C 1
ATOM 3094 O O . ASP C 3 156 ? 33.141 10.423 -23.851 1.00 27.40 158 ASP L O 1
ATOM 3099 N N . ASN C 3 157 ? 33.429 9.262 -21.899 1.00 25.65 159 ASN L N 1
ATOM 3100 C CA A ASN C 3 157 ? 34.628 9.945 -21.422 0.50 30.25 159 ASN L CA 1
ATOM 3101 C CA B ASN C 3 157 ? 34.611 9.929 -21.353 0.50 30.27 159 ASN L CA 1
ATOM 3102 C C . ASN C 3 157 ? 34.395 11.402 -21.016 1.00 30.72 159 ASN L C 1
ATOM 3103 O O . ASN C 3 157 ? 35.362 12.107 -20.702 1.00 32.82 159 ASN L O 1
ATOM 3112 N N . ALA C 3 158 ? 33.154 11.881 -20.979 1.00 27.35 160 ALA L N 1
ATOM 3113 C CA . ALA C 3 158 ? 32.879 13.246 -20.541 1.00 24.99 160 ALA L CA 1
ATOM 3114 C C . ALA C 3 158 ? 32.592 13.213 -19.060 1.00 27.38 160 ALA L C 1
ATOM 3115 O O . ALA C 3 158 ? 31.696 12.476 -18.640 1.00 21.14 160 ALA L O 1
ATOM 3117 N N . LEU C 3 159 ? 33.355 13.970 -18.271 1.00 24.01 161 LEU L N 1
ATOM 3118 C CA . LEU C 3 159 ? 33.092 13.976 -16.827 1.00 23.61 161 LEU L CA 1
ATOM 3119 C C . LEU C 3 159 ? 31.744 14.628 -16.498 1.00 22.03 161 LEU L C 1
ATOM 3120 O O . LEU C 3 159 ? 31.441 15.738 -16.995 1.00 23.77 161 LEU L O 1
ATOM 3125 N N . GLN C 3 160 ? 30.970 13.949 -15.639 1.00 19.95 162 GLN L N 1
ATOM 3126 C CA . GLN C 3 160 ? 29.663 14.404 -15.226 1.00 18.11 162 GLN L CA 1
ATOM 3127 C C . GLN C 3 160 ? 29.768 15.264 -13.994 1.00 20.83 162 GLN L C 1
ATOM 3128 O O . GLN C 3 160 ? 30.606 15.033 -13.128 1.00 24.51 162 GLN L O 1
ATOM 3134 N N . SER C 3 161 ? 28.915 16.269 -13.938 1.00 23.59 163 SER L N 1
ATOM 3135 C CA A SER C 3 161 ? 28.776 17.054 -12.723 0.39 23.50 163 SER L CA 1
ATOM 3136 C CA B SER C 3 161 ? 28.770 16.998 -12.694 0.61 23.40 163 SER L CA 1
ATOM 3137 C C . SER C 3 161 ? 27.306 17.361 -12.491 1.00 22.26 163 SER L C 1
ATOM 3138 O O . SER C 3 161 ? 26.581 17.674 -13.445 1.00 24.38 163 SER L O 1
ATOM 3143 N N . GLY C 3 162 ? 26.867 17.317 -11.223 1.00 21.05 164 GLY L N 1
ATOM 3144 C CA . GLY C 3 162 ? 25.582 17.881 -10.931 1.00 25.71 164 GLY L CA 1
ATOM 3145 C C . GLY C 3 162 ? 24.428 16.945 -11.046 1.00 22.81 164 GLY L C 1
ATOM 3146 O O . GLY C 3 162 ? 23.288 17.373 -10.806 1.00 24.02 164 GLY L O 1
ATOM 3147 N N . ASN C 3 163 ? 24.672 15.692 -11.423 1.00 17.22 165 ASN L N 1
ATOM 3148 C CA . ASN C 3 163 ? 23.598 14.756 -11.695 1.00 15.69 165 ASN L CA 1
ATOM 3149 C C . ASN C 3 163 ? 23.836 13.444 -10.950 1.00 16.35 165 ASN L C 1
ATOM 3150 O O . ASN C 3 163 ? 23.304 12.406 -11.326 1.00 16.28 165 ASN L O 1
ATOM 3155 N N . SER C 3 164 ? 24.612 13.455 -9.873 1.00 16.40 166 SER L N 1
ATOM 3156 C CA . SER C 3 164 ? 24.719 12.242 -9.072 1.00 14.44 166 SER L CA 1
ATOM 3157 C C . SER C 3 164 ? 24.551 12.529 -7.597 1.00 11.34 166 SER L C 1
ATOM 3158 O O . SER C 3 164 ? 24.676 13.671 -7.146 1.00 14.92 166 SER L O 1
ATOM 3161 N N . GLN C 3 165 ? 24.325 11.442 -6.843 1.00 11.14 167 GLN L N 1
ATOM 3162 C CA . GLN C 3 165 ? 24.265 11.495 -5.375 1.00 10.43 167 GLN L CA 1
ATOM 3163 C C . GLN C 3 165 ? 24.887 10.220 -4.863 1.00 14.11 167 GLN L C 1
ATOM 3164 O O . GLN C 3 165 ? 24.781 9.164 -5.500 1.00 13.95 167 GLN L O 1
ATOM 3170 N N . GLU C 3 166 ? 25.513 10.309 -3.694 1.00 11.80 168 GLU L N 1
ATOM 3171 C CA . GLU C 3 166 ? 26.086 9.100 -3.117 1.00 11.93 168 GLU L CA 1
ATOM 3172 C C . GLU C 3 166 ? 25.853 9.070 -1.604 1.00 11.01 168 GLU L C 1
ATOM 3173 O O . GLU C 3 166 ? 25.592 10.077 -0.969 1.00 10.87 168 GLU L O 1
ATOM 3179 N N . SER C 3 167 ? 26.025 7.889 -1.015 1.00 10.43 169 SER L N 1
ATOM 3180 C CA . SER C 3 167 ? 26.061 7.772 0.450 1.00 10.22 169 SER L CA 1
ATOM 3181 C C . SER C 3 167 ? 26.947 6.589 0.806 1.00 12.45 169 SER L C 1
ATOM 3182 O O . SER C 3 167 ? 27.152 5.667 0.021 1.00 11.17 169 SER L O 1
ATOM 3185 N N . VAL C 3 168 ? 27.500 6.672 1.982 1.00 11.69 170 VAL L N 1
ATOM 3186 C CA A VAL C 3 168 ? 28.402 5.644 2.497 0.74 9.76 170 VAL L CA 1
ATOM 3187 C CA B VAL C 3 168 ? 28.405 5.676 2.536 0.26 9.88 170 VAL L CA 1
ATOM 3188 C C . VAL C 3 168 ? 27.695 4.971 3.678 1.00 12.49 170 VAL L C 1
ATOM 3189 O O . VAL C 3 168 ? 26.933 5.592 4.428 1.00 13.35 170 VAL L O 1
ATOM 3196 N N . THR C 3 169 ? 27.956 3.671 3.827 1.00 10.71 171 THR L N 1
ATOM 3197 C CA A THR C 3 169 ? 27.397 2.953 4.975 0.97 10.65 171 THR L CA 1
ATOM 3198 C CA B THR C 3 169 ? 27.383 2.961 4.954 0.03 10.87 171 THR L CA 1
ATOM 3199 C C . THR C 3 169 ? 28.084 3.350 6.264 1.00 11.30 171 THR L C 1
ATOM 3200 O O . THR C 3 169 ? 29.183 3.913 6.262 1.00 11.74 171 THR L O 1
ATOM 3207 N N . GLU C 3 170 ? 27.433 2.987 7.363 1.00 12.31 172 GLU L N 1
ATOM 3208 C CA . GLU C 3 170 ? 28.143 2.840 8.622 1.00 11.69 172 GLU L CA 1
ATOM 3209 C C . GLU C 3 170 ? 29.266 1.784 8.468 1.00 15.48 172 GLU L C 1
ATOM 3210 O O . GLU C 3 170 ? 29.292 0.942 7.547 1.00 12.58 172 GLU L O 1
ATOM 3216 N N . GLN C 3 171 ? 30.171 1.739 9.434 1.00 12.47 173 GLN L N 1
ATOM 3217 C CA . GLN C 3 171 ? 31.247 0.756 9.366 1.00 11.30 173 GLN L CA 1
ATOM 3218 C C . GLN C 3 171 ? 30.716 -0.629 9.699 1.00 14.21 173 GLN L C 1
ATOM 3219 O O . GLN C 3 171 ? 29.804 -0.787 10.524 1.00 14.86 173 GLN L O 1
ATOM 3225 N N . ASP C 3 172 ? 31.269 -1.636 9.038 1.00 11.55 174 ASP L N 1
ATOM 3226 C CA . ASP C 3 172 ? 30.795 -3.000 9.276 1.00 13.44 174 ASP L CA 1
ATOM 3227 C C . ASP C 3 172 ? 31.290 -3.514 10.623 1.00 11.99 174 ASP L C 1
ATOM 3228 O O . ASP C 3 172 ? 32.484 -3.381 10.964 1.00 13.38 174 ASP L O 1
ATOM 3233 N N . SER C 3 173 ? 30.391 -4.175 11.358 1.00 14.75 175 SER L N 1
ATOM 3234 C CA A SER C 3 173 ? 30.746 -4.672 12.688 0.57 14.71 175 SER L CA 1
ATOM 3235 C CA B SER C 3 173 ? 30.771 -4.655 12.687 0.43 14.71 175 SER L CA 1
ATOM 3236 C C . SER C 3 173 ? 31.652 -5.899 12.675 1.00 17.22 175 SER L C 1
ATOM 3237 O O . SER C 3 173 ? 32.149 -6.291 13.739 1.00 17.87 175 SER L O 1
ATOM 3242 N N . LYS C 3 174 ? 31.808 -6.568 11.548 1.00 16.64 176 LYS L N 1
ATOM 3243 C CA . LYS C 3 174 ? 32.652 -7.754 11.477 1.00 17.17 176 LYS L CA 1
ATOM 3244 C C . LYS C 3 174 ? 33.989 -7.476 10.813 1.00 17.35 176 LYS L C 1
ATOM 3245 O O . LYS C 3 174 ? 35.009 -7.951 11.307 1.00 23.30 176 LYS L O 1
ATOM 3251 N N . ASP C 3 175 ? 33.998 -6.808 9.667 1.00 14.79 177 ASP L N 1
ATOM 3252 C CA . ASP C 3 175 ? 35.267 -6.599 8.955 1.00 16.69 177 ASP L CA 1
ATOM 3253 C C . ASP C 3 175 ? 35.706 -5.153 8.922 1.00 13.65 177 ASP L C 1
ATOM 3254 O O . ASP C 3 175 ? 36.767 -4.862 8.325 1.00 14.77 177 ASP L O 1
ATOM 3259 N N . SER C 3 176 ? 34.970 -4.245 9.580 1.00 12.95 178 SER L N 1
ATOM 3260 C CA . SER C 3 176 ? 35.427 -2.882 9.819 1.00 11.48 178 SER L CA 1
ATOM 3261 C C . SER C 3 176 ? 35.557 -2.092 8.517 1.00 11.65 178 SER L C 1
ATOM 3262 O O . SER C 3 176 ? 36.152 -0.993 8.521 1.00 13.22 178 SER L O 1
ATOM 3265 N N . THR C 3 177 ? 34.908 -2.549 7.443 1.00 10.82 179 THR L N 1
ATOM 3266 C CA . THR C 3 177 ? 34.902 -1.781 6.197 1.00 10.42 179 THR L CA 1
ATOM 3267 C C . THR C 3 177 ? 33.673 -0.905 6.027 1.00 11.41 179 THR L C 1
ATOM 3268 O O . THR C 3 177 ? 32.737 -0.926 6.827 1.00 12.77 179 THR L O 1
ATOM 3272 N N . TYR C 3 178 ? 33.691 -0.154 4.915 1.00 9.75 180 TYR L N 1
ATOM 3273 C CA . TYR C 3 178 ? 32.608 0.724 4.468 1.00 11.17 180 TYR L CA 1
ATOM 3274 C C . TYR C 3 178 ? 32.238 0.300 3.061 1.00 8.75 180 TYR L C 1
ATOM 3275 O O . TYR C 3 178 ? 33.050 -0.273 2.356 1.00 12.54 180 TYR L O 1
ATOM 3284 N N . SER C 3 179 ? 31.022 0.629 2.681 1.00 10.35 181 SER L N 1
ATOM 3285 C CA . SER C 3 179 ? 30.616 0.523 1.283 1.00 9.99 181 SER L CA 1
ATOM 3286 C C . SER C 3 179 ? 29.946 1.829 0.866 1.00 11.08 181 SER L C 1
ATOM 3287 O O . SER C 3 179 ? 29.481 2.615 1.704 1.00 12.01 181 SER L O 1
ATOM 3290 N N . LEU C 3 180 ? 29.943 2.078 -0.450 1.00 10.14 182 LEU L N 1
ATOM 3291 C CA . LEU C 3 180 ? 29.395 3.339 -0.954 1.00 13.64 182 LEU L CA 1
ATOM 3292 C C . LEU C 3 180 ? 28.588 3.060 -2.206 1.00 13.59 182 LEU L C 1
ATOM 3293 O O . LEU C 3 180 ? 28.984 2.220 -3.033 1.00 11.75 182 LEU L O 1
ATOM 3298 N N . SER C 3 181 ? 27.482 3.811 -2.371 1.00 10.55 183 SER L N 1
ATOM 3299 C CA . SER C 3 181 ? 26.644 3.679 -3.554 1.00 10.63 183 SER L CA 1
ATOM 3300 C C . SER C 3 181 ? 26.542 5.069 -4.137 1.00 11.26 183 SER L C 1
ATOM 3301 O O . SER C 3 181 ? 26.264 6.018 -3.386 1.00 12.37 183 SER L O 1
ATOM 3304 N N . SER C 3 182 ? 26.734 5.196 -5.457 1.00 11.16 184 SER L N 1
ATOM 3305 C CA . SER C 3 182 ? 26.530 6.436 -6.143 1.00 11.82 184 SER L CA 1
ATOM 3306 C C . SER C 3 182 ? 25.526 6.178 -7.241 1.00 12.65 184 SER L C 1
ATOM 3307 O O . SER C 3 182 ? 25.637 5.163 -7.963 1.00 12.87 184 SER L O 1
ATOM 3310 N N . THR C 3 183 ? 24.583 7.116 -7.418 1.00 13.37 185 THR L N 1
ATOM 3311 C CA . THR C 3 183 ? 23.580 7.037 -8.485 1.00 12.49 185 THR L CA 1
ATOM 3312 C C . THR C 3 183 ? 23.701 8.236 -9.400 1.00 12.37 185 THR L C 1
ATOM 3313 O O . THR C 3 183 ? 23.606 9.367 -8.933 1.00 12.76 185 THR L O 1
ATOM 3317 N N . LEU C 3 184 ? 23.845 7.982 -10.695 1.00 11.30 186 LEU L N 1
ATOM 3318 C CA . LEU C 3 184 ? 23.845 8.999 -11.736 1.00 11.17 186 LEU L CA 1
ATOM 3319 C C . LEU C 3 184 ? 22.447 8.970 -12.334 1.00 14.24 186 LEU L C 1
ATOM 3320 O O . LEU C 3 184 ? 22.035 7.899 -12.798 1.00 15.68 186 LEU L O 1
ATOM 3325 N N . THR C 3 185 ? 21.727 10.098 -12.342 1.00 13.45 187 THR L N 1
ATOM 3326 C CA . THR C 3 185 ? 20.337 10.113 -12.828 1.00 14.71 187 THR L CA 1
ATOM 3327 C C . THR C 3 185 ? 20.279 10.990 -14.058 1.00 17.05 187 THR L C 1
ATOM 3328 O O . THR C 3 185 ? 20.628 12.186 -14.013 1.00 18.92 187 THR L O 1
ATOM 3332 N N . LEU C 3 186 ? 19.840 10.396 -15.171 1.00 15.32 188 LEU L N 1
ATOM 3333 C CA . LEU C 3 186 ? 19.628 11.101 -16.441 1.00 18.65 188 LEU L CA 1
ATOM 3334 C C . LEU C 3 186 ? 18.174 10.925 -16.885 1.00 19.23 188 LEU L C 1
ATOM 3335 O O . LEU C 3 186 ? 17.523 9.935 -16.553 1.00 18.99 188 LEU L O 1
ATOM 3340 N N . SER C 3 187 ? 17.656 11.846 -17.709 1.00 18.74 189 SER L N 1
ATOM 3341 C CA . SER C 3 187 ? 16.447 11.480 -18.441 1.00 19.62 189 SER L CA 1
ATOM 3342 C C . SER C 3 187 ? 16.701 10.303 -19.376 1.00 18.40 189 SER L C 1
ATOM 3343 O O . SER C 3 187 ? 17.822 10.078 -19.819 1.00 20.69 189 SER L O 1
ATOM 3346 N N . LYS C 3 188 ? 15.638 9.565 -19.708 1.00 21.40 190 LYS L N 1
ATOM 3347 C CA . LYS C 3 188 ? 15.812 8.502 -20.701 1.00 25.05 190 LYS L CA 1
ATOM 3348 C C . LYS C 3 188 ? 16.323 9.074 -22.014 1.00 20.96 190 LYS L C 1
ATOM 3349 O O . LYS C 3 188 ? 17.207 8.485 -22.660 1.00 23.36 190 LYS L O 1
ATOM 3355 N N . ALA C 3 189 ? 15.793 10.228 -22.421 1.00 23.23 191 ALA L N 1
ATOM 3356 C CA . ALA C 3 189 ? 16.239 10.822 -23.677 1.00 25.96 191 ALA L CA 1
ATOM 3357 C C . ALA C 3 189 ? 17.743 11.057 -23.676 1.00 23.79 191 ALA L C 1
ATOM 3358 O O . ALA C 3 189 ? 18.418 10.774 -24.675 1.00 29.03 191 ALA L O 1
ATOM 3360 N N . ASP C 3 190 ? 18.281 11.626 -22.590 1.00 21.97 192 ASP L N 1
ATOM 3361 C CA . ASP C 3 190 ? 19.712 11.865 -22.561 1.00 21.77 192 ASP L CA 1
ATOM 3362 C C . ASP C 3 190 ? 20.449 10.551 -22.470 1.00 21.85 192 ASP L C 1
ATOM 3363 O O . ASP C 3 190 ? 21.518 10.393 -23.048 1.00 24.57 192 ASP L O 1
ATOM 3368 N N . TYR C 3 191 ? 19.934 9.615 -21.655 1.00 18.88 193 TYR L N 1
ATOM 3369 C CA . TYR C 3 191 ? 20.639 8.344 -21.523 1.00 21.02 193 TYR L CA 1
ATOM 3370 C C . TYR C 3 191 ? 20.852 7.667 -22.878 1.00 21.10 193 TYR L C 1
ATOM 3371 O O . TYR C 3 191 ? 21.917 7.099 -23.160 1.00 21.34 193 TYR L O 1
ATOM 3380 N N . GLU C 3 192 ? 19.844 7.690 -23.720 1.00 23.28 194 GLU L N 1
ATOM 3381 C CA . GLU C 3 192 ? 19.945 6.998 -24.999 1.00 27.04 194 GLU L CA 1
ATOM 3382 C C . GLU C 3 192 ? 20.820 7.728 -26.001 1.00 22.11 194 GLU L C 1
ATOM 3383 O O . GLU C 3 192 ? 20.990 7.237 -27.136 1.00 27.14 194 GLU L O 1
ATOM 3389 N N . LYS C 3 193 ? 21.373 8.891 -25.665 1.00 25.33 195 LYS L N 1
ATOM 3390 C CA . LYS C 3 193 ? 22.253 9.585 -26.593 1.00 28.63 195 LYS L CA 1
ATOM 3391 C C . LYS C 3 193 ? 23.701 9.131 -26.529 1.00 26.44 195 LYS L C 1
ATOM 3392 O O . LYS C 3 193 ? 24.500 9.591 -27.353 1.00 29.40 195 LYS L O 1
ATOM 3398 N N . HIS C 3 194 ? 24.078 8.268 -25.578 1.00 23.50 196 HIS L N 1
ATOM 3399 C CA . HIS C 3 194 ? 25.476 7.940 -25.346 1.00 24.20 196 HIS L CA 1
ATOM 3400 C C . HIS C 3 194 ? 25.691 6.436 -25.234 1.00 22.67 196 HIS L C 1
ATOM 3401 O O . HIS C 3 194 ? 24.753 5.669 -25.000 1.00 26.19 196 HIS L O 1
ATOM 3408 N N . LYS C 3 195 ? 26.958 6.013 -25.379 1.00 21.21 197 LYS L N 1
ATOM 3409 C CA A LYS C 3 195 ? 27.276 4.593 -25.385 0.68 22.87 197 LYS L CA 1
ATOM 3410 C CA B LYS C 3 195 ? 27.301 4.596 -25.396 0.32 22.97 197 LYS L CA 1
ATOM 3411 C C . LYS C 3 195 ? 27.884 4.132 -24.068 1.00 25.71 197 LYS L C 1
ATOM 3412 O O . LYS C 3 195 ? 27.341 3.230 -23.416 1.00 27.53 197 LYS L O 1
ATOM 3423 N N . VAL C 3 196 ? 29.015 4.711 -23.666 1.00 22.91 198 VAL L N 1
ATOM 3424 C CA . VAL C 3 196 ? 29.826 4.134 -22.580 1.00 20.33 198 VAL L CA 1
ATOM 3425 C C . VAL C 3 196 ? 29.495 4.879 -21.306 1.00 22.99 198 VAL L C 1
ATOM 3426 O O . VAL C 3 196 ? 29.708 6.099 -21.220 1.00 21.07 198 VAL L O 1
ATOM 3430 N N . TYR C 3 197 ? 28.987 4.144 -20.325 1.00 17.13 199 TYR L N 1
ATOM 3431 C CA . TYR C 3 197 ? 28.679 4.663 -18.984 1.00 15.50 199 TYR L CA 1
ATOM 3432 C C . TYR C 3 197 ? 29.698 4.108 -18.001 1.00 19.51 199 TYR L C 1
ATOM 3433 O O . TYR C 3 197 ? 29.865 2.881 -17.895 1.00 19.29 199 TYR L O 1
ATOM 3442 N N . ALA C 3 198 ? 30.444 5.006 -17.359 1.00 17.67 200 ALA L N 1
ATOM 3443 C CA . ALA C 3 198 ? 31.591 4.566 -16.582 1.00 17.87 200 ALA L CA 1
ATOM 3444 C C . ALA C 3 198 ? 31.617 5.225 -15.227 1.00 17.64 200 ALA L C 1
ATOM 3445 O O . ALA C 3 198 ? 31.388 6.419 -15.089 1.00 16.67 200 ALA L O 1
ATOM 3447 N N . CYS C 3 199 ? 32.028 4.461 -14.245 1.00 16.22 201 CYS L N 1
ATOM 3448 C CA A CYS C 3 199 ? 32.341 5.075 -12.968 0.54 14.21 201 CYS L CA 1
ATOM 3449 C CA B CYS C 3 199 ? 32.290 4.926 -12.897 0.46 14.26 201 CYS L CA 1
ATOM 3450 C C . CYS C 3 199 ? 33.784 4.775 -12.641 1.00 17.48 201 CYS L C 1
ATOM 3451 O O . CYS C 3 199 ? 34.288 3.658 -12.797 1.00 18.46 201 CYS L O 1
ATOM 3456 N N . GLU C 3 200 ? 34.462 5.854 -12.315 1.00 16.72 202 GLU L N 1
ATOM 3457 C CA . GLU C 3 200 ? 35.896 5.861 -12.082 1.00 16.52 202 GLU L CA 1
ATOM 3458 C C . GLU C 3 200 ? 36.116 6.085 -10.577 1.00 15.66 202 GLU L C 1
ATOM 3459 O O . GLU C 3 200 ? 35.667 7.096 -10.014 1.00 18.44 202 GLU L O 1
ATOM 3465 N N . VAL C 3 201 ? 36.812 5.154 -9.905 1.00 14.91 203 VAL L N 1
ATOM 3466 C CA . VAL C 3 201 ? 36.917 5.080 -8.445 1.00 14.71 203 VAL L CA 1
ATOM 3467 C C . VAL C 3 201 ? 38.348 5.320 -8.029 1.00 16.13 203 VAL L C 1
ATOM 3468 O O . VAL C 3 201 ? 39.244 4.678 -8.558 1.00 17.76 203 VAL L O 1
ATOM 3472 N N . THR C 3 202 ? 38.552 6.252 -7.093 1.00 14.41 204 THR L N 1
ATOM 3473 C CA A THR C 3 202 ? 39.841 6.566 -6.482 0.63 15.95 204 THR L CA 1
ATOM 3474 C CA B THR C 3 202 ? 39.854 6.468 -6.495 0.37 16.15 204 THR L CA 1
ATOM 3475 C C . THR C 3 202 ? 39.750 6.147 -5.020 1.00 15.72 204 THR L C 1
ATOM 3476 O O . THR C 3 202 ? 38.745 6.434 -4.370 1.00 17.88 204 THR L O 1
ATOM 3483 N N . HIS C 3 203 ? 40.768 5.449 -4.519 1.00 12.78 205 HIS L N 1
ATOM 3484 C CA . HIS C 3 203 ? 40.791 5.036 -3.122 1.00 12.92 205 HIS L CA 1
ATOM 3485 C C . HIS C 3 203 ? 42.232 4.756 -2.756 1.00 13.57 205 HIS L C 1
ATOM 3486 O O . HIS C 3 203 ? 43.036 4.402 -3.605 1.00 16.24 205 HIS L O 1
ATOM 3493 N N . GLN C 3 204 ? 42.536 4.862 -1.452 1.00 14.45 206 GLN L N 1
ATOM 3494 C CA . GLN C 3 204 ? 43.883 4.622 -0.965 1.00 14.78 206 GLN L CA 1
ATOM 3495 C C . GLN C 3 204 ? 44.411 3.244 -1.340 1.00 13.95 206 GLN L C 1
ATOM 3496 O O . GLN C 3 204 ? 45.627 3.084 -1.549 1.00 17.12 206 GLN L O 1
ATOM 3502 N N . GLY C 3 205 ? 43.510 2.253 -1.452 1.00 13.94 207 GLY L N 1
ATOM 3503 C CA . GLY C 3 205 ? 44.118 0.948 -1.763 1.00 14.93 207 GLY L CA 1
ATOM 3504 C C . GLY C 3 205 ? 44.320 0.724 -3.257 1.00 15.39 207 GLY L C 1
ATOM 3505 O O . GLY C 3 205 ? 44.733 -0.374 -3.625 1.00 16.18 207 GLY L O 1
ATOM 3506 N N . LEU C 3 206 ? 44.065 1.743 -4.107 1.00 15.38 208 LEU L N 1
ATOM 3507 C CA . LEU C 3 206 ? 44.249 1.642 -5.570 1.00 14.85 208 LEU L CA 1
ATOM 3508 C C . LEU C 3 206 ? 45.360 2.599 -5.970 1.00 18.16 208 LEU L C 1
ATOM 3509 O O . LEU C 3 206 ? 45.398 3.726 -5.502 1.00 20.93 208 LEU L O 1
ATOM 3514 N N . SER C 3 207 ? 46.305 2.136 -6.751 1.00 17.73 209 SER L N 1
ATOM 3515 C CA A SER C 3 207 ? 47.414 3.018 -7.129 0.82 19.34 209 SER L CA 1
ATOM 3516 C CA B SER C 3 207 ? 47.429 2.971 -7.187 0.18 19.40 209 SER L CA 1
ATOM 3517 C C . SER C 3 207 ? 47.038 3.934 -8.295 1.00 27.25 209 SER L C 1
ATOM 3518 O O . SER C 3 207 ? 47.709 4.959 -8.489 1.00 34.31 209 SER L O 1
ATOM 3523 N N . SER C 3 208 ? 46.008 3.588 -9.065 1.00 22.66 210 SER L N 1
ATOM 3524 C CA . SER C 3 208 ? 45.421 4.337 -10.158 1.00 27.03 210 SER L CA 1
ATOM 3525 C C . SER C 3 208 ? 43.922 4.152 -10.056 1.00 23.65 210 SER L C 1
ATOM 3526 O O . SER C 3 208 ? 43.452 3.153 -9.512 1.00 24.78 210 SER L O 1
ATOM 3529 N N . PRO C 3 209 ? 43.145 5.064 -10.620 1.00 27.69 211 PRO L N 1
ATOM 3530 C CA . PRO C 3 209 ? 41.694 4.891 -10.516 1.00 23.08 211 PRO L CA 1
ATOM 3531 C C . PRO C 3 209 ? 41.288 3.629 -11.270 1.00 21.49 211 PRO L C 1
ATOM 3532 O O . PRO C 3 209 ? 41.898 3.246 -12.279 1.00 28.54 211 PRO L O 1
ATOM 3536 N N . VAL C 3 210 ? 40.259 3.001 -10.760 1.00 20.47 212 VAL L N 1
ATOM 3537 C CA . VAL C 3 210 ? 39.641 1.816 -11.338 1.00 20.43 212 VAL L CA 1
ATOM 3538 C C . VAL C 3 210 ? 38.384 2.275 -12.057 1.00 20.58 212 VAL L C 1
ATOM 3539 O O . VAL C 3 210 ? 37.564 3.006 -11.486 1.00 22.11 212 VAL L O 1
ATOM 3543 N N . THR C 3 211 ? 38.206 1.831 -13.294 1.00 21.64 213 THR L N 1
ATOM 3544 C CA . THR C 3 211 ? 36.986 2.147 -14.034 1.00 21.54 213 THR L CA 1
ATOM 3545 C C . THR C 3 211 ? 36.175 0.867 -14.228 1.00 20.05 213 THR L C 1
ATOM 3546 O O . THR C 3 211 ? 36.726 -0.157 -14.668 1.00 23.89 213 THR L O 1
ATOM 3550 N N . LYS C 3 212 ? 34.867 0.947 -13.971 1.00 18.77 214 LYS L N 1
ATOM 3551 C CA . LYS C 3 212 ? 33.924 -0.084 -14.341 1.00 18.31 214 LYS L CA 1
ATOM 3552 C C . LYS C 3 212 ? 32.930 0.584 -15.267 1.00 19.46 214 LYS L C 1
ATOM 3553 O O . LYS C 3 212 ? 32.439 1.688 -14.988 1.00 20.70 214 LYS L O 1
ATOM 3559 N N . SER C 3 213 ? 32.649 -0.075 -16.370 1.00 20.83 215 SER L N 1
ATOM 3560 C CA . SER C 3 213 ? 31.778 0.574 -17.329 1.00 23.41 215 SER L CA 1
ATOM 3561 C C . SER C 3 213 ? 30.923 -0.478 -18.017 1.00 23.82 215 SER L C 1
ATOM 3562 O O . SER C 3 213 ? 31.212 -1.686 -17.979 1.00 25.16 215 SER L O 1
ATOM 3565 N N . PHE C 3 214 ? 29.880 -0.006 -18.697 1.00 22.07 216 PHE L N 1
ATOM 3566 C CA . PHE C 3 214 ? 29.118 -0.838 -19.605 1.00 23.07 216 PHE L CA 1
ATOM 3567 C C . PHE C 3 214 ? 28.802 -0.013 -20.842 1.00 25.56 216 PHE L C 1
ATOM 3568 O O . PHE C 3 214 ? 28.869 1.215 -20.831 1.00 25.18 216 PHE L O 1
ATOM 3576 N N . ASN C 3 215 ? 28.519 -0.705 -21.948 1.00 26.90 217 ASN L N 1
ATOM 3577 C CA . ASN C 3 215 ? 28.028 -0.066 -23.151 1.00 24.50 217 ASN L CA 1
ATOM 3578 C C . ASN C 3 215 ? 26.509 -0.180 -23.201 1.00 24.93 217 ASN L C 1
ATOM 3579 O O . ASN C 3 215 ? 25.970 -1.290 -23.175 1.00 29.94 217 ASN L O 1
ATOM 3584 N N . ARG C 3 216 ? 25.809 0.960 -23.299 1.00 23.16 218 ARG L N 1
ATOM 3585 C CA . ARG C 3 216 ? 24.351 0.944 -23.214 1.00 27.52 218 ARG L CA 1
ATOM 3586 C C . ARG C 3 216 ? 23.747 0.018 -24.257 1.00 38.41 218 ARG L C 1
ATOM 3587 O O . ARG C 3 216 ? 24.109 0.087 -25.418 1.00 32.15 218 ARG L O 1
ATOM 3595 N N . GLY C 3 217 ? 22.790 -0.810 -23.849 1.00 41.77 219 GLY L N 1
ATOM 3596 C CA . GLY C 3 217 ? 22.084 -1.614 -24.819 1.00 43.98 219 GLY L CA 1
ATOM 3597 C C . GLY C 3 217 ? 22.862 -2.819 -25.271 1.00 56.45 219 GLY L C 1
ATOM 3598 O O . GLY C 3 217 ? 22.757 -3.221 -26.435 1.00 62.48 219 GLY L O 1
ATOM 3599 N N . GLU C 3 218 ? 23.635 -3.420 -24.373 1.00 51.96 220 GLU L N 1
ATOM 3600 C CA . GLU C 3 218 ? 24.504 -4.521 -24.737 1.00 54.77 220 GLU L CA 1
ATOM 3601 C C . GLU C 3 218 ? 24.952 -5.271 -23.488 1.00 61.75 220 GLU L C 1
ATOM 3602 O O . GLU C 3 218 ? 24.381 -6.307 -23.138 1.00 75.26 220 GLU L O 1
#

Nearest PDB structures (foldseek):
  7m55-assembly1_L  TM=1.004E+00  e=5.869E-44  Mus musculus
  7r9d-assembly1_L  TM=9.936E-01  e=6.925E-41  Mus musculus
  7o2z-assembly1_L  TM=9.932E-01  e=5.343E-40  Mus musculus
  7l7e-assembly4_P  TM=9.844E-01  e=1.879E-39  Homo sapiens
  8f0l-assembly1_L  TM=8.458E-01  e=4.123E-39  Homo sapiens

Foldseek 3Di:
DVVVVVVVVVD/DWAWAKDAAAEAEAQAKDKIKTAIPPDQLQQWKKWKWWADPNHDIGTAWIARQVVQDIDGDPVCVVQWDWGYDRVRRMIMIMGGRDDQVVFTWMKMFTGRDDVGDRDGIHPTYTYGYHPDAWDFWDKAKQAWEPVQDDPQKTKIKIKTDFTDDDDKDKDKPVPPDDPQKDKDDWDQDPVRTTMTMIMGIGGPVCLPPDWIWMWIDDPHVRDTDIHTHHHD/DKAKAKPDQEDEEAFFAKDKIKIFIPWFQQDPVVRFRQKWKWWADPPGDTDTADGSQFHGDPPHDPQWGWDDGTGMIMTMRHGHALLRFTWMKMWRDSDDIDIYPTYGYAYDDDFDFWDKDKDWADPVVLVVFKTKIKIKTPFGPDPDKDKWKAFQHRTDDDFKDKDKDDADSHRRGIMMMMIGMDTSVVVVVTFKIWIWMDDPVDPGTDIDIGTPPD